Protein AF-A0A4Y1ZN86-F1 (afdb_monomer_lite)

Secondary structure (DSSP, 8-state):
----TT---B-TTTTS-------EEEEEEEETTTTEEEEEEEE----TT------EEEEE-HHHHHHHHHHHHTT-GGGGGTS-TT--TT----TTTHHHHHHHHHHHHHHHHHHH-HHHHHHHHH--S-TTGGGB--HHHHHHHHHHHHHHHHHHHHHHHHHHHHH--SHHHHHHHHHHHHHHHHHHHHHHHHHHHHHHHHHHHHHHHHHHHHHHHHHHHTS---HHHHHHHHHHHHHHHHHHHHHHHHHHHHHHHHHHHHHHHHHHHHHHHHHHHHHH-HHHHHHHTHHHHHHHHHHHHHHHHHHHHHHHHHHHHHHHHHHHHGGG----TTHHHHHHHHHHHHHHHHHHHHHHHHHHHHHHHHHHHHHHHH-

Organism: Araneus ventricosus (NCBI:txid182803)

Sequence (375 aa):
MEDLSDWVAVKANIFTKEEDTDHLRFICAWNDEASKVAITLHEGSRKASDQNNKNRVCLLSMSEIYHMHKQFCLIDTSLARDFPKEIKPNYTPSRKKSEYISTCIEHYLSCAVQKVGKKLVVASMFNEEDPLSCYEENWNEFKIKSLEDLVDKAYKELEEVLQLRGRAESLLQLTTIYALEDQVFKNISDYLGELYNFHLHPFLELREMSHSRVKQAKDKLGEEIGPNIRQQAQKDFEDWSEQSLIATEAIQQLYLEFYRKTYNLMLGGRDRMLEDKKRFGKAAFGLHGMPRLLKLEVQVCQEDLKLHNAIKAIKAYQRDKIKSQLTFLSYDYGAVQEVERIEEEISNAQLNVFDADLDVIEAEERLYKSQVALL

Foldseek 3Di:
DDDCVPPFAFDPPVPDDDPQVWDKFWFWFQDPVVLWIKIWIWTDDPDPPDPDTPIDIDTGALLLLVVVLVVLCVQPVVLVVLQDPQRDRPDRDDPVCRVVVRVSSRRSLSVSCVRRNDLSSCCSGRVDDDSCVVGGDPPLVVVLVVLVVQLVVLVVQLVVLVVQVVVDPDPVSVLVSLVSLVVSLVSNLVSLVVNLVSVLVVLVVLLVVLVVQLVVLVVQCVDPDDPVSNVVSVVSNVVSVVSNVVSVVSNLVSQLVSLVVSLVSLVVSLVVLVVVCVVVDVPRCVVRSVLVNLVSQLSNLVSQLSNLVSVLVVLVVVLVVLVVVLVVQDPDDCSVVVVVVSVVVSVVSVVVNVVSVVSNVVSVVSNVVSVVVND

Structure (mmCIF, N/CA/C/O backbone):
data_AF-A0A4Y1ZN86-F1
#
_entry.id   AF-A0A4Y1ZN86-F1
#
loop_
_atom_site.group_PDB
_atom_site.id
_atom_site.type_symbol
_atom_site.label_atom_id
_atom_site.label_alt_id
_atom_site.label_comp_id
_atom_site.label_asym_id
_atom_site.label_entity_id
_atom_site.label_seq_id
_atom_site.pdbx_PDB_ins_code
_atom_site.Cartn_x
_atom_site.Cartn_y
_atom_site.Cartn_z
_atom_site.occupancy
_atom_site.B_iso_or_equiv
_atom_site.auth_seq_id
_atom_site.auth_comp_id
_atom_site.auth_asym_id
_atom_site.auth_atom_id
_atom_site.pdbx_PDB_model_num
ATOM 1 N N . MET A 1 1 ? -25.597 -20.439 -19.344 1.00 42.72 1 MET A N 1
ATOM 2 C CA . MET A 1 1 ? -24.652 -19.390 -18.927 1.00 42.72 1 MET A CA 1
ATOM 3 C C . MET A 1 1 ? -24.156 -18.824 -20.239 1.00 42.72 1 MET A C 1
ATOM 5 O O . MET A 1 1 ? -23.541 -19.579 -20.978 1.00 42.72 1 MET A O 1
ATOM 9 N N . GLU A 1 2 ? -24.642 -17.649 -20.632 1.00 46.75 2 GLU A N 1
ATOM 10 C CA . GLU A 1 2 ? -24.246 -17.039 -21.908 1.00 46.75 2 GLU A CA 1
ATOM 11 C C . GLU A 1 2 ? -22.754 -16.710 -21.848 1.00 46.75 2 GLU A C 1
ATOM 13 O O . GLU A 1 2 ? -22.270 -16.235 -20.819 1.00 46.75 2 GLU A O 1
ATOM 18 N N . ASP A 1 3 ? -22.035 -17.067 -22.909 1.00 51.09 3 ASP A N 1
ATOM 19 C CA . ASP A 1 3 ? -20.602 -16.836 -23.029 1.00 51.09 3 ASP A CA 1
ATOM 20 C C . ASP A 1 3 ? -20.368 -15.328 -23.158 1.00 51.09 3 ASP A C 1
ATOM 22 O O . ASP A 1 3 ? -20.788 -14.695 -24.127 1.00 51.09 3 ASP A O 1
ATOM 26 N N . LEU A 1 4 ? -19.786 -14.736 -22.117 1.00 58.88 4 LEU A N 1
ATOM 27 C CA . LEU A 1 4 ? -19.472 -13.309 -22.055 1.00 58.88 4 LEU A CA 1
ATOM 28 C C . LEU A 1 4 ? -18.090 -13.008 -22.665 1.00 58.88 4 LEU A C 1
ATOM 30 O O . LEU A 1 4 ? -17.630 -11.875 -22.557 1.00 58.88 4 LEU A O 1
ATOM 34 N N . SER A 1 5 ? -17.429 -13.987 -23.302 1.00 56.00 5 SER A N 1
ATOM 35 C CA . SER A 1 5 ? -16.101 -13.824 -23.916 1.00 56.00 5 SER A CA 1
ATOM 36 C C . SER A 1 5 ? -16.026 -12.699 -24.948 1.00 56.00 5 SER A C 1
ATOM 38 O O . SER A 1 5 ? -14.962 -12.115 -25.131 1.00 56.00 5 SER A O 1
ATOM 40 N N . ASP A 1 6 ? -17.151 -12.392 -25.596 1.00 57.97 6 ASP A N 1
ATOM 41 C CA . ASP A 1 6 ? -17.233 -11.436 -26.706 1.00 57.97 6 ASP A CA 1
ATOM 42 C C . ASP A 1 6 ? -17.707 -10.038 -26.262 1.00 57.97 6 ASP A C 1
ATOM 44 O O . ASP A 1 6 ? -17.934 -9.157 -27.092 1.00 57.97 6 ASP A O 1
ATOM 48 N N . TRP A 1 7 ? -17.890 -9.818 -24.956 1.00 68.19 7 TRP A N 1
ATOM 49 C CA . TRP A 1 7 ? -18.352 -8.539 -24.418 1.00 68.19 7 TRP A CA 1
ATOM 50 C C . TRP A 1 7 ? -17.179 -7.651 -24.009 1.00 68.19 7 TRP A C 1
ATOM 52 O O . TRP A 1 7 ? -16.318 -8.046 -23.225 1.00 68.19 7 TRP A O 1
ATOM 62 N N . VAL A 1 8 ? -17.192 -6.408 -24.490 1.00 66.00 8 VAL A N 1
ATOM 63 C CA . VAL A 1 8 ? -16.204 -5.379 -24.147 1.00 66.00 8 VAL A CA 1
ATOM 64 C C . VAL A 1 8 ? -16.880 -4.309 -23.294 1.00 66.00 8 VAL A C 1
ATOM 66 O O . VAL A 1 8 ? -17.915 -3.759 -23.677 1.00 66.00 8 VAL A O 1
ATOM 69 N N . ALA A 1 9 ? -16.310 -4.030 -22.121 1.00 69.12 9 ALA A N 1
ATOM 70 C CA . ALA A 1 9 ? -16.763 -2.939 -21.266 1.00 69.12 9 ALA A CA 1
ATOM 71 C C . ALA A 1 9 ? -16.417 -1.599 -21.929 1.00 69.12 9 ALA A C 1
ATOM 73 O O . ALA A 1 9 ? -15.285 -1.397 -22.366 1.00 69.12 9 ALA A O 1
ATOM 74 N N . VAL A 1 10 ? -17.395 -0.696 -22.024 1.00 70.69 10 VAL A N 1
ATOM 75 C CA . VAL A 1 10 ? -17.242 0.590 -22.717 1.00 70.69 10 VAL A CA 1
ATOM 76 C C . VAL A 1 10 ? -17.340 1.728 -21.709 1.00 70.69 10 VAL A C 1
ATOM 78 O O . VAL A 1 10 ? -18.229 1.716 -20.859 1.00 70.69 10 VAL A O 1
ATOM 81 N N . LYS A 1 11 ? -16.445 2.717 -21.812 1.00 70.12 11 LYS A N 1
ATOM 82 C CA . LYS A 1 11 ? -16.338 3.826 -20.850 1.00 70.12 11 LYS A CA 1
ATOM 83 C C . LYS A 1 11 ? -17.683 4.517 -20.619 1.00 70.12 11 LYS A C 1
ATOM 85 O O . LYS A 1 11 ? -18.356 4.920 -21.559 1.00 70.12 11 LYS A O 1
ATOM 90 N N . ALA A 1 12 ? -18.026 4.822 -19.371 1.00 67.25 12 ALA A N 1
ATOM 91 C CA . ALA A 1 12 ? -19.236 5.606 -19.072 1.00 67.25 12 ALA A CA 1
ATOM 92 C C . ALA A 1 12 ? -19.291 6.991 -19.776 1.00 67.25 12 ALA A C 1
ATOM 94 O O . ALA A 1 12 ? -20.368 7.542 -19.998 1.00 67.25 12 ALA A O 1
ATOM 95 N N . ASN A 1 13 ? -18.131 7.534 -20.165 1.00 68.62 13 ASN A N 1
ATOM 96 C CA . ASN A 1 13 ? -17.936 8.891 -20.683 1.00 68.62 13 ASN A CA 1
ATOM 97 C C . ASN A 1 13 ? -17.446 8.927 -22.153 1.00 68.62 13 ASN A C 1
ATOM 99 O O . ASN A 1 13 ? -16.665 9.797 -22.534 1.00 68.62 13 ASN A O 1
ATOM 103 N N . ILE A 1 14 ? -17.902 7.995 -23.000 1.00 64.25 14 ILE A N 1
ATOM 104 C CA . ILE A 1 14 ? -17.506 7.862 -24.426 1.00 64.25 14 ILE A CA 1
ATOM 105 C C . ILE A 1 14 ? -17.628 9.160 -25.245 1.00 64.25 14 ILE A C 1
ATOM 107 O O . ILE A 1 14 ? -16.856 9.385 -26.175 1.00 64.25 14 ILE A O 1
ATOM 111 N N . PHE A 1 15 ? -18.619 10.001 -24.938 1.00 65.00 15 PHE A N 1
ATOM 112 C CA . PHE A 1 15 ? -18.975 11.160 -25.768 1.00 65.00 15 PHE A CA 1
ATOM 113 C C . PHE A 1 15 ? -18.444 12.497 -25.244 1.00 65.00 15 PHE A C 1
ATOM 115 O O . PHE A 1 15 ? -18.648 13.533 -25.881 1.00 65.00 15 PHE A O 1
ATOM 122 N N . THR A 1 16 ? -17.769 12.509 -24.095 1.00 61.69 16 THR A N 1
ATOM 123 C CA . THR A 1 16 ? -17.073 13.710 -23.621 1.00 61.69 16 THR A CA 1
ATOM 124 C C . THR A 1 16 ? -15.831 13.929 -24.473 1.00 61.69 16 THR A C 1
ATOM 126 O O . THR A 1 16 ? -14.963 13.065 -24.546 1.00 61.69 16 THR A O 1
ATOM 129 N N . LYS A 1 17 ? -15.752 15.086 -25.139 1.00 56.28 17 LYS A N 1
ATOM 130 C CA . LYS A 1 17 ? -14.562 15.475 -25.900 1.00 56.28 17 LYS A CA 1
ATOM 131 C C . LYS A 1 17 ? -13.383 15.617 -24.942 1.00 56.28 17 LYS A C 1
ATOM 133 O O . LYS A 1 17 ? -13.367 16.543 -24.136 1.00 56.28 17 LYS A O 1
ATOM 138 N N . GLU A 1 18 ? -12.405 14.725 -25.052 1.00 56.97 18 GLU A N 1
ATOM 139 C CA . GLU A 1 18 ? -11.058 14.996 -24.555 1.00 56.97 18 GLU A CA 1
ATOM 140 C C . GLU A 1 18 ? -10.531 16.217 -25.326 1.00 56.97 18 GLU A C 1
ATOM 142 O O . GLU A 1 18 ? -10.608 16.265 -26.558 1.00 56.97 18 GLU A O 1
ATOM 147 N N . GLU A 1 19 ? -10.075 17.251 -24.618 1.00 50.19 19 GLU A N 1
ATOM 148 C CA . GLU A 1 19 ? -9.422 18.392 -25.257 1.00 50.19 19 GLU A CA 1
ATOM 149 C C . GLU A 1 19 ? -8.062 17.928 -25.799 1.00 50.19 19 GLU A C 1
ATOM 151 O O . GLU A 1 19 ? -7.059 17.928 -25.087 1.00 50.19 19 GLU A O 1
ATOM 156 N N . ASP A 1 20 ? -8.024 17.507 -27.066 1.00 55.69 20 ASP A N 1
ATOM 157 C CA . ASP A 1 20 ? -6.776 17.288 -27.799 1.00 55.69 20 ASP A CA 1
ATOM 158 C C . ASP A 1 20 ? -6.069 18.651 -27.953 1.00 55.69 20 ASP A C 1
ATOM 160 O O . ASP A 1 20 ? -6.317 19.412 -28.889 1.00 55.69 20 ASP A O 1
ATOM 164 N N . THR A 1 21 ? -5.213 18.995 -26.988 1.00 52.75 21 THR A N 1
ATOM 165 C CA . THR A 1 21 ? -4.475 20.275 -26.931 1.00 52.75 21 THR A CA 1
ATOM 166 C C . THR A 1 21 ? -3.236 20.311 -27.841 1.00 52.75 21 THR A C 1
ATOM 168 O O . THR A 1 21 ? -2.584 21.353 -27.983 1.00 52.75 21 THR A O 1
ATOM 171 N N . ASP A 1 22 ? -2.920 19.197 -28.505 1.00 63.19 22 ASP A N 1
ATOM 172 C CA . ASP A 1 22 ? -1.746 19.073 -29.363 1.00 63.19 22 ASP A CA 1
ATOM 173 C C . ASP A 1 22 ? -1.958 19.710 -30.737 1.00 63.19 22 ASP A C 1
ATOM 175 O O . ASP A 1 22 ? -2.841 19.333 -31.510 1.00 63.19 22 ASP A O 1
ATOM 179 N N . HIS A 1 23 ? -1.062 20.629 -31.096 1.00 69.75 23 HIS A N 1
ATOM 180 C CA . HIS A 1 23 ? -0.994 21.151 -32.454 1.00 69.75 23 HIS A CA 1
ATOM 181 C C . HIS A 1 23 ? -0.314 20.116 -33.353 1.00 69.75 23 HIS A C 1
ATOM 183 O O . HIS A 1 23 ? 0.867 19.814 -33.182 1.00 69.75 23 HIS A O 1
ATOM 189 N N . LEU A 1 24 ? -1.061 19.586 -34.321 1.00 79.62 24 LEU A N 1
ATOM 190 C CA . LEU A 1 24 ? -0.550 18.631 -35.297 1.00 79.62 24 LEU A CA 1
ATOM 191 C C . LEU A 1 24 ? 0.021 19.352 -36.510 1.00 79.62 24 LEU A C 1
ATOM 193 O O . LEU A 1 24 ? -0.610 20.250 -37.071 1.00 79.62 24 LEU A O 1
ATOM 197 N N . ARG A 1 25 ? 1.208 18.925 -36.944 1.00 87.00 25 ARG A N 1
ATOM 198 C CA . ARG A 1 25 ? 1.817 19.405 -38.184 1.00 87.00 25 ARG A CA 1
ATOM 199 C C . ARG A 1 25 ? 2.249 18.235 -39.054 1.00 87.00 25 ARG A C 1
ATOM 201 O O . ARG A 1 25 ? 3.132 17.472 -38.671 1.00 87.00 25 ARG A O 1
ATOM 208 N N . PHE A 1 26 ? 1.664 18.158 -40.244 1.00 89.75 26 PHE A N 1
ATOM 209 C CA . PHE A 1 26 ? 2.095 17.248 -41.297 1.00 89.75 26 PHE A CA 1
ATOM 210 C C . PHE A 1 26 ? 3.175 17.907 -42.154 1.00 89.75 26 PHE A C 1
ATOM 212 O O . PHE A 1 26 ? 3.079 19.090 -42.480 1.00 89.75 26 PHE A O 1
ATOM 219 N N . ILE A 1 27 ? 4.189 17.129 -42.515 1.00 91.06 27 ILE A N 1
ATOM 220 C CA . ILE A 1 27 ? 5.190 17.468 -43.525 1.00 91.06 27 ILE A CA 1
ATOM 221 C C . ILE A 1 27 ? 5.187 16.328 -44.535 1.00 91.06 27 ILE A C 1
ATOM 223 O O . ILE A 1 27 ? 5.421 15.180 -44.163 1.00 91.06 27 ILE A O 1
ATOM 227 N N . CYS A 1 28 ? 4.896 16.627 -45.795 1.00 91.88 28 CYS A N 1
ATOM 228 C CA . CYS A 1 28 ? 4.836 15.649 -46.869 1.00 91.88 28 CYS A CA 1
ATOM 229 C C . CYS A 1 28 ? 5.933 15.932 -47.894 1.00 91.88 28 CYS A C 1
ATOM 231 O O . CYS A 1 28 ? 6.207 17.079 -48.240 1.00 91.88 28 CYS A O 1
ATOM 233 N N . ALA A 1 29 ? 6.534 14.877 -48.428 1.00 91.69 29 ALA A N 1
ATOM 234 C CA . ALA A 1 29 ? 7.475 14.974 -49.532 1.00 91.69 29 ALA A CA 1
ATOM 235 C C . ALA A 1 29 ? 7.299 13.790 -50.479 1.00 91.69 29 ALA A C 1
ATOM 237 O O . ALA A 1 29 ? 7.159 12.642 -50.059 1.00 91.69 29 ALA A O 1
ATOM 238 N N . TRP A 1 30 ? 7.323 14.054 -51.779 1.00 90.75 30 TRP A N 1
ATOM 239 C CA . TRP A 1 30 ? 7.318 12.995 -52.779 1.00 90.75 30 TRP A CA 1
ATOM 240 C C . TRP A 1 30 ? 8.679 12.285 -52.838 1.00 90.75 30 TRP A C 1
ATOM 242 O O . TRP A 1 30 ? 9.713 12.934 -52.997 1.00 90.75 30 TRP A O 1
ATOM 252 N N . ASN A 1 31 ? 8.669 10.955 -52.753 1.00 89.56 31 ASN A N 1
ATOM 253 C CA . ASN A 1 31 ? 9.837 10.102 -52.925 1.00 89.56 31 ASN A CA 1
ATOM 254 C C . ASN A 1 31 ? 9.828 9.490 -54.338 1.00 89.56 31 ASN A C 1
ATOM 256 O O . ASN A 1 31 ? 9.019 8.607 -54.636 1.00 89.56 31 ASN A O 1
ATOM 260 N N . ASP A 1 32 ? 10.749 9.956 -55.189 1.00 84.12 32 ASP A N 1
ATOM 261 C CA . ASP A 1 32 ? 10.901 9.505 -56.580 1.00 84.12 32 ASP A CA 1
ATOM 262 C C . ASP A 1 32 ? 11.294 8.019 -56.686 1.00 84.12 32 ASP A C 1
ATOM 264 O O . ASP A 1 32 ? 10.820 7.328 -57.586 1.00 84.12 32 ASP A O 1
ATOM 268 N N . GLU A 1 33 ? 12.126 7.508 -55.772 1.00 82.50 33 GLU A N 1
ATOM 269 C CA . GLU A 1 33 ? 12.627 6.125 -55.808 1.00 82.50 33 GLU A CA 1
ATOM 270 C C . GLU A 1 33 ? 11.536 5.117 -55.441 1.00 82.50 33 GLU A C 1
ATOM 272 O O . GLU A 1 33 ? 11.383 4.085 -56.093 1.00 82.50 33 GLU A O 1
ATOM 277 N N . ALA A 1 34 ? 10.741 5.435 -54.418 1.00 82.50 34 ALA A N 1
ATOM 278 C CA . ALA A 1 34 ? 9.658 4.574 -53.955 1.00 82.50 34 ALA A CA 1
ATOM 279 C C . ALA A 1 34 ? 8.329 4.815 -54.690 1.00 82.50 34 ALA A C 1
ATOM 281 O O . ALA A 1 34 ? 7.391 4.040 -54.506 1.00 82.50 34 ALA A O 1
ATOM 282 N N . SER A 1 35 ? 8.222 5.886 -55.489 1.00 86.19 35 SER A N 1
ATOM 283 C CA . SER A 1 35 ? 6.965 6.359 -56.094 1.00 86.19 35 SER A CA 1
ATOM 284 C C . SER A 1 35 ? 5.826 6.511 -55.069 1.00 86.19 35 SER A C 1
ATOM 286 O O . SER A 1 35 ? 4.676 6.140 -55.320 1.00 86.19 35 SER A O 1
ATOM 288 N N . LYS A 1 36 ? 6.160 7.044 -53.889 1.00 90.50 36 LYS A N 1
ATOM 289 C CA . LYS A 1 36 ? 5.264 7.213 -52.734 1.00 90.50 36 LYS A CA 1
ATOM 290 C C . LYS A 1 36 ? 5.473 8.578 -52.076 1.00 90.50 36 LYS A C 1
ATOM 292 O O . LYS A 1 36 ? 6.497 9.224 -52.274 1.00 90.50 36 LYS A O 1
ATOM 297 N N . VAL A 1 37 ? 4.515 9.006 -51.264 1.00 89.56 37 VAL A N 1
ATOM 298 C CA . VAL A 1 37 ? 4.597 10.216 -50.441 1.00 89.56 37 VAL A CA 1
ATOM 299 C C . VAL A 1 37 ? 5.132 9.832 -49.064 1.00 89.56 37 VAL A C 1
ATOM 301 O O . VAL A 1 37 ? 4.528 9.016 -48.369 1.00 89.56 37 VAL A O 1
ATOM 304 N N . ALA A 1 38 ? 6.268 10.402 -48.678 1.00 91.75 38 ALA A N 1
ATOM 305 C CA . ALA A 1 38 ? 6.782 10.340 -47.318 1.00 91.75 38 ALA A CA 1
ATOM 306 C C . ALA A 1 38 ? 6.044 11.379 -46.474 1.00 91.75 38 ALA A C 1
ATOM 308 O O . ALA A 1 38 ? 6.001 12.551 -46.851 1.00 91.75 38 ALA A O 1
ATOM 309 N N . ILE A 1 39 ? 5.451 10.953 -45.364 1.00 92.12 39 ILE A N 1
ATOM 310 C CA . ILE A 1 39 ? 4.666 11.813 -44.482 1.00 92.12 39 ILE A CA 1
ATOM 311 C C . ILE A 1 39 ? 5.241 11.734 -43.078 1.00 92.12 39 ILE A C 1
ATOM 313 O O . ILE A 1 39 ? 5.334 10.654 -42.498 1.00 92.12 39 ILE A O 1
ATOM 317 N N . THR A 1 40 ? 5.589 12.892 -42.533 1.00 89.88 40 THR A N 1
ATOM 318 C CA . THR A 1 40 ? 6.041 13.065 -41.156 1.00 89.88 40 THR A CA 1
ATOM 319 C C . THR A 1 40 ? 4.977 13.828 -40.380 1.00 89.88 40 THR A C 1
ATOM 321 O O . THR A 1 40 ? 4.576 14.922 -40.779 1.00 89.88 40 THR A O 1
ATOM 324 N N . LEU A 1 41 ? 4.525 13.260 -39.267 1.00 88.12 41 LEU A N 1
ATOM 325 C CA . LEU A 1 41 ? 3.613 13.888 -38.322 1.00 88.12 41 LEU 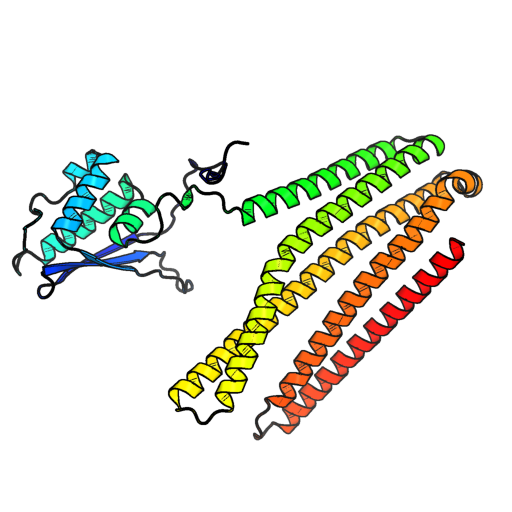A CA 1
ATOM 326 C C . LEU A 1 41 ? 4.389 14.321 -37.080 1.00 88.12 41 LEU A C 1
ATOM 328 O O . LEU A 1 41 ? 5.034 13.503 -36.426 1.00 88.12 41 LEU A O 1
ATOM 332 N N . HIS A 1 42 ? 4.288 15.605 -36.754 1.00 85.56 42 HIS A N 1
ATOM 333 C CA . HIS A 1 42 ? 4.778 16.173 -35.506 1.00 85.56 42 HIS A CA 1
ATOM 334 C C . HIS A 1 42 ? 3.605 16.443 -34.563 1.00 85.56 42 HIS A C 1
ATOM 336 O O . HIS A 1 42 ? 2.687 17.187 -34.922 1.00 85.56 42 HIS A O 1
ATOM 342 N N . GLU A 1 43 ? 3.663 15.870 -33.361 1.00 76.62 43 GLU A N 1
ATOM 343 C CA . GLU A 1 43 ? 2.711 16.112 -32.273 1.00 76.62 43 GLU A CA 1
ATOM 344 C C . GLU A 1 43 ? 3.434 16.841 -31.129 1.00 76.62 43 GLU A C 1
ATOM 346 O O . GLU A 1 43 ? 4.401 16.307 -30.586 1.00 76.62 43 GLU A O 1
ATOM 351 N N . GLY A 1 44 ? 3.008 18.066 -30.791 1.00 64.38 44 GLY A N 1
ATOM 352 C CA . GLY A 1 44 ? 3.495 18.764 -29.595 1.00 64.38 44 GLY A CA 1
ATOM 353 C C . GLY A 1 44 ? 3.328 20.289 -29.602 1.00 64.38 44 GLY A C 1
ATOM 354 O O . GLY A 1 44 ? 3.382 20.952 -30.641 1.00 64.38 44 GLY A O 1
ATOM 355 N N . SER A 1 45 ? 3.162 20.872 -28.411 1.00 54.41 45 SER A N 1
ATOM 356 C CA . SER A 1 45 ? 3.310 22.317 -28.181 1.00 54.41 45 SER A CA 1
ATOM 357 C C . SER A 1 45 ? 4.799 22.644 -28.014 1.00 54.41 45 SER A C 1
ATOM 359 O O . SER A 1 45 ? 5.519 21.918 -27.335 1.00 54.41 45 SER A O 1
ATOM 361 N N . ARG A 1 46 ? 5.288 23.750 -28.594 1.00 48.03 46 ARG A N 1
ATOM 362 C CA . ARG A 1 46 ? 6.678 24.209 -28.408 1.00 48.03 46 ARG A CA 1
ATOM 363 C C . ARG A 1 46 ? 6.920 24.654 -26.954 1.00 48.03 46 ARG A C 1
ATOM 365 O O . ARG A 1 46 ? 6.950 25.849 -26.674 1.00 48.03 46 ARG A O 1
ATOM 372 N N . LYS A 1 47 ? 7.123 23.712 -26.034 1.00 46.00 47 LYS A N 1
ATOM 373 C CA . LYS A 1 47 ? 7.718 23.943 -24.712 1.00 46.00 47 LYS A CA 1
ATOM 374 C C . LYS A 1 47 ? 9.005 23.132 -24.615 1.00 46.00 47 LYS A C 1
ATOM 376 O O . LYS A 1 47 ? 9.051 21.969 -24.990 1.00 46.00 47 LYS A O 1
ATOM 381 N N . ALA A 1 48 ? 10.072 23.777 -24.153 1.00 43.59 48 ALA A N 1
ATOM 382 C CA . ALA A 1 48 ? 11.440 23.257 -24.195 1.00 43.59 48 ALA A CA 1
ATOM 383 C C . ALA A 1 48 ? 11.722 22.086 -23.224 1.00 43.59 48 ALA A C 1
ATOM 385 O O . ALA A 1 48 ? 12.861 21.635 -23.153 1.00 43.59 48 ALA A O 1
ATOM 386 N N . SER A 1 49 ? 10.722 21.607 -22.477 1.00 42.72 49 SER A N 1
ATOM 387 C CA . SER A 1 49 ? 10.877 20.588 -21.430 1.00 42.72 49 SER A CA 1
ATOM 388 C C . SER A 1 49 ? 10.249 19.230 -21.748 1.00 42.72 49 SER A C 1
ATOM 390 O O . SER A 1 49 ? 10.499 18.281 -21.011 1.00 42.72 49 SER A O 1
ATOM 392 N N . ASP A 1 50 ? 9.464 19.100 -22.819 1.00 39.16 50 ASP A N 1
ATOM 393 C CA . ASP A 1 50 ? 8.756 17.847 -23.086 1.00 39.16 50 ASP A CA 1
ATOM 394 C C . ASP A 1 50 ? 9.640 16.931 -23.942 1.00 39.16 50 ASP A C 1
ATOM 396 O O . ASP A 1 50 ? 9.748 17.074 -25.159 1.00 39.16 50 ASP A O 1
ATOM 400 N N . GLN A 1 51 ? 10.285 15.955 -23.299 1.00 44.44 51 GLN A N 1
ATOM 401 C CA . GLN A 1 51 ? 11.060 14.891 -23.957 1.00 44.44 51 GLN A CA 1
ATOM 402 C C . GLN A 1 51 ? 10.188 13.916 -24.781 1.00 44.44 51 GLN A C 1
ATOM 404 O O . GLN A 1 51 ? 10.694 12.918 -25.284 1.00 44.44 51 GLN A O 1
ATOM 409 N N . ASN A 1 52 ? 8.890 14.191 -24.949 1.00 47.00 52 ASN A N 1
ATOM 410 C CA . ASN A 1 52 ? 7.911 13.261 -25.512 1.00 47.00 52 ASN A CA 1
ATOM 411 C C . ASN A 1 52 ? 7.325 13.741 -26.857 1.00 47.00 52 ASN A C 1
ATOM 413 O O . ASN A 1 52 ? 6.127 13.623 -27.102 1.00 47.00 52 ASN A O 1
ATOM 417 N N . ASN A 1 53 ? 8.163 14.294 -27.743 1.00 52.09 53 ASN A N 1
ATOM 418 C CA . ASN A 1 53 ? 7.761 14.576 -29.127 1.00 52.09 53 ASN A CA 1
ATOM 419 C C . ASN A 1 53 ? 7.606 13.252 -29.892 1.00 52.09 53 ASN A C 1
ATOM 421 O O . ASN A 1 53 ? 8.591 12.690 -30.382 1.00 52.09 53 ASN A O 1
ATOM 425 N N . LYS A 1 54 ? 6.372 12.754 -30.019 1.00 66.25 54 LYS A N 1
ATOM 426 C CA . LYS A 1 54 ? 6.050 11.581 -30.846 1.00 66.25 54 LYS A CA 1
ATOM 427 C C . LYS A 1 54 ? 6.058 11.976 -32.324 1.00 66.25 54 LYS A C 1
ATOM 429 O O . LYS A 1 54 ? 5.021 12.244 -32.921 1.00 66.25 54 LYS A O 1
ATOM 434 N N . ASN A 1 55 ? 7.245 12.043 -32.922 1.00 78.56 55 ASN A N 1
ATOM 435 C CA . ASN A 1 55 ? 7.366 12.196 -34.369 1.00 78.56 55 ASN A CA 1
ATOM 436 C C . ASN A 1 55 ? 7.065 10.852 -35.036 1.00 78.56 55 ASN A C 1
ATOM 438 O O . ASN A 1 55 ? 7.789 9.882 -34.812 1.00 78.56 55 ASN A O 1
ATOM 442 N N . ARG A 1 56 ? 6.027 10.798 -35.871 1.00 83.62 56 ARG A N 1
ATOM 443 C CA . ARG A 1 56 ? 5.682 9.600 -36.649 1.00 83.62 56 ARG A CA 1
ATOM 444 C C . ARG A 1 56 ? 6.043 9.798 -38.112 1.00 83.62 56 ARG A C 1
ATOM 446 O O . ARG A 1 56 ? 5.902 10.901 -38.635 1.00 83.62 56 ARG A O 1
ATOM 453 N N . VAL A 1 57 ? 6.485 8.737 -38.784 1.00 87.69 57 VAL A N 1
ATOM 454 C CA . VAL A 1 57 ? 6.838 8.769 -40.211 1.00 87.69 57 VAL A CA 1
ATOM 455 C C . VAL A 1 57 ? 6.211 7.573 -40.916 1.00 87.69 57 VAL A C 1
ATOM 457 O O . VAL A 1 57 ? 6.322 6.449 -40.437 1.00 87.69 57 VAL A O 1
ATOM 460 N N . CYS A 1 58 ? 5.562 7.804 -42.054 1.00 88.44 58 CYS A N 1
ATOM 461 C CA . CYS A 1 58 ? 5.034 6.746 -42.910 1.00 88.44 58 CYS A CA 1
ATOM 462 C C . CYS A 1 58 ? 5.278 7.046 -44.393 1.00 88.44 58 CYS A C 1
ATOM 464 O O . CYS A 1 58 ? 5.611 8.166 -44.784 1.00 88.44 58 CYS A O 1
ATOM 466 N N . LEU A 1 59 ? 5.143 6.014 -45.227 1.00 91.44 59 LEU A N 1
ATOM 467 C CA . LEU A 1 59 ? 5.346 6.099 -46.668 1.00 91.44 59 LEU A CA 1
ATOM 468 C C . LEU A 1 59 ? 4.129 5.519 -47.389 1.00 91.44 59 LEU A C 1
ATOM 470 O O . LEU A 1 59 ? 3.923 4.305 -47.388 1.00 91.44 59 LEU A O 1
ATOM 474 N N . LEU A 1 60 ? 3.348 6.386 -48.029 1.00 89.38 60 LEU A N 1
ATOM 475 C CA . LEU A 1 60 ? 2.040 6.043 -48.582 1.00 89.38 60 LEU A CA 1
ATOM 476 C C . LEU A 1 60 ? 1.988 6.255 -50.096 1.00 89.38 60 LEU A C 1
ATOM 478 O O . LEU A 1 60 ? 2.431 7.267 -50.634 1.00 89.38 60 LEU A O 1
ATOM 482 N N . SER A 1 61 ? 1.427 5.285 -50.802 1.00 90.56 61 SER A N 1
ATOM 483 C CA . SER A 1 61 ? 1.096 5.371 -52.222 1.00 90.56 61 SER A CA 1
ATOM 484 C C . SER A 1 61 ? -0.115 6.274 -52.459 1.00 90.56 61 SER A C 1
ATOM 486 O O . SER A 1 61 ? -0.977 6.447 -51.596 1.00 90.56 61 SER A O 1
ATOM 488 N N . MET A 1 62 ? -0.234 6.804 -53.678 1.00 87.56 62 MET A N 1
ATOM 489 C CA . MET A 1 62 ? -1.393 7.620 -54.067 1.00 87.56 62 MET A CA 1
ATOM 490 C C . MET A 1 62 ? -2.704 6.829 -54.028 1.00 87.56 62 MET A C 1
ATOM 492 O O . MET A 1 62 ? -3.756 7.390 -53.722 1.00 87.56 62 MET A O 1
ATOM 496 N N . SER A 1 63 ? -2.649 5.516 -54.270 1.00 87.75 63 SER A N 1
ATOM 497 C CA . SER A 1 63 ? -3.777 4.618 -54.040 1.00 87.75 63 SER A CA 1
ATOM 498 C C . SER A 1 63 ? -4.156 4.548 -52.564 1.00 87.75 63 SER A C 1
ATOM 500 O O . SER A 1 63 ? -5.334 4.685 -52.263 1.00 87.75 63 SER A O 1
ATOM 502 N N . GLU A 1 64 ? -3.212 4.371 -51.637 1.00 88.81 64 GLU A N 1
ATOM 503 C CA . GLU A 1 64 ? -3.508 4.306 -50.193 1.00 88.81 64 GLU A CA 1
ATOM 504 C C . GLU A 1 64 ? -4.133 5.617 -49.697 1.00 88.81 64 GLU A C 1
ATOM 506 O O . GLU A 1 64 ? -5.182 5.591 -49.056 1.00 88.81 64 GLU A O 1
ATOM 511 N N . ILE A 1 65 ? -3.584 6.768 -50.105 1.00 89.56 65 ILE A N 1
ATOM 512 C CA . ILE A 1 65 ? -4.139 8.094 -49.779 1.00 89.56 65 ILE A CA 1
ATOM 513 C C . ILE A 1 65 ? -5.573 8.246 -50.305 1.00 89.56 65 ILE A C 1
ATOM 515 O O . ILE A 1 65 ? -6.451 8.753 -49.606 1.00 89.56 65 ILE A O 1
ATOM 519 N N . TYR A 1 66 ? -5.839 7.767 -51.520 1.00 89.75 66 TYR A N 1
ATOM 520 C CA . TYR A 1 66 ? -7.174 7.805 -52.109 1.00 89.75 66 TYR A CA 1
ATOM 521 C C . TYR A 1 66 ? -8.172 6.860 -51.412 1.00 89.75 66 TYR A C 1
ATOM 523 O O . TYR A 1 66 ? -9.348 7.199 -51.271 1.00 89.75 66 TYR A O 1
ATOM 531 N N . HIS A 1 67 ? -7.732 5.685 -50.949 1.00 88.50 67 HIS A N 1
ATOM 532 C CA . HIS A 1 67 ? -8.583 4.772 -50.177 1.00 88.50 67 HIS A CA 1
ATOM 533 C C . HIS A 1 67 ? -8.910 5.340 -48.792 1.00 88.50 67 HIS A C 1
ATOM 535 O O . HIS A 1 67 ? -10.081 5.338 -48.411 1.00 88.50 67 HIS A O 1
ATOM 541 N N . MET A 1 68 ? -7.924 5.910 -48.092 1.00 88.56 68 MET A N 1
ATOM 542 C CA . MET A 1 68 ? -8.156 6.608 -46.822 1.00 88.56 68 MET A CA 1
ATOM 543 C C . MET A 1 68 ? -9.115 7.785 -47.001 1.00 88.56 68 MET A C 1
ATOM 545 O O . MET A 1 68 ? -10.040 7.961 -46.216 1.00 88.56 68 MET A O 1
ATOM 549 N N . HIS A 1 69 ? -8.978 8.550 -48.087 1.00 90.69 69 HIS A N 1
ATOM 550 C CA . HIS A 1 69 ? -9.928 9.609 -48.414 1.00 90.69 69 HIS A CA 1
ATOM 551 C C . HIS A 1 69 ? -11.371 9.104 -48.539 1.00 90.69 69 HIS A C 1
ATOM 553 O O . HIS A 1 69 ? -12.289 9.712 -47.985 1.00 90.69 69 HIS A O 1
ATOM 559 N N . LYS A 1 70 ? -11.583 7.972 -49.221 1.00 89.56 70 LYS A N 1
ATOM 560 C CA . LYS A 1 70 ? -12.912 7.353 -49.307 1.00 89.56 70 LYS A CA 1
ATOM 561 C C . LYS A 1 70 ? -13.447 6.959 -47.935 1.00 89.56 70 LYS A C 1
ATOM 563 O O . LYS A 1 70 ? -14.620 7.205 -47.680 1.00 89.56 70 LYS A O 1
ATOM 568 N N . GLN A 1 71 ? -12.607 6.390 -47.070 1.00 88.12 71 GLN A N 1
ATOM 569 C CA . GLN A 1 71 ? -12.989 6.024 -45.703 1.00 88.12 71 GLN A CA 1
ATOM 570 C C . GLN A 1 71 ? -13.371 7.260 -44.878 1.00 88.12 71 GLN A C 1
ATOM 572 O O . GLN A 1 71 ? -14.418 7.272 -44.242 1.00 88.12 71 GLN A O 1
ATOM 577 N N . PHE A 1 72 ? -12.594 8.338 -44.963 1.00 90.94 72 PHE A N 1
ATOM 578 C CA . PHE A 1 72 ? -12.883 9.592 -44.266 1.00 90.94 72 PHE A CA 1
ATOM 579 C C . PHE A 1 72 ? -14.175 10.264 -44.752 1.00 90.94 72 PHE A C 1
ATOM 581 O O . PHE A 1 72 ? -14.923 10.819 -43.948 1.00 90.94 72 PHE A O 1
ATOM 588 N N . CYS A 1 73 ? -14.497 10.158 -46.044 1.00 90.12 73 CYS A N 1
ATOM 589 C CA . CYS A 1 73 ? -15.759 10.671 -46.585 1.00 90.12 73 CYS A CA 1
ATOM 590 C C . CYS A 1 73 ? -17.002 9.928 -46.077 1.00 90.12 73 CYS A C 1
ATOM 592 O O . CYS A 1 73 ? -18.096 10.486 -46.159 1.00 90.12 73 CYS A O 1
ATOM 594 N N . LEU A 1 74 ? -16.862 8.694 -45.571 1.00 88.44 74 LEU A N 1
ATOM 595 C CA . LEU A 1 74 ? -17.972 7.983 -44.921 1.00 88.44 74 LEU A CA 1
ATOM 596 C C . LEU A 1 74 ? -18.370 8.644 -43.595 1.00 88.44 74 LEU A C 1
ATOM 598 O O . LEU A 1 74 ? -19.502 8.474 -43.153 1.00 88.44 74 LEU A O 1
ATOM 602 N N . ILE A 1 75 ? -17.453 9.399 -42.984 1.00 84.50 75 ILE A N 1
ATOM 603 C CA . ILE A 1 75 ? -17.650 10.077 -41.700 1.00 84.50 75 ILE A CA 1
ATOM 604 C C . ILE A 1 75 ? -18.078 11.523 -41.931 1.00 84.50 75 ILE A C 1
ATOM 606 O O . ILE A 1 75 ? -19.098 11.952 -41.398 1.00 84.50 75 ILE A O 1
ATOM 610 N N . ASP A 1 76 ? -17.344 12.261 -42.772 1.00 86.94 76 ASP A N 1
ATOM 611 C CA . ASP A 1 76 ? -17.710 13.624 -43.159 1.00 86.94 76 ASP A CA 1
ATOM 612 C C . ASP A 1 76 ? -17.647 13.808 -44.682 1.00 86.94 76 ASP A C 1
ATOM 614 O O . ASP A 1 76 ? -16.586 13.920 -45.302 1.00 86.94 76 ASP A O 1
ATOM 618 N N . THR A 1 77 ? -18.830 13.909 -45.290 1.00 87.69 77 THR A N 1
ATOM 619 C CA . THR A 1 77 ? -18.998 14.112 -46.738 1.00 87.69 77 THR A CA 1
ATOM 620 C C . THR A 1 77 ? -18.433 15.443 -47.247 1.00 87.69 77 THR A C 1
ATOM 622 O O . THR A 1 77 ? -18.164 15.585 -48.442 1.00 87.69 77 THR A O 1
ATOM 625 N N . SER A 1 78 ? -18.220 16.432 -46.372 1.00 88.25 78 SER A N 1
ATOM 626 C CA . SER A 1 78 ? -17.657 17.730 -46.749 1.00 88.25 78 SER A CA 1
ATOM 627 C C . SER A 1 78 ? -16.185 17.633 -47.160 1.00 88.25 78 SER A C 1
ATOM 629 O O . SER A 1 78 ? -15.719 18.461 -47.945 1.00 88.25 78 SER A O 1
ATOM 631 N N . LEU A 1 79 ? -15.480 16.591 -46.702 1.00 87.62 79 LEU A N 1
ATOM 632 C CA . LEU A 1 79 ? -14.071 16.339 -47.002 1.00 87.62 79 LEU A CA 1
ATOM 633 C C . LEU A 1 79 ? -13.829 16.012 -48.490 1.00 87.62 79 LEU A C 1
ATOM 635 O O . LEU A 1 79 ? -12.732 16.217 -49.006 1.00 87.62 79 LEU A O 1
ATOM 639 N N . ALA A 1 80 ? -14.871 15.595 -49.220 1.00 86.25 80 ALA A N 1
ATOM 640 C CA . ALA A 1 80 ? -14.829 15.392 -50.671 1.00 86.25 80 ALA A CA 1
ATOM 641 C C . ALA A 1 80 ? -14.443 16.660 -51.455 1.00 86.25 80 ALA A C 1
ATOM 643 O O . ALA A 1 80 ? -13.924 16.565 -52.566 1.00 86.25 80 ALA A O 1
ATOM 644 N N . ARG A 1 81 ? -14.700 17.855 -50.900 1.00 85.25 81 ARG A N 1
ATOM 645 C CA . ARG A 1 81 ? -14.368 19.137 -51.548 1.00 85.25 81 ARG A CA 1
ATOM 646 C C . ARG A 1 81 ? -12.912 19.545 -51.345 1.00 85.25 81 ARG A C 1
ATOM 648 O O . ARG A 1 81 ? -12.373 20.249 -52.194 1.00 85.25 81 ARG A O 1
ATOM 655 N N . ASP A 1 82 ? -12.315 19.089 -50.247 1.00 84.94 82 ASP A N 1
ATOM 656 C CA . ASP A 1 82 ? -10.970 19.470 -49.813 1.00 84.94 82 ASP A CA 1
ATOM 657 C C . ASP A 1 82 ? -9.895 18.524 -50.372 1.00 84.94 82 ASP A C 1
ATOM 659 O O . ASP A 1 82 ? -8.703 18.814 -50.289 1.00 84.94 82 ASP A O 1
ATOM 663 N N . PHE A 1 83 ? -10.297 17.389 -50.959 1.00 87.19 83 PHE A N 1
ATOM 664 C CA . PHE A 1 83 ? -9.365 16.449 -51.575 1.00 87.19 83 PHE A CA 1
ATOM 665 C C . PHE A 1 83 ? -8.819 16.984 -52.910 1.00 87.19 83 PHE A C 1
ATOM 667 O O . PHE A 1 83 ? -9.604 17.405 -53.771 1.00 87.19 83 PHE A O 1
ATOM 674 N N . PRO A 1 84 ? -7.493 16.940 -53.139 1.00 85.56 84 PRO A N 1
ATOM 675 C CA . PRO A 1 84 ? -6.898 17.458 -54.368 1.00 85.56 84 PRO A CA 1
ATOM 676 C C . PRO A 1 84 ? -7.395 16.694 -55.605 1.00 85.56 84 PRO A C 1
ATOM 678 O O . PRO A 1 84 ? -7.201 15.484 -55.733 1.00 85.56 84 PRO A O 1
ATOM 681 N N . LYS A 1 85 ? -8.024 17.403 -56.550 1.00 81.50 85 LYS A N 1
ATOM 682 C CA . LYS A 1 85 ? -8.674 16.814 -57.743 1.00 81.50 85 LYS A CA 1
ATOM 683 C C . LYS A 1 85 ? -7.683 16.141 -58.695 1.00 81.50 85 LYS A C 1
ATOM 685 O O . LYS A 1 85 ? -8.060 15.300 -59.512 1.00 81.50 85 LYS A O 1
ATOM 690 N N . GLU A 1 86 ? -6.42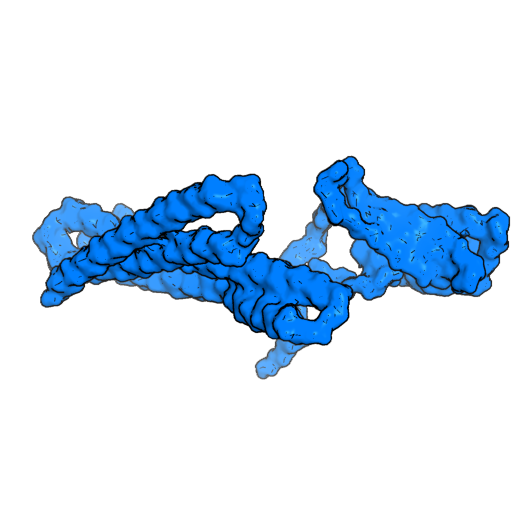2 16.539 -58.611 1.00 75.62 86 GLU A N 1
ATOM 691 C CA . GLU A 1 86 ? -5.305 16.035 -59.396 1.00 75.62 86 GLU A CA 1
ATOM 692 C C . GLU A 1 86 ? -4.855 14.639 -58.937 1.00 75.62 86 GLU A C 1
ATOM 694 O O . GLU A 1 86 ? -4.250 13.909 -59.725 1.00 75.62 86 GLU A O 1
ATOM 699 N N . ILE A 1 87 ? -5.164 14.247 -57.694 1.00 78.19 87 ILE A N 1
ATOM 700 C CA . ILE A 1 87 ? -4.756 12.962 -57.124 1.00 78.19 87 ILE A CA 1
ATOM 701 C C . ILE A 1 87 ? -5.734 11.875 -57.569 1.00 78.19 87 ILE A C 1
ATOM 703 O O . ILE A 1 87 ? -6.904 11.839 -57.192 1.00 78.19 87 ILE A O 1
ATOM 707 N N . LYS A 1 88 ? -5.223 10.949 -58.379 1.00 79.81 88 LYS A N 1
ATOM 708 C CA . LYS A 1 88 ? -5.902 9.711 -58.778 1.00 79.81 88 LYS A CA 1
ATOM 709 C C . LYS A 1 88 ? -5.086 8.510 -58.287 1.00 79.81 88 LYS A C 1
ATOM 711 O O . LYS A 1 88 ? -3.879 8.660 -58.104 1.00 79.81 88 LYS A O 1
ATOM 716 N N . PRO A 1 89 ? -5.686 7.313 -58.149 1.00 76.19 89 PRO A N 1
ATOM 717 C CA . PRO A 1 89 ? -4.988 6.127 -57.637 1.00 76.19 89 PRO A CA 1
ATOM 718 C C . PRO A 1 89 ? -3.664 5.809 -58.348 1.00 76.19 89 PRO A C 1
ATOM 720 O O . PRO A 1 89 ? -2.703 5.414 -57.702 1.00 76.19 89 PRO A O 1
ATOM 723 N N . ASN A 1 90 ? -3.602 6.054 -59.662 1.00 78.50 90 ASN A N 1
ATOM 724 C CA . ASN A 1 90 ? -2.433 5.777 -60.507 1.00 78.50 90 ASN A CA 1
ATOM 725 C C . ASN A 1 90 ? -1.673 7.056 -60.904 1.00 78.50 90 ASN A C 1
ATOM 727 O O . ASN A 1 90 ? -1.018 7.094 -61.943 1.00 78.50 90 ASN A O 1
ATOM 731 N N . TYR A 1 91 ? -1.837 8.146 -60.153 1.00 79.94 91 TYR A N 1
ATOM 732 C CA . TYR A 1 91 ? -1.176 9.408 -60.464 1.00 79.94 91 TYR A CA 1
ATOM 733 C C . TYR A 1 91 ? 0.264 9.410 -59.948 1.00 79.94 91 TYR A C 1
ATOM 735 O O . TYR A 1 91 ? 0.505 9.181 -58.767 1.00 79.94 91 TYR A O 1
ATOM 743 N N . THR A 1 92 ? 1.211 9.741 -60.823 1.00 80.56 92 THR A N 1
ATOM 744 C CA . THR A 1 92 ? 2.613 9.973 -60.460 1.00 80.56 92 THR A CA 1
ATOM 745 C C . THR A 1 92 ? 2.944 11.438 -60.748 1.00 80.56 92 THR A C 1
ATOM 747 O O . THR A 1 92 ? 2.848 11.865 -61.905 1.00 80.56 92 THR A O 1
ATOM 750 N N . PRO A 1 93 ? 3.284 12.253 -59.735 1.00 80.12 93 PRO A N 1
ATOM 751 C CA . PRO A 1 93 ? 3.608 13.652 -59.951 1.00 80.12 93 PRO A CA 1
ATOM 752 C C . PRO A 1 93 ? 4.906 13.802 -60.754 1.00 80.12 93 PRO A C 1
ATOM 754 O O . PRO A 1 93 ? 5.886 13.095 -60.553 1.00 80.12 93 PRO A O 1
ATOM 757 N N . SER A 1 94 ? 4.925 14.773 -61.665 1.00 79.69 94 SER A N 1
ATOM 758 C CA . SER A 1 94 ? 6.163 15.218 -62.313 1.00 79.69 94 SER A CA 1
ATOM 759 C C . SER A 1 94 ? 7.038 15.985 -61.314 1.00 79.69 94 SER A C 1
ATOM 761 O O . SER A 1 94 ? 6.498 16.642 -60.426 1.00 79.69 94 SER A O 1
ATOM 763 N N . ARG A 1 95 ? 8.364 16.027 -61.518 1.00 72.94 95 ARG A N 1
ATOM 764 C CA . ARG A 1 95 ? 9.320 16.786 -60.678 1.00 72.94 95 ARG A CA 1
ATOM 765 C C . ARG A 1 95 ? 8.953 18.257 -60.441 1.00 72.94 95 ARG A C 1
ATOM 767 O O . ARG A 1 95 ? 9.353 18.829 -59.443 1.00 72.94 95 ARG A O 1
ATOM 774 N N . LYS A 1 96 ? 8.198 18.883 -61.353 1.00 73.88 96 LYS A N 1
ATOM 775 C CA . LYS A 1 96 ? 7.724 20.276 -61.206 1.00 73.88 96 LYS A CA 1
ATOM 776 C C . LYS A 1 96 ? 6.435 20.414 -60.383 1.00 73.88 96 LYS A C 1
ATOM 778 O O . LYS A 1 96 ? 6.067 21.522 -60.022 1.00 73.88 96 LYS A O 1
ATOM 783 N N . LYS A 1 97 ? 5.710 19.315 -60.162 1.00 80.75 97 LYS A N 1
ATOM 784 C CA . LYS A 1 97 ? 4.411 19.271 -59.468 1.00 80.75 97 LYS A CA 1
ATOM 785 C C . LYS A 1 97 ? 4.461 18.494 -58.149 1.00 80.75 97 LYS A C 1
ATOM 787 O O . LYS A 1 97 ? 3.478 18.516 -57.420 1.00 80.75 97 LYS A O 1
ATOM 792 N N . SER A 1 98 ? 5.561 17.806 -57.851 1.00 82.25 98 SER A N 1
ATOM 793 C CA . SER A 1 98 ? 5.737 17.007 -56.633 1.00 82.25 98 SER A CA 1
ATOM 794 C C . SER A 1 98 ? 5.620 17.845 -55.359 1.00 82.25 98 SER A C 1
ATOM 796 O O . SER A 1 98 ? 4.931 17.434 -54.429 1.00 82.25 98 SER A O 1
ATOM 798 N N . GLU A 1 99 ? 6.217 19.037 -55.341 1.00 84.69 99 GLU A N 1
ATOM 799 C CA . GLU A 1 99 ? 6.151 19.965 -54.205 1.00 84.69 99 GLU A CA 1
ATOM 800 C C . GLU A 1 99 ? 4.722 20.483 -53.985 1.00 84.69 99 GLU A C 1
ATOM 802 O O . GLU A 1 99 ? 4.181 20.353 -52.893 1.00 84.69 99 GLU A O 1
ATOM 807 N N . TYR A 1 100 ? 4.055 20.930 -55.056 1.00 87.50 100 TYR A N 1
ATOM 808 C CA . TYR A 1 100 ? 2.653 21.359 -55.008 1.00 87.50 100 TYR A CA 1
ATOM 809 C C . TYR A 1 100 ? 1.722 20.266 -54.464 1.00 87.50 100 TYR A C 1
ATOM 811 O O . TYR A 1 100 ? 0.921 20.516 -53.569 1.00 87.50 100 TYR A O 1
ATOM 819 N N . ILE A 1 101 ? 1.852 19.036 -54.973 1.00 86.00 101 ILE A N 1
ATOM 820 C CA . ILE A 1 101 ? 1.043 17.896 -54.523 1.00 86.00 101 ILE A CA 1
ATOM 821 C C . ILE A 1 101 ? 1.316 17.574 -53.051 1.00 86.00 101 ILE A C 1
ATOM 823 O O . ILE A 1 101 ? 0.377 17.273 -52.320 1.00 86.00 101 ILE A O 1
ATOM 827 N N . SER A 1 102 ? 2.569 17.681 -52.607 1.00 88.44 102 SER A N 1
ATOM 828 C CA . SER A 1 102 ? 2.934 17.453 -51.207 1.00 88.44 102 SER A CA 1
ATOM 829 C C . SER A 1 102 ? 2.269 18.482 -50.286 1.00 88.44 102 SER A C 1
ATOM 831 O O . SER A 1 102 ? 1.618 18.091 -49.322 1.00 88.44 102 SER A O 1
ATOM 833 N N . THR A 1 103 ? 2.298 19.771 -50.642 1.00 89.25 103 THR A N 1
ATOM 834 C CA . THR A 1 103 ? 1.592 20.832 -49.897 1.00 89.25 103 THR A CA 1
ATOM 835 C C . THR A 1 103 ? 0.072 20.633 -49.892 1.00 89.25 103 THR A C 1
ATOM 837 O O . THR A 1 103 ? -0.590 20.854 -48.878 1.00 89.25 103 THR A O 1
ATOM 840 N N . CYS A 1 104 ? -0.508 20.185 -51.008 1.00 89.69 104 CYS A N 1
ATOM 841 C CA . CYS A 1 104 ? -1.934 19.866 -51.077 1.00 89.69 104 CYS A CA 1
ATOM 842 C C . CYS A 1 104 ? -2.318 18.709 -50.141 1.00 89.69 104 CYS A C 1
ATOM 844 O O . CYS A 1 104 ? -3.374 18.763 -49.513 1.00 89.69 104 CYS A O 1
ATOM 846 N N . ILE A 1 105 ? -1.467 17.685 -50.026 1.00 90.00 105 ILE A N 1
ATOM 847 C CA . ILE A 1 105 ? -1.681 16.558 -49.108 1.00 90.00 105 ILE A CA 1
ATOM 848 C C . ILE A 1 105 ? -1.545 17.017 -47.649 1.00 90.00 105 ILE A C 1
ATOM 850 O O . ILE A 1 105 ? -2.397 16.667 -46.838 1.00 90.00 105 ILE A O 1
ATOM 854 N N . GLU A 1 106 ? -0.553 17.851 -47.314 1.00 91.88 106 GLU A N 1
ATOM 855 C CA . GLU A 1 106 ? -0.408 18.434 -45.966 1.00 91.88 106 GLU A CA 1
ATOM 856 C C . GLU A 1 106 ? -1.657 19.209 -45.532 1.00 91.88 106 GLU A C 1
ATOM 858 O O . GLU A 1 106 ? -2.162 19.031 -44.417 1.00 91.88 106 GLU A O 1
ATOM 863 N N . HIS A 1 107 ? -2.176 20.058 -46.423 1.00 90.31 107 HIS A N 1
ATOM 864 C CA . HIS A 1 107 ? -3.387 20.825 -46.159 1.00 90.31 107 HIS A CA 1
ATOM 865 C C . HIS A 1 107 ? -4.602 19.908 -45.985 1.00 90.31 107 HIS A C 1
ATOM 867 O O . HIS A 1 107 ? -5.332 20.031 -45.003 1.00 90.31 107 HIS A O 1
ATOM 873 N N . TYR A 1 108 ? -4.773 18.940 -46.889 1.00 92.50 108 TYR A N 1
ATOM 874 C CA . TYR A 1 108 ? -5.861 17.970 -46.829 1.00 92.50 108 TYR A CA 1
ATOM 875 C C . TYR A 1 108 ? -5.862 17.173 -45.519 1.00 92.50 108 TYR A C 1
ATOM 877 O O . TYR A 1 108 ? -6.904 17.061 -44.877 1.00 92.50 108 TYR A O 1
ATOM 885 N N . LEU A 1 109 ? -4.708 16.652 -45.091 1.00 90.62 109 LEU A N 1
ATOM 886 C CA . LEU A 1 109 ? -4.586 15.898 -43.840 1.00 90.62 109 LEU A CA 1
ATOM 887 C C . LEU A 1 109 ? -4.888 16.766 -42.616 1.00 90.62 109 LEU A C 1
ATOM 889 O O . LEU A 1 109 ? -5.543 16.306 -41.683 1.00 90.62 109 LEU A O 1
ATOM 893 N N . SER A 1 110 ? -4.494 18.040 -42.647 1.00 89.62 110 SER A N 1
ATOM 894 C CA . SER A 1 110 ? -4.833 18.991 -41.582 1.00 89.62 110 SER A CA 1
ATOM 895 C C . SER A 1 110 ? -6.349 19.229 -41.498 1.00 89.62 110 SER A C 1
ATOM 897 O O . SER A 1 110 ? -6.915 19.243 -40.406 1.00 89.62 110 SER A O 1
ATOM 899 N N . CYS A 1 111 ? -7.032 19.349 -42.642 1.00 88.38 111 CYS A N 1
ATOM 900 C CA . CYS A 1 111 ? -8.495 19.438 -42.698 1.00 88.38 111 CYS A CA 1
ATOM 901 C C . CYS A 1 111 ? -9.181 18.128 -42.281 1.00 88.38 111 CYS A C 1
ATOM 903 O O . CYS A 1 111 ? -10.198 18.161 -41.587 1.00 88.38 111 CYS A O 1
ATOM 905 N N . ALA A 1 112 ? -8.623 16.978 -42.668 1.00 89.44 112 ALA A N 1
ATOM 906 C CA . ALA A 1 112 ? -9.135 15.664 -42.296 1.00 89.44 112 ALA A CA 1
ATOM 907 C C . ALA A 1 112 ? -9.116 15.477 -40.775 1.00 89.44 112 ALA A C 1
ATOM 909 O O . ALA A 1 112 ? -10.123 15.072 -40.207 1.00 89.44 112 ALA A O 1
ATOM 910 N N . VAL A 1 113 ? -8.033 15.867 -40.098 1.00 87.81 113 VAL A N 1
ATOM 911 C CA . VAL A 1 113 ? -7.943 15.830 -38.629 1.00 87.81 113 VAL A CA 1
ATOM 912 C C . VAL A 1 113 ? -9.038 16.667 -37.964 1.00 87.81 113 VAL A C 1
ATOM 914 O O . VAL A 1 113 ? -9.642 16.210 -36.999 1.00 87.81 113 VAL A O 1
ATOM 917 N N . GLN A 1 114 ? -9.328 17.866 -38.478 1.00 84.44 114 GLN A N 1
ATOM 918 C CA . GLN A 1 114 ? -10.348 18.747 -37.893 1.00 84.44 114 GLN A CA 1
ATOM 919 C C . GLN A 1 114 ? -11.771 18.188 -38.019 1.00 84.44 114 GLN A C 1
ATOM 921 O O . GLN A 1 114 ? -12.604 18.434 -37.149 1.00 84.44 114 GLN A O 1
ATOM 926 N N . LYS A 1 115 ? -12.056 17.467 -39.109 1.00 85.19 115 LYS A N 1
ATOM 927 C CA . LYS A 1 115 ? -13.402 16.978 -39.443 1.00 85.19 115 LYS A CA 1
ATOM 928 C C . LYS A 1 115 ? -13.668 15.553 -38.965 1.00 85.19 115 LYS A C 1
ATOM 930 O O . LYS A 1 115 ? -14.747 15.259 -38.466 1.00 85.19 115 LYS A O 1
ATOM 935 N N . VAL A 1 116 ? -12.681 14.677 -39.120 1.00 84.62 116 VAL A N 1
ATOM 936 C CA . VAL A 1 116 ? -12.766 13.237 -38.834 1.00 84.62 116 VAL A CA 1
ATOM 937 C C . VAL A 1 116 ? -12.225 12.905 -37.439 1.00 84.62 116 VAL A C 1
ATOM 939 O O . VAL A 1 116 ? -12.645 11.925 -36.831 1.00 84.62 116 VAL A O 1
ATOM 942 N N . GLY A 1 117 ? -11.327 13.739 -36.907 1.00 82.94 117 GLY A N 1
ATOM 943 C CA . GLY A 1 117 ? -10.674 13.551 -35.612 1.00 82.94 117 GLY A CA 1
ATOM 944 C C . GLY A 1 117 ? -9.257 12.980 -35.727 1.00 82.94 117 GLY A C 1
ATOM 945 O O . GLY A 1 117 ? -8.965 12.146 -36.587 1.00 82.94 117 GLY A O 1
ATOM 946 N N . LYS A 1 118 ? -8.367 13.419 -34.824 1.00 82.50 118 LYS A N 1
ATOM 947 C CA . LYS A 1 118 ? -6.943 13.030 -34.760 1.00 82.50 118 LYS A CA 1
ATOM 948 C C . LYS A 1 118 ? -6.754 11.512 -34.742 1.00 82.50 118 LYS A C 1
ATOM 950 O O . LYS A 1 118 ? -6.048 10.981 -35.596 1.00 82.50 118 LYS A O 1
ATOM 955 N N . LYS A 1 119 ? -7.393 10.823 -33.788 1.00 78.12 119 LYS A N 1
ATOM 956 C CA . LYS A 1 119 ? -7.167 9.390 -33.520 1.00 78.12 119 LYS A CA 1
ATOM 957 C C . LYS A 1 119 ? -7.418 8.524 -34.758 1.00 78.12 119 LYS A C 1
ATOM 959 O O . LYS A 1 119 ? -6.560 7.728 -35.122 1.00 78.12 119 LYS A O 1
ATOM 964 N N . LEU A 1 120 ? -8.529 8.742 -35.464 1.00 81.25 120 LEU A N 1
ATOM 965 C CA . LEU A 1 120 ? -8.869 7.940 -36.640 1.00 81.25 120 LEU A CA 1
ATOM 966 C C . LEU A 1 120 ? -7.939 8.203 -37.832 1.00 81.25 120 LEU A C 1
ATOM 968 O O . LEU A 1 120 ? -7.549 7.262 -38.525 1.00 81.25 120 LEU A O 1
ATOM 972 N N . VAL A 1 121 ? -7.568 9.467 -38.071 1.00 86.44 121 VAL A N 1
ATOM 973 C CA . VAL A 1 121 ? -6.645 9.824 -39.160 1.00 86.44 121 VAL A CA 1
ATOM 974 C C . VAL A 1 121 ? -5.266 9.212 -38.912 1.00 86.44 121 VAL A C 1
ATOM 976 O O . VAL A 1 121 ? -4.691 8.619 -39.822 1.00 86.44 121 VAL A O 1
ATOM 979 N N . VAL A 1 122 ? -4.763 9.294 -37.678 1.00 84.31 122 VAL A N 1
ATOM 980 C CA . VAL A 1 122 ? -3.472 8.709 -37.290 1.00 84.31 122 VAL A CA 1
ATOM 981 C C . VAL A 1 122 ? -3.509 7.181 -37.387 1.00 84.31 122 VAL A C 1
ATOM 983 O O . VAL A 1 122 ? -2.655 6.607 -38.060 1.00 84.31 122 VAL A O 1
ATOM 986 N N . ALA A 1 123 ? -4.513 6.518 -36.807 1.00 82.88 123 ALA A N 1
ATOM 987 C CA . ALA A 1 123 ? -4.631 5.058 -36.860 1.00 82.88 123 ALA A CA 1
ATOM 988 C C . ALA A 1 123 ? -4.699 4.533 -38.307 1.00 82.88 123 ALA A C 1
ATOM 990 O O . ALA A 1 123 ? -3.990 3.595 -38.664 1.00 82.88 123 ALA A O 1
ATOM 991 N N . SER A 1 124 ? -5.456 5.210 -39.182 1.00 84.38 124 SER A N 1
ATOM 992 C CA . SER A 1 124 ? -5.573 4.833 -40.602 1.00 84.38 124 SER A CA 1
ATOM 993 C C . SER A 1 124 ? -4.262 4.989 -41.384 1.00 84.38 124 SER A C 1
ATOM 995 O O . SER A 1 124 ? -4.019 4.246 -42.330 1.00 84.38 124 SER A O 1
ATOM 997 N N . MET A 1 125 ? -3.421 5.966 -41.024 1.00 84.50 125 MET A N 1
ATOM 998 C CA . MET A 1 125 ? -2.175 6.270 -41.743 1.00 84.50 125 MET A CA 1
ATOM 999 C C . MET A 1 125 ? -0.966 5.475 -41.257 1.00 84.50 125 MET A C 1
ATOM 1001 O O . MET A 1 125 ? -0.063 5.198 -42.049 1.00 84.50 125 MET A O 1
ATOM 1005 N N . PHE A 1 126 ? -0.914 5.174 -39.960 1.00 82.94 126 PHE A N 1
ATOM 1006 C CA . PHE A 1 126 ? 0.242 4.544 -39.325 1.00 82.94 126 PHE A CA 1
ATOM 1007 C C . PHE A 1 126 ? -0.002 3.072 -38.969 1.00 82.94 126 PHE A C 1
ATOM 1009 O O . PHE A 1 126 ? 0.929 2.419 -38.507 1.00 82.94 126 PHE A O 1
ATOM 1016 N N . ASN A 1 127 ? -1.207 2.533 -39.224 1.00 68.38 127 ASN A N 1
ATOM 1017 C CA . ASN A 1 127 ? -1.625 1.189 -38.795 1.00 68.38 127 ASN A CA 1
ATOM 1018 C C . ASN A 1 127 ? -1.348 0.942 -37.295 1.00 68.38 127 ASN A C 1
ATOM 1020 O O . ASN A 1 127 ? -1.040 -0.178 -36.889 1.00 68.38 127 ASN A O 1
ATOM 1024 N N . GLU A 1 128 ? -1.396 2.005 -36.488 1.00 63.62 128 GLU A N 1
ATOM 1025 C CA . GLU A 1 128 ? -1.343 1.926 -35.026 1.00 63.62 128 GLU A CA 1
ATOM 1026 C C . GLU A 1 128 ? -2.734 1.562 -34.480 1.00 63.62 128 GLU A C 1
ATOM 1028 O O . GLU A 1 128 ? -3.706 1.697 -35.218 1.00 63.62 128 GLU A O 1
ATOM 1033 N N . GLU A 1 129 ? -2.761 1.074 -33.228 1.00 58.53 129 GLU A N 1
ATOM 1034 C CA . GLU A 1 129 ? -3.895 0.627 -32.387 1.00 58.53 129 GLU A CA 1
ATOM 1035 C C . GLU A 1 129 ? -5.318 0.776 -32.951 1.00 58.53 129 GLU A C 1
ATOM 1037 O O . GLU A 1 129 ? -5.691 1.818 -33.488 1.00 58.53 129 GLU A O 1
ATOM 1042 N N . ASP A 1 130 ? -6.151 -0.250 -32.719 1.00 62.94 130 ASP A N 1
ATOM 1043 C CA . ASP A 1 130 ? -7.584 -0.216 -33.028 1.00 62.94 130 ASP A CA 1
ATOM 1044 C C . ASP A 1 130 ? -8.186 1.136 -32.597 1.00 62.94 130 ASP A C 1
ATOM 1046 O O . ASP A 1 130 ? -8.151 1.458 -31.407 1.00 62.94 130 ASP A O 1
ATOM 1050 N N . PRO A 1 131 ? -8.737 1.945 -33.528 1.00 61.19 131 PRO A N 1
ATOM 1051 C CA . PRO A 1 131 ? -9.371 3.219 -33.202 1.00 61.19 131 PRO A CA 1
ATOM 1052 C C . PRO A 1 131 ? -10.438 3.103 -32.107 1.00 61.19 131 PRO A C 1
ATOM 1054 O O . PRO A 1 131 ? -10.778 4.106 -31.473 1.00 61.19 131 PRO A O 1
ATOM 1057 N N . LEU A 1 132 ? -10.978 1.897 -31.900 1.00 64.00 132 LEU A N 1
ATOM 1058 C CA . LEU A 1 132 ? -11.978 1.598 -30.889 1.00 64.00 132 LEU A CA 1
ATOM 1059 C C . LEU A 1 132 ? -11.406 1.348 -29.486 1.00 64.00 132 LEU A C 1
ATOM 1061 O O . LEU A 1 132 ? -12.166 1.463 -28.526 1.00 64.00 132 LEU A O 1
ATOM 1065 N N . SER A 1 133 ? -10.095 1.117 -29.334 1.00 65.06 133 SER A N 1
ATOM 1066 C CA . SER A 1 133 ? -9.436 0.886 -28.032 1.00 65.06 133 SER A CA 1
ATOM 1067 C C . SER A 1 133 ? -9.693 2.025 -27.042 1.00 65.06 133 SER A C 1
ATOM 1069 O O . SER A 1 133 ? -9.820 1.827 -25.836 1.00 65.06 133 SER A O 1
ATOM 1071 N N . CYS A 1 134 ? -9.846 3.251 -27.551 1.00 60.34 134 CYS A N 1
ATOM 1072 C CA . CYS A 1 134 ? -10.124 4.421 -26.728 1.00 60.34 134 CYS A CA 1
ATOM 1073 C C . CYS A 1 134 ? -11.503 4.391 -26.043 1.00 60.34 134 CYS A C 1
ATOM 1075 O O . CYS A 1 134 ? -11.692 5.121 -25.061 1.00 60.34 134 CYS A O 1
ATOM 1077 N N . TYR A 1 135 ? -12.426 3.553 -26.527 1.00 63.28 135 TYR A N 1
ATOM 1078 C CA . TYR A 1 135 ? -13.745 3.326 -25.943 1.00 63.28 135 TYR A CA 1
ATOM 1079 C C . TYR A 1 135 ? -13.760 2.186 -24.924 1.00 63.28 135 TYR A C 1
ATOM 1081 O O . TYR A 1 135 ? -14.660 2.159 -24.086 1.00 63.28 135 TYR A O 1
ATOM 1089 N N . GLU A 1 136 ? -12.774 1.290 -24.958 1.00 67.56 136 GLU A N 1
ATOM 1090 C CA . GLU A 1 136 ? -12.676 0.158 -24.039 1.00 67.56 136 GLU A CA 1
ATOM 1091 C C . GLU A 1 136 ? -12.314 0.642 -22.628 1.00 67.56 136 GLU A C 1
ATOM 1093 O O . GLU A 1 136 ? -11.453 1.511 -22.438 1.00 67.56 136 GLU A O 1
ATOM 1098 N N . GLU A 1 137 ? -12.993 0.114 -21.611 1.00 67.38 137 GLU A N 1
ATOM 1099 C CA . GLU A 1 137 ? -12.569 0.303 -20.227 1.00 67.38 137 GLU A CA 1
ATOM 1100 C C . GLU A 1 137 ? -11.333 -0.547 -19.960 1.00 67.38 137 GLU A C 1
ATOM 1102 O O . GLU A 1 137 ? -11.310 -1.755 -20.203 1.00 67.38 137 GLU A O 1
ATOM 1107 N N . ASN A 1 138 ? -10.299 0.078 -19.402 1.00 77.31 138 ASN A N 1
ATOM 1108 C CA . ASN A 1 138 ? -9.180 -0.669 -18.866 1.00 77.31 138 ASN A CA 1
ATOM 1109 C C . ASN A 1 138 ? -9.689 -1.475 -17.663 1.00 77.31 138 ASN A C 1
ATOM 1111 O O . ASN A 1 138 ? -9.979 -0.911 -16.607 1.00 77.31 138 ASN A O 1
ATOM 1115 N N . TRP A 1 139 ? -9.796 -2.797 -17.822 1.00 76.00 139 TRP A N 1
ATOM 1116 C CA . TRP A 1 139 ? -10.269 -3.711 -16.778 1.00 76.00 139 TRP A CA 1
ATOM 1117 C C . TRP A 1 139 ? -9.549 -3.518 -15.440 1.00 76.00 139 TRP A C 1
ATOM 1119 O O . TRP A 1 139 ? -10.169 -3.653 -14.385 1.00 76.00 139 TRP A O 1
ATOM 1129 N N . ASN A 1 140 ? -8.260 -3.167 -15.468 1.00 78.50 140 ASN A N 1
ATOM 1130 C CA . ASN A 1 140 ? -7.496 -2.904 -14.252 1.00 78.50 140 ASN A CA 1
ATOM 1131 C C . ASN A 1 140 ? -7.945 -1.608 -13.569 1.00 78.50 140 ASN A C 1
ATOM 1133 O O . ASN A 1 140 ? -8.126 -1.601 -12.355 1.00 78.50 140 ASN A O 1
ATOM 1137 N N . GLU A 1 141 ? -8.175 -0.534 -14.329 1.00 82.56 141 GLU A N 1
ATOM 1138 C CA . GLU A 1 141 ? -8.682 0.736 -13.788 1.00 82.56 141 GLU A CA 1
ATOM 1139 C C . GLU A 1 141 ? -10.097 0.575 -13.234 1.00 82.56 141 GLU A C 1
ATOM 1141 O O . GLU A 1 141 ? -10.380 1.028 -12.126 1.00 82.56 141 GLU A O 1
ATOM 1146 N N . PHE A 1 142 ? -10.966 -0.127 -13.965 1.00 83.62 142 PHE A N 1
ATOM 1147 C CA . PHE A 1 142 ? -12.315 -0.439 -13.503 1.00 83.62 142 PHE A CA 1
ATOM 1148 C C . PHE A 1 142 ? -12.283 -1.228 -12.189 1.00 83.62 142 PHE A C 1
ATOM 1150 O O . PHE A 1 142 ? -12.993 -0.896 -11.240 1.00 83.62 142 PHE A O 1
ATOM 1157 N N . LYS A 1 143 ? -11.423 -2.250 -12.103 1.00 87.94 143 LYS A N 1
ATOM 1158 C CA . LYS A 1 143 ? -11.289 -3.078 -10.904 1.00 87.94 143 LYS A CA 1
ATOM 1159 C C . LYS A 1 143 ? -10.748 -2.295 -9.709 1.00 87.94 143 LYS A C 1
ATOM 1161 O O . LYS A 1 143 ? -11.293 -2.450 -8.620 1.00 87.94 143 LYS A O 1
ATOM 1166 N N . ILE A 1 144 ? -9.734 -1.448 -9.900 1.00 89.44 144 ILE A N 1
ATOM 1167 C CA . ILE A 1 144 ? -9.223 -0.559 -8.841 1.00 89.44 144 ILE A CA 1
ATOM 1168 C C . ILE A 1 144 ? -10.349 0.331 -8.337 1.00 89.44 144 ILE A C 1
ATOM 1170 O O . ILE A 1 144 ? -10.647 0.311 -7.148 1.00 89.44 144 ILE A O 1
ATOM 1174 N N . LYS A 1 145 ? -11.032 1.028 -9.248 1.00 91.38 145 LYS A N 1
ATOM 1175 C CA . LYS A 1 145 ? -12.118 1.938 -8.892 1.00 91.38 145 LYS A CA 1
ATOM 1176 C C . LYS A 1 145 ? -13.244 1.224 -8.146 1.00 91.38 145 LYS A C 1
ATOM 1178 O O . LYS A 1 145 ? -13.736 1.723 -7.144 1.00 91.38 145 LYS A O 1
ATOM 1183 N N . SER A 1 146 ? -13.611 0.021 -8.586 1.00 92.19 146 SER A N 1
ATOM 1184 C CA . SER A 1 146 ? -14.609 -0.790 -7.891 1.00 92.19 146 SER A CA 1
ATOM 1185 C C . SER A 1 146 ? -14.171 -1.179 -6.475 1.00 92.19 146 SER A C 1
ATOM 1187 O O . SER A 1 146 ? -15.018 -1.235 -5.587 1.00 92.19 146 SER A O 1
ATOM 1189 N N . LEU A 1 147 ? -12.889 -1.486 -6.252 1.00 95.00 147 LEU A N 1
ATOM 1190 C CA . LEU A 1 147 ? -12.360 -1.806 -4.921 1.00 95.00 147 LEU A CA 1
ATOM 1191 C C . LEU A 1 147 ? -12.287 -0.555 -4.033 1.00 95.00 147 LEU A C 1
ATOM 1193 O O . LEU A 1 147 ? -12.649 -0.622 -2.860 1.00 95.00 147 LEU A O 1
ATOM 1197 N N . GLU A 1 148 ? -11.884 0.588 -4.590 1.00 95.56 148 GLU A N 1
ATOM 1198 C CA . GLU A 1 148 ? -11.911 1.888 -3.909 1.00 95.56 148 GLU A CA 1
ATOM 1199 C C . GLU A 1 148 ? -13.338 2.260 -3.480 1.00 95.56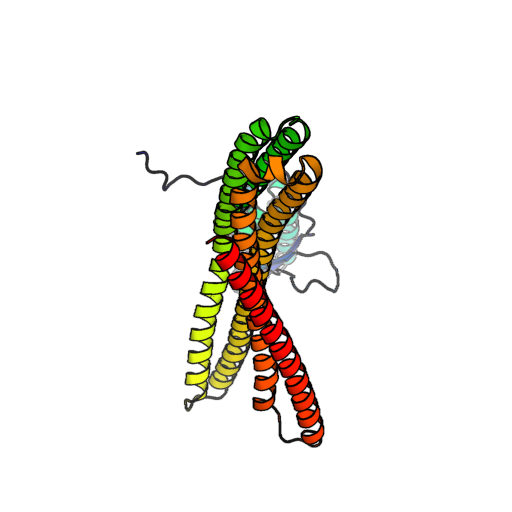 148 GLU A C 1
ATOM 1201 O O . GLU A 1 148 ? -13.562 2.578 -2.314 1.00 95.56 148 GLU A O 1
ATOM 1206 N N . ASP A 1 149 ? -14.324 2.104 -4.370 1.00 96.12 149 ASP A N 1
ATOM 1207 C CA . ASP A 1 149 ? -15.738 2.358 -4.077 1.00 96.12 149 ASP A CA 1
ATOM 1208 C C . ASP A 1 149 ? -16.269 1.452 -2.946 1.00 96.12 149 ASP A C 1
ATOM 1210 O O . ASP A 1 149 ? -17.071 1.892 -2.113 1.00 96.12 149 ASP A O 1
ATOM 1214 N N . LEU A 1 150 ? -15.826 0.187 -2.880 1.00 97.31 150 LEU A N 1
ATOM 1215 C CA . LEU A 1 150 ? -16.173 -0.734 -1.788 1.00 97.31 150 LEU A CA 1
ATOM 1216 C C . LEU A 1 150 ? -15.585 -0.276 -0.448 1.00 97.31 150 LEU A C 1
ATOM 1218 O O . LEU A 1 150 ? -16.293 -0.286 0.564 1.00 97.31 150 LEU A O 1
ATOM 1222 N N . VAL A 1 151 ? -14.321 0.156 -0.441 1.00 97.50 151 VAL A N 1
ATOM 1223 C CA . VAL A 1 151 ? -13.661 0.707 0.751 1.00 97.50 151 VAL A CA 1
ATOM 1224 C C . VAL A 1 151 ? -14.375 1.979 1.216 1.00 97.50 151 VAL A C 1
ATOM 1226 O O . VAL A 1 151 ? -14.736 2.082 2.390 1.00 97.50 151 VAL A O 1
ATOM 1229 N N . ASP A 1 152 ? -14.656 2.911 0.307 1.00 97.75 152 ASP A N 1
ATOM 1230 C CA . ASP A 1 152 ? -15.351 4.165 0.608 1.00 97.75 152 ASP A CA 1
ATOM 1231 C C . ASP A 1 152 ? -16.757 3.926 1.157 1.00 97.75 152 ASP A C 1
ATOM 1233 O O . ASP A 1 152 ? -17.191 4.584 2.108 1.00 97.75 152 ASP A O 1
ATOM 1237 N N . LYS A 1 153 ? -17.482 2.959 0.588 1.00 97.75 153 LYS A N 1
ATOM 1238 C CA . LYS A 1 153 ? -18.791 2.558 1.101 1.00 97.75 153 LYS A CA 1
ATOM 1239 C C . LYS A 1 153 ? -18.687 2.006 2.524 1.00 97.75 153 LYS A C 1
ATOM 1241 O O . LYS A 1 153 ? -19.483 2.399 3.372 1.00 97.75 153 LYS A O 1
ATOM 1246 N N . ALA A 1 154 ? -17.704 1.156 2.810 1.00 97.81 154 ALA A N 1
ATOM 1247 C CA . ALA A 1 154 ? -17.511 0.603 4.148 1.00 97.81 154 ALA A CA 1
ATOM 1248 C C . ALA A 1 154 ? -17.129 1.682 5.183 1.00 97.81 154 ALA A C 1
ATOM 1250 O O . ALA A 1 154 ? -17.593 1.638 6.323 1.00 97.81 154 ALA A O 1
ATOM 1251 N N . TYR A 1 155 ? -16.349 2.698 4.795 1.00 97.94 155 TYR A N 1
ATOM 1252 C CA . TYR A 1 155 ? -16.085 3.857 5.657 1.00 97.94 155 TYR A CA 1
ATOM 1253 C C . TYR A 1 155 ? -17.336 4.715 5.895 1.00 97.94 155 TYR A C 1
ATOM 1255 O O . TYR A 1 155 ? -17.554 5.153 7.024 1.00 97.94 155 TYR A O 1
ATOM 1263 N N . LYS A 1 156 ? -18.201 4.901 4.890 1.00 98.06 156 LYS A N 1
ATOM 1264 C CA . LYS A 1 156 ? -19.504 5.569 5.080 1.00 98.06 156 LYS A CA 1
ATOM 1265 C C . LYS A 1 156 ? -20.408 4.791 6.038 1.00 98.06 156 LYS A C 1
ATOM 1267 O O . LYS A 1 156 ? -21.005 5.388 6.929 1.00 98.06 156 LYS A O 1
ATOM 1272 N N . GLU A 1 157 ? -20.451 3.463 5.925 1.00 97.75 157 GLU A N 1
ATOM 1273 C CA . GLU A 1 157 ? -21.160 2.603 6.885 1.00 97.75 157 GLU A CA 1
ATOM 1274 C C . GLU A 1 157 ? -20.608 2.784 8.312 1.00 97.75 157 GLU A C 1
ATOM 1276 O O . GLU A 1 157 ? -21.375 2.839 9.276 1.00 97.75 157 GLU A O 1
ATOM 1281 N N . LEU A 1 158 ? -19.288 2.950 8.470 1.00 97.50 158 LEU A N 1
ATOM 1282 C CA . LEU A 1 158 ? -18.691 3.249 9.774 1.00 97.50 158 LEU A CA 1
ATOM 1283 C C . LEU A 1 158 ? -19.156 4.606 10.309 1.00 97.50 158 LEU A C 1
ATOM 1285 O O . LEU A 1 158 ? -19.520 4.701 11.480 1.00 97.50 158 LEU A O 1
ATOM 1289 N N . GLU A 1 159 ? -19.175 5.648 9.479 1.00 97.56 159 GLU A N 1
ATOM 1290 C CA . GLU A 1 159 ? -19.679 6.967 9.876 1.00 97.56 159 GLU A CA 1
ATOM 1291 C C . GLU A 1 159 ? -21.137 6.900 10.351 1.00 97.56 159 GLU A C 1
ATOM 1293 O O . GLU A 1 159 ? -21.472 7.470 11.393 1.00 97.56 159 GLU A O 1
ATOM 1298 N N . GLU A 1 160 ? -21.994 6.150 9.657 1.00 97.56 160 GLU A N 1
ATOM 1299 C CA . GLU A 1 160 ? -23.385 5.921 10.061 1.00 97.56 160 GLU A CA 1
ATOM 1300 C C . GLU A 1 160 ? -23.480 5.215 11.424 1.00 97.56 160 GLU A C 1
ATOM 1302 O O . GLU A 1 160 ? -24.225 5.653 12.309 1.00 97.56 160 GLU A O 1
ATOM 1307 N N . VAL A 1 161 ? -22.678 4.168 11.650 1.00 96.94 161 VAL A N 1
ATOM 1308 C CA . VAL A 1 161 ? -22.612 3.468 12.946 1.00 96.94 161 VAL A CA 1
ATOM 1309 C C . VAL A 1 161 ? -22.123 4.400 14.061 1.00 96.94 161 VAL A C 1
ATOM 1311 O O . VAL A 1 161 ? -22.653 4.367 15.176 1.00 96.94 161 VAL A O 1
ATOM 1314 N N . LEU A 1 162 ? -21.162 5.283 13.782 1.00 95.88 162 LEU A N 1
ATOM 1315 C CA . LEU A 1 162 ? -20.685 6.276 14.749 1.00 95.88 162 LEU A CA 1
ATOM 1316 C C . LEU A 1 162 ? -21.749 7.335 15.070 1.00 95.88 162 LEU A C 1
ATOM 1318 O O . LEU A 1 162 ? -21.877 7.741 16.228 1.00 95.88 162 LEU A O 1
ATOM 1322 N N . GLN A 1 163 ? -22.572 7.735 14.098 1.00 95.94 163 GLN A N 1
ATOM 1323 C CA . GLN A 1 163 ? -23.728 8.595 14.363 1.00 95.94 163 GLN A CA 1
ATOM 1324 C C . GLN A 1 163 ? -24.755 7.904 15.269 1.00 95.94 163 GLN A C 1
ATOM 1326 O O . GLN A 1 163 ? -25.282 8.533 16.191 1.00 95.94 163 GLN A O 1
ATOM 1331 N N . LEU A 1 164 ? -25.020 6.609 15.055 1.00 94.88 164 LEU A N 1
ATOM 1332 C CA . LEU A 1 164 ? -25.881 5.813 15.937 1.00 94.88 164 LEU A CA 1
ATOM 1333 C C . LEU A 1 164 ? -25.303 5.725 17.355 1.00 94.88 164 LEU A C 1
ATOM 1335 O O . LEU A 1 164 ? -26.040 5.910 18.325 1.00 94.88 164 LEU A O 1
ATOM 1339 N N . ARG A 1 165 ? -23.983 5.530 17.486 1.00 93.69 165 ARG A N 1
ATOM 1340 C CA . ARG A 1 165 ? -23.273 5.547 18.777 1.00 93.69 165 ARG A CA 1
ATOM 1341 C C . ARG A 1 165 ? -23.495 6.856 19.531 1.00 93.69 165 ARG A C 1
ATOM 1343 O O . ARG A 1 165 ? -23.782 6.827 20.726 1.00 93.69 165 ARG A O 1
ATOM 1350 N N . GLY A 1 166 ? -23.406 7.994 18.840 1.00 91.56 166 GLY A N 1
ATOM 1351 C CA . GLY A 1 166 ? -23.626 9.316 19.434 1.00 91.56 166 GLY A CA 1
ATOM 1352 C C . GLY A 1 166 ? -25.034 9.510 20.011 1.00 91.56 166 GLY A C 1
ATOM 1353 O O . GLY A 1 166 ? -25.201 10.244 20.981 1.00 91.56 166 GLY A O 1
ATOM 1354 N N . ARG A 1 167 ? -26.038 8.816 19.459 1.00 93.38 167 ARG A N 1
ATOM 1355 C CA . ARG A 1 167 ? -27.438 8.861 19.921 1.00 93.38 167 ARG A CA 1
ATOM 1356 C C . ARG A 1 167 ? -27.747 7.867 21.043 1.00 93.38 167 ARG A C 1
ATOM 1358 O O . ARG A 1 167 ? -28.831 7.928 21.612 1.00 93.38 167 ARG A O 1
ATOM 1365 N N . ALA A 1 168 ? -26.838 6.945 21.356 1.00 92.19 168 ALA A N 1
ATOM 1366 C CA . ALA A 1 168 ? -27.074 5.941 22.383 1.00 92.19 168 ALA A CA 1
ATOM 1367 C C . ALA A 1 168 ? -27.021 6.559 23.792 1.00 92.19 168 ALA A C 1
ATOM 1369 O O . ALA A 1 168 ? -26.048 7.222 24.176 1.00 92.19 168 ALA A O 1
ATOM 1370 N N . GLU A 1 169 ? -28.063 6.302 24.583 1.00 88.75 169 GLU A N 1
ATOM 1371 C CA . GLU A 1 169 ? -28.205 6.824 25.950 1.00 88.75 169 GLU A CA 1
ATOM 1372 C C . GLU A 1 169 ? -27.778 5.803 27.010 1.00 88.75 169 GLU A C 1
ATOM 1374 O O . GLU A 1 169 ? -27.399 6.175 28.120 1.00 88.75 169 GLU A O 1
ATOM 1379 N N . SER A 1 170 ? -27.800 4.512 26.667 1.00 90.38 170 SER A N 1
ATOM 1380 C CA . SER A 1 170 ? -27.501 3.420 27.594 1.00 90.38 170 SER A CA 1
ATOM 1381 C C . SER A 1 170 ? -26.433 2.467 27.065 1.00 90.38 170 SER A C 1
ATOM 1383 O O . SER A 1 170 ? -26.292 2.241 25.863 1.00 90.38 170 SER A O 1
ATOM 1385 N N . LEU A 1 171 ? -25.716 1.834 27.994 1.00 89.62 171 LEU A N 1
ATOM 1386 C CA . LEU A 1 171 ? -24.693 0.842 27.669 1.00 89.62 171 LEU A CA 1
ATOM 1387 C C . LEU A 1 171 ? -25.274 -0.419 26.999 1.00 89.62 171 LEU A C 1
ATOM 1389 O O . LEU A 1 171 ? -24.605 -1.058 26.188 1.00 89.62 171 LEU A O 1
ATOM 1393 N N . LEU A 1 172 ? -26.534 -0.759 27.291 1.00 88.00 172 LEU A N 1
ATOM 1394 C CA . LEU A 1 172 ? -27.217 -1.888 26.657 1.00 88.00 172 LEU A CA 1
ATOM 1395 C C . LEU A 1 172 ? -27.429 -1.637 25.156 1.00 88.00 172 LEU A C 1
ATOM 1397 O O . LEU A 1 172 ? -27.145 -2.514 24.345 1.00 88.00 172 LEU A O 1
ATOM 1401 N N . GLN A 1 173 ? -27.849 -0.422 24.783 1.00 90.62 173 GLN A N 1
ATOM 1402 C CA . GLN A 1 173 ? -27.934 -0.002 23.378 1.00 90.62 173 GLN A CA 1
ATOM 1403 C C . GLN A 1 173 ? -26.554 0.018 22.712 1.00 90.62 173 GLN A C 1
ATOM 1405 O O . GLN A 1 173 ? -26.419 -0.390 21.564 1.00 90.62 173 GLN A O 1
ATOM 1410 N N . LEU A 1 174 ? -25.507 0.439 23.428 1.00 93.12 174 LEU A N 1
ATOM 1411 C CA . LEU A 1 174 ? -24.148 0.411 22.883 1.00 93.12 174 LEU A CA 1
ATOM 1412 C C . LEU A 1 174 ? -23.641 -1.004 22.611 1.00 93.12 174 LEU A C 1
ATOM 1414 O O . LEU A 1 174 ? -22.847 -1.183 21.700 1.00 93.12 174 LEU A O 1
ATOM 1418 N N . THR A 1 175 ? -24.113 -2.014 23.339 1.00 91.88 175 THR A N 1
ATOM 1419 C CA . THR A 1 175 ? -23.651 -3.397 23.144 1.00 91.88 175 THR A CA 1
ATOM 1420 C C . THR A 1 175 ? -24.017 -3.927 21.753 1.00 91.88 175 THR A C 1
ATOM 1422 O O . THR A 1 175 ? -23.213 -4.614 21.126 1.00 91.88 175 THR A O 1
ATOM 1425 N N . THR A 1 176 ? -25.192 -3.568 21.225 1.00 92.50 176 THR A N 1
ATOM 1426 C CA . THR A 1 176 ? -25.568 -3.922 19.847 1.00 92.50 176 THR A CA 1
ATOM 1427 C C . THR A 1 176 ? -24.801 -3.088 18.823 1.00 92.50 176 THR A C 1
ATOM 1429 O O . THR A 1 176 ? -24.339 -3.628 17.822 1.00 92.50 176 THR A O 1
ATOM 1432 N N . ILE A 1 177 ? -24.591 -1.795 19.094 1.00 95.56 177 ILE A N 1
ATOM 1433 C CA . ILE A 1 177 ? -23.810 -0.896 18.227 1.00 95.56 177 ILE A CA 1
ATOM 1434 C C . ILE A 1 177 ? -22.349 -1.347 18.134 1.00 95.56 177 ILE A C 1
ATOM 1436 O O . ILE A 1 177 ? -21.762 -1.297 17.062 1.00 95.56 177 ILE A O 1
ATOM 1440 N N . TYR A 1 178 ? -21.769 -1.842 19.224 1.00 95.88 178 TYR A N 1
ATOM 1441 C CA . TYR A 1 178 ? -20.425 -2.411 19.246 1.00 95.88 178 TYR A CA 1
ATOM 1442 C C . TYR A 1 178 ? -20.281 -3.609 18.308 1.00 95.88 178 TYR A C 1
ATOM 1444 O O . TYR A 1 178 ? -19.291 -3.692 17.589 1.00 95.88 178 TYR A O 1
ATOM 1452 N N . ALA A 1 179 ? -21.272 -4.503 18.274 1.00 94.44 179 ALA A N 1
ATOM 1453 C CA . ALA A 1 179 ? -21.265 -5.633 17.350 1.00 94.44 179 ALA A CA 1
ATOM 1454 C C . ALA A 1 179 ? -21.354 -5.177 15.882 1.00 94.44 179 ALA A C 1
ATOM 1456 O O . ALA A 1 179 ? -20.692 -5.754 15.021 1.00 94.44 179 ALA A O 1
ATOM 1457 N N . LEU A 1 180 ? -22.132 -4.124 15.600 1.00 96.12 180 LEU A N 1
ATOM 1458 C CA . LEU A 1 180 ? -22.184 -3.509 14.269 1.00 96.12 180 LEU A CA 1
ATOM 1459 C C . LEU A 1 180 ? -20.846 -2.859 13.898 1.00 96.12 180 LEU A C 1
ATOM 1461 O O . LEU A 1 180 ? -20.347 -3.082 12.801 1.00 96.12 180 LEU A O 1
ATOM 1465 N N . GLU A 1 181 ? -20.241 -2.105 14.819 1.00 96.38 181 GLU A N 1
ATOM 1466 C CA . GLU A 1 181 ? -18.931 -1.475 14.624 1.00 96.38 181 GLU A CA 1
ATOM 1467 C C . GLU A 1 181 ? -17.848 -2.532 14.343 1.00 96.38 181 GLU A C 1
ATOM 1469 O O . GLU A 1 181 ? -17.085 -2.375 13.395 1.00 96.38 181 GLU A O 1
ATOM 1474 N N . ASP A 1 182 ? -17.829 -3.647 15.083 1.00 96.62 182 ASP A N 1
ATOM 1475 C CA . ASP A 1 182 ? -16.885 -4.753 14.859 1.00 96.62 182 ASP A CA 1
ATOM 1476 C C . ASP A 1 182 ? -17.068 -5.412 13.481 1.00 96.62 182 ASP A C 1
ATOM 1478 O O . ASP A 1 182 ? -16.086 -5.783 12.831 1.00 96.62 182 ASP A O 1
ATOM 1482 N N . GLN A 1 183 ? -18.313 -5.544 13.010 1.00 97.06 183 GLN A N 1
ATOM 1483 C CA . GLN A 1 183 ? -18.594 -6.081 11.679 1.00 97.06 183 GLN A CA 1
ATOM 1484 C C . GLN A 1 183 ? -18.131 -5.123 10.577 1.00 97.06 183 GLN A C 1
ATOM 1486 O O . GLN A 1 183 ? -17.520 -5.565 9.605 1.00 97.06 183 GLN A O 1
ATOM 1491 N N . VAL A 1 184 ? -18.376 -3.820 10.733 1.00 97.69 184 VAL A N 1
ATOM 1492 C CA . VAL A 1 184 ? -17.908 -2.812 9.774 1.00 97.69 184 VAL A CA 1
ATOM 1493 C C . VAL A 1 184 ? -16.381 -2.742 9.762 1.00 97.69 184 VAL A C 1
ATOM 1495 O O . VAL A 1 184 ? -15.789 -2.687 8.689 1.00 97.69 184 VAL A O 1
ATOM 1498 N N . PHE A 1 185 ? -15.716 -2.830 10.919 1.00 97.25 185 PHE A N 1
ATOM 1499 C CA . PHE A 1 185 ? -14.253 -2.906 10.977 1.00 97.25 185 PHE A CA 1
ATOM 1500 C C . PHE A 1 185 ? -13.707 -4.091 10.195 1.00 97.25 185 PHE A C 1
ATOM 1502 O O . PHE A 1 185 ? -12.759 -3.923 9.429 1.00 97.25 185 PHE A O 1
ATOM 1509 N N . LYS A 1 186 ? -14.320 -5.270 10.354 1.00 96.75 186 LYS A N 1
ATOM 1510 C CA . LYS A 1 186 ? -13.944 -6.453 9.583 1.00 96.75 186 LYS A CA 1
ATOM 1511 C C . LYS A 1 186 ? -14.100 -6.203 8.081 1.00 96.75 186 LYS A C 1
ATOM 1513 O O . LYS A 1 186 ? -13.151 -6.435 7.346 1.00 96.75 186 LYS A O 1
ATOM 1518 N N . ASN A 1 187 ? -15.243 -5.666 7.650 1.00 97.50 187 ASN A N 1
ATOM 1519 C CA . ASN A 1 187 ? -15.484 -5.353 6.240 1.00 97.50 187 ASN A CA 1
ATOM 1520 C C . ASN A 1 187 ? -14.427 -4.379 5.689 1.00 97.50 187 ASN A C 1
ATOM 1522 O O . ASN A 1 187 ? -13.869 -4.624 4.626 1.00 97.50 187 ASN A O 1
ATOM 1526 N N . ILE A 1 188 ? -14.107 -3.305 6.423 1.00 98.25 188 ILE A N 1
ATOM 1527 C CA . ILE A 1 188 ? -13.066 -2.345 6.023 1.00 98.25 188 ILE A CA 1
ATOM 1528 C C . ILE A 1 188 ? -11.705 -3.042 5.908 1.00 98.25 188 ILE A C 1
ATOM 1530 O O . ILE A 1 188 ? -10.998 -2.831 4.927 1.00 98.25 188 ILE A O 1
ATOM 1534 N N . SER A 1 189 ? -11.322 -3.869 6.887 1.00 97.00 189 SER A N 1
ATOM 1535 C CA . SER A 1 189 ? -10.059 -4.618 6.837 1.00 97.00 189 SER A CA 1
ATOM 1536 C C . SER A 1 189 ? -9.997 -5.586 5.653 1.00 97.00 189 SER A C 1
ATOM 1538 O O . SER A 1 189 ? -8.961 -5.648 4.993 1.00 97.00 189 SER A O 1
ATOM 1540 N N . ASP A 1 190 ? -11.090 -6.291 5.360 1.00 97.12 190 ASP A N 1
ATOM 1541 C CA . ASP A 1 190 ? -11.177 -7.236 4.244 1.00 97.12 190 ASP A CA 1
ATOM 1542 C C . ASP A 1 190 ? -11.059 -6.494 2.895 1.00 97.12 190 ASP A C 1
ATOM 1544 O O . ASP A 1 190 ? -10.195 -6.833 2.083 1.00 97.12 190 ASP A O 1
ATOM 1548 N N . TYR A 1 191 ? -11.817 -5.408 2.687 1.00 98.00 191 TYR A N 1
ATOM 1549 C CA . TYR A 1 191 ? -11.753 -4.614 1.449 1.00 98.00 191 TYR A CA 1
ATOM 1550 C C . TYR A 1 191 ? -10.417 -3.886 1.263 1.00 98.00 191 TYR A C 1
ATOM 1552 O O . TYR A 1 191 ? -9.888 -3.847 0.152 1.00 98.00 191 TYR A O 1
ATOM 1560 N N . LEU A 1 192 ? -9.824 -3.345 2.335 1.00 97.88 192 LEU A N 1
ATOM 1561 C CA . LEU A 1 192 ? -8.463 -2.803 2.275 1.00 97.88 192 LEU A CA 1
ATOM 1562 C C . LEU A 1 192 ? -7.462 -3.898 1.895 1.00 97.88 192 LEU A C 1
ATOM 1564 O O . LEU A 1 192 ? -6.563 -3.644 1.097 1.00 97.88 192 LEU A O 1
ATOM 1568 N N . GLY A 1 193 ? -7.619 -5.110 2.432 1.00 96.94 193 GLY A N 1
ATOM 1569 C CA . GLY A 1 193 ? -6.791 -6.254 2.068 1.00 96.94 193 GLY A CA 1
ATOM 1570 C C . GLY A 1 193 ? -6.873 -6.567 0.575 1.00 96.94 193 GLY A C 1
ATOM 1571 O O . GLY A 1 193 ? -5.842 -6.708 -0.078 1.00 96.94 193 GLY A O 1
ATOM 1572 N N . GLU A 1 194 ? -8.079 -6.624 0.011 1.00 96.38 194 GLU A N 1
ATOM 1573 C CA . GLU A 1 194 ? -8.286 -6.853 -1.425 1.00 96.38 194 GLU A CA 1
ATOM 1574 C C . GLU A 1 194 ? -7.677 -5.743 -2.294 1.00 96.38 194 GLU A C 1
ATOM 1576 O O . GLU A 1 194 ? -6.958 -6.042 -3.251 1.00 96.38 194 GLU A O 1
ATOM 1581 N N . LEU A 1 195 ? -7.898 -4.475 -1.930 1.00 96.88 195 LEU A N 1
ATOM 1582 C CA . LEU A 1 195 ? -7.357 -3.314 -2.640 1.00 96.88 195 LEU A CA 1
ATOM 1583 C C . LEU A 1 195 ? -5.822 -3.315 -2.650 1.00 96.88 195 LEU A C 1
ATOM 1585 O O . LEU A 1 195 ? -5.200 -3.235 -3.711 1.00 96.88 195 LEU A O 1
ATOM 1589 N N . TYR A 1 196 ? -5.191 -3.448 -1.480 1.00 96.69 196 TYR A N 1
ATOM 1590 C CA . TYR A 1 196 ? -3.730 -3.431 -1.386 1.00 96.69 196 TYR A CA 1
ATOM 1591 C C . TYR A 1 196 ? -3.095 -4.681 -2.007 1.00 96.69 196 TYR A C 1
ATOM 1593 O O . TYR A 1 196 ? -2.041 -4.563 -2.625 1.00 96.69 196 TYR A O 1
ATOM 1601 N N . ASN A 1 197 ? -3.740 -5.852 -1.939 1.00 94.88 197 ASN A N 1
ATOM 1602 C CA . ASN A 1 197 ? -3.280 -7.040 -2.667 1.00 94.88 197 ASN A CA 1
ATOM 1603 C C . ASN A 1 197 ? -3.303 -6.824 -4.184 1.00 94.88 197 ASN A C 1
ATOM 1605 O O . ASN A 1 197 ? -2.376 -7.249 -4.876 1.00 94.88 197 ASN A O 1
ATOM 1609 N N . PHE A 1 198 ? -4.330 -6.142 -4.700 1.00 94.00 198 PHE A N 1
ATOM 1610 C CA . PHE A 1 198 ? -4.401 -5.808 -6.118 1.00 94.00 198 PHE A CA 1
ATOM 1611 C C . PHE A 1 198 ? -3.280 -4.846 -6.531 1.00 94.00 198 PHE A C 1
ATOM 1613 O O . PHE A 1 198 ? -2.586 -5.106 -7.511 1.00 94.00 198 PHE A O 1
ATOM 1620 N N . HIS A 1 199 ? -3.034 -3.786 -5.753 1.00 93.56 199 HIS A N 1
ATOM 1621 C CA . HIS A 1 199 ? -1.929 -2.855 -6.012 1.00 93.56 199 HIS A CA 1
ATOM 1622 C C . HIS A 1 199 ? -0.545 -3.489 -5.871 1.00 93.56 199 HIS A C 1
ATOM 1624 O O . HIS A 1 199 ? 0.391 -3.077 -6.551 1.00 93.56 199 HIS A O 1
ATOM 1630 N N . LEU A 1 200 ? -0.399 -4.482 -4.996 1.00 95.19 200 LEU A N 1
ATOM 1631 C CA . LEU A 1 200 ? 0.875 -5.139 -4.732 1.00 95.19 200 LEU A CA 1
ATOM 1632 C C . LEU A 1 200 ? 1.329 -6.026 -5.901 1.00 95.19 200 LEU A C 1
ATOM 1634 O O . LEU A 1 200 ? 2.529 -6.145 -6.156 1.00 95.19 200 LEU A O 1
ATOM 1638 N N . HIS A 1 201 ? 0.384 -6.649 -6.607 1.00 92.38 201 HIS A N 1
ATOM 1639 C CA . HIS A 1 201 ? 0.667 -7.700 -7.581 1.00 92.38 201 HIS A CA 1
ATOM 1640 C C . HIS A 1 201 ? 1.622 -7.279 -8.717 1.00 92.38 201 HIS A C 1
ATOM 1642 O O . HIS A 1 201 ? 2.637 -7.961 -8.884 1.00 92.38 201 HIS A O 1
ATOM 1648 N N . PRO A 1 202 ? 1.428 -6.137 -9.412 1.00 93.69 202 PRO A N 1
ATOM 1649 C CA . PRO A 1 202 ? 2.334 -5.719 -10.486 1.00 93.69 202 PRO A CA 1
ATOM 1650 C C . PRO A 1 202 ? 3.780 -5.521 -10.016 1.00 93.69 202 PRO A C 1
ATOM 1652 O O . PRO A 1 202 ? 4.726 -5.823 -10.740 1.00 93.69 202 PRO A O 1
ATOM 1655 N N . PHE A 1 203 ? 3.978 -5.044 -8.783 1.00 95.31 203 PHE A N 1
ATOM 1656 C CA . PHE A 1 203 ? 5.319 -4.837 -8.237 1.00 95.31 203 PHE A CA 1
ATOM 1657 C C . PHE A 1 203 ? 5.978 -6.145 -7.799 1.00 95.31 203 PHE A C 1
ATOM 1659 O O . PHE A 1 203 ? 7.197 -6.278 -7.909 1.00 95.31 203 PHE A O 1
ATOM 1666 N N . LEU A 1 204 ? 5.203 -7.128 -7.329 1.00 94.56 204 LEU A N 1
ATOM 1667 C CA . LEU A 1 204 ? 5.731 -8.464 -7.038 1.00 94.56 204 LEU A CA 1
ATOM 1668 C C . LEU A 1 204 ? 6.250 -9.133 -8.310 1.00 94.56 204 LEU A C 1
ATOM 1670 O O . LEU A 1 204 ? 7.383 -9.617 -8.313 1.00 94.56 204 LEU A O 1
ATOM 1674 N N . GLU A 1 205 ? 5.458 -9.089 -9.381 1.00 94.62 205 GLU A N 1
ATOM 1675 C CA . GLU A 1 205 ? 5.844 -9.608 -10.693 1.00 94.62 205 GLU A CA 1
ATOM 1676 C C . GLU A 1 205 ? 7.064 -8.867 -11.241 1.00 94.62 205 GLU A C 1
ATOM 1678 O O . GLU A 1 205 ? 8.044 -9.496 -11.646 1.00 94.62 205 GLU A O 1
ATOM 1683 N N . LEU A 1 206 ? 7.059 -7.529 -11.187 1.00 93.62 206 LEU A N 1
ATOM 1684 C CA . LEU A 1 206 ? 8.190 -6.720 -11.632 1.00 93.62 206 LEU A CA 1
ATOM 1685 C C . LEU A 1 206 ? 9.465 -7.062 -10.857 1.00 93.62 206 LEU A C 1
ATOM 1687 O O . LEU A 1 206 ? 10.528 -7.190 -11.463 1.00 93.62 206 LEU A O 1
ATOM 1691 N N . ARG A 1 207 ? 9.381 -7.249 -9.536 1.00 94.56 207 ARG A N 1
ATOM 1692 C CA . ARG A 1 207 ? 10.534 -7.610 -8.702 1.00 94.56 207 ARG A CA 1
ATOM 1693 C C . ARG A 1 207 ? 11.083 -8.990 -9.061 1.00 94.56 207 ARG A C 1
ATOM 1695 O O . ARG A 1 207 ? 12.298 -9.146 -9.157 1.00 94.56 207 ARG A O 1
ATOM 1702 N N . GLU A 1 208 ? 10.219 -9.982 -9.263 1.00 93.25 208 GLU A N 1
ATOM 1703 C CA . GLU A 1 208 ? 10.632 -11.338 -9.645 1.00 93.25 208 GLU A CA 1
ATOM 1704 C C . GLU A 1 208 ? 11.279 -11.358 -11.036 1.00 93.25 208 GLU A C 1
ATOM 1706 O O . GLU A 1 208 ? 12.385 -11.884 -11.213 1.00 93.25 208 GLU A O 1
ATOM 1711 N N . MET A 1 209 ? 10.640 -10.699 -12.005 1.00 94.56 209 MET A N 1
ATOM 1712 C CA . MET A 1 209 ? 11.168 -10.538 -13.356 1.00 94.56 209 MET A CA 1
ATOM 1713 C C . MET A 1 209 ? 12.517 -9.821 -13.348 1.00 94.56 209 MET A C 1
ATOM 1715 O O . MET A 1 209 ? 13.474 -10.308 -13.954 1.00 94.56 209 MET A O 1
ATOM 1719 N N . SER A 1 210 ? 12.624 -8.711 -12.618 1.00 93.25 210 SER A N 1
ATOM 1720 C CA . SER A 1 210 ? 13.862 -7.938 -12.501 1.00 93.25 210 SER A CA 1
ATOM 1721 C C . SER A 1 210 ? 14.977 -8.767 -11.871 1.00 93.25 210 SER A C 1
ATOM 1723 O O . SER A 1 210 ? 16.074 -8.813 -12.417 1.00 93.25 210 SER A O 1
ATOM 1725 N N . HIS A 1 211 ? 14.703 -9.514 -10.797 1.00 90.62 211 HIS A N 1
ATOM 1726 C CA . HIS A 1 211 ? 15.698 -10.391 -10.175 1.00 90.62 211 HIS A CA 1
ATOM 1727 C C . HIS A 1 211 ? 16.233 -11.440 -11.164 1.00 90.62 211 HIS A C 1
ATOM 1729 O O . HIS A 1 211 ? 17.446 -11.642 -11.271 1.00 90.62 211 HIS A O 1
ATOM 1735 N N . SER A 1 212 ? 15.341 -12.090 -11.919 1.00 93.31 212 SER A N 1
ATOM 1736 C CA . SER A 1 212 ? 15.724 -13.072 -12.940 1.00 93.31 212 SER A CA 1
ATOM 1737 C C . SER A 1 212 ? 16.588 -12.443 -14.039 1.00 93.31 212 SER A C 1
ATOM 1739 O O . SER A 1 212 ? 17.624 -12.996 -14.416 1.00 93.31 212 SER A O 1
ATOM 1741 N N . ARG A 1 213 ? 16.214 -11.249 -14.515 1.00 93.00 213 ARG A N 1
ATOM 1742 C CA . ARG A 1 213 ? 16.946 -10.510 -15.555 1.00 93.00 213 ARG A CA 1
ATOM 1743 C C . ARG A 1 213 ? 18.308 -10.014 -15.080 1.00 93.00 213 ARG A C 1
ATOM 1745 O O . ARG A 1 213 ? 19.286 -10.199 -15.801 1.00 93.00 213 ARG A O 1
ATOM 1752 N N . VAL A 1 214 ? 18.396 -9.476 -13.864 1.00 92.69 214 VAL A N 1
ATOM 1753 C CA . VAL A 1 214 ? 19.661 -9.077 -13.227 1.00 92.69 214 VAL A CA 1
ATOM 1754 C C . VAL A 1 214 ? 20.603 -10.271 -13.133 1.00 92.69 214 VAL A C 1
ATOM 1756 O O . VAL A 1 214 ? 21.770 -10.158 -13.502 1.00 92.69 214 VAL A O 1
ATOM 1759 N N . LYS A 1 215 ? 20.105 -11.436 -12.699 1.00 91.56 215 LYS A N 1
ATOM 1760 C CA . LYS A 1 215 ? 20.911 -12.659 -12.629 1.00 91.56 215 LYS A CA 1
ATOM 1761 C C . LYS A 1 215 ? 21.437 -13.069 -14.008 1.00 91.56 215 LYS A C 1
ATOM 1763 O O . LYS A 1 215 ? 22.636 -13.266 -14.153 1.00 91.56 215 LYS A O 1
ATOM 1768 N N . GLN A 1 216 ? 20.577 -13.105 -15.026 1.00 91.06 216 GLN A N 1
ATOM 1769 C CA . GLN A 1 216 ? 20.984 -13.429 -16.400 1.00 91.06 216 GLN A CA 1
ATOM 1770 C C . GLN A 1 216 ? 22.019 -12.445 -16.960 1.00 91.06 216 GLN A C 1
ATOM 1772 O O . GLN A 1 216 ? 22.955 -12.858 -17.640 1.00 91.06 216 GLN A O 1
ATOM 1777 N N . ALA A 1 217 ? 21.856 -11.145 -16.702 1.00 90.12 217 ALA A N 1
ATOM 1778 C CA . ALA A 1 217 ? 22.818 -10.134 -17.127 1.00 90.12 217 ALA A CA 1
ATOM 1779 C C . ALA A 1 217 ? 24.174 -10.337 -16.433 1.00 90.12 217 ALA A C 1
ATOM 1781 O O . ALA A 1 217 ? 25.216 -10.289 -17.084 1.00 90.12 217 ALA A O 1
ATOM 1782 N N . LYS A 1 218 ? 24.158 -10.660 -15.135 1.00 89.50 218 LYS A N 1
ATOM 1783 C CA . LYS A 1 218 ? 25.358 -10.953 -14.344 1.00 89.50 218 LYS A CA 1
ATOM 1784 C C . LYS A 1 218 ? 26.083 -12.212 -14.825 1.00 89.50 218 LYS A C 1
ATOM 1786 O O . LYS A 1 218 ? 27.304 -12.192 -14.941 1.00 89.50 218 LYS A O 1
ATOM 1791 N N . ASP A 1 219 ? 25.335 -13.261 -15.162 1.00 89.12 219 ASP A N 1
ATOM 1792 C CA . ASP A 1 219 ? 25.880 -14.501 -15.721 1.00 89.12 219 ASP A CA 1
ATOM 1793 C C . ASP A 1 219 ? 26.557 -14.231 -17.080 1.00 89.12 219 ASP A C 1
ATOM 1795 O O . ASP A 1 219 ? 27.709 -14.608 -17.277 1.00 89.12 219 ASP A O 1
ATOM 1799 N N . LYS A 1 220 ? 25.908 -13.466 -17.974 1.00 88.31 220 LYS A N 1
ATOM 1800 C CA . LYS A 1 220 ? 26.490 -13.052 -19.269 1.00 88.31 220 LYS A CA 1
ATOM 1801 C C . LYS A 1 220 ? 27.762 -12.219 -19.117 1.00 88.31 220 LYS A C 1
ATOM 1803 O O . LYS A 1 220 ? 28.689 -12.372 -19.905 1.00 88.31 220 LYS A O 1
ATOM 1808 N N . LEU A 1 221 ? 27.821 -11.330 -18.125 1.00 87.12 221 LEU A N 1
ATOM 1809 C CA . LEU A 1 221 ? 29.022 -10.536 -17.842 1.00 87.12 221 LEU A CA 1
ATOM 1810 C C . LEU A 1 221 ? 30.204 -11.402 -17.371 1.00 87.12 221 LEU A C 1
ATOM 1812 O O . LEU A 1 221 ? 31.351 -10.986 -17.535 1.00 87.12 221 LEU A O 1
ATOM 1816 N N . GLY A 1 222 ? 29.935 -12.593 -16.824 1.00 82.75 222 GLY A N 1
ATOM 1817 C CA . GLY A 1 222 ? 30.946 -13.582 -16.445 1.00 82.75 222 GLY A CA 1
ATOM 1818 C C . GLY A 1 222 ? 31.488 -14.428 -17.604 1.00 82.75 222 GLY A C 1
ATOM 1819 O O . GLY A 1 222 ? 32.493 -15.114 -17.427 1.00 82.75 222 GLY A O 1
ATOM 1820 N N . GLU A 1 223 ? 30.860 -14.386 -18.782 1.00 86.88 223 GLU A N 1
ATOM 1821 C CA . GLU A 1 223 ? 31.287 -15.126 -19.974 1.00 86.88 223 GLU A CA 1
ATOM 1822 C C . GLU A 1 223 ? 32.299 -14.328 -20.826 1.00 86.88 223 GLU A C 1
ATOM 1824 O O . GLU A 1 223 ? 32.357 -13.093 -20.802 1.00 86.88 223 GLU A O 1
ATOM 1829 N N . GLU A 1 224 ? 33.100 -15.024 -21.640 1.00 77.56 224 GLU A N 1
ATOM 1830 C CA . GLU A 1 224 ? 34.004 -14.393 -22.614 1.00 77.56 224 GLU A CA 1
ATOM 1831 C C . GLU A 1 224 ? 33.228 -13.870 -23.836 1.00 77.56 224 GLU A C 1
ATOM 1833 O O . GLU A 1 224 ? 33.236 -14.443 -24.924 1.00 77.56 224 GLU A O 1
ATOM 1838 N N . ILE A 1 225 ? 32.530 -12.752 -23.645 1.00 83.69 225 ILE A N 1
ATOM 1839 C CA . ILE A 1 225 ? 31.718 -12.083 -24.668 1.00 83.69 225 ILE A CA 1
ATOM 1840 C C . ILE A 1 225 ? 32.441 -10.899 -25.330 1.00 83.69 225 ILE A C 1
ATOM 1842 O O . ILE A 1 225 ? 33.311 -10.249 -24.742 1.00 83.69 225 ILE A O 1
ATOM 1846 N N . GLY A 1 226 ? 32.052 -10.590 -26.573 1.00 87.25 226 GLY A N 1
ATOM 1847 C CA . GLY A 1 226 ? 32.553 -9.430 -27.320 1.00 87.25 226 GLY A CA 1
ATOM 1848 C C . GLY A 1 226 ? 32.154 -8.080 -26.692 1.00 87.25 226 GLY A C 1
ATOM 1849 O O . GLY A 1 226 ? 31.174 -8.010 -25.947 1.00 87.25 226 GLY A O 1
ATOM 1850 N N . PRO A 1 227 ? 32.861 -6.978 -27.014 1.00 87.44 227 PRO A N 1
ATOM 1851 C CA . PRO A 1 227 ? 32.724 -5.691 -26.319 1.00 87.44 227 PRO A CA 1
ATOM 1852 C C . PRO A 1 227 ? 31.317 -5.082 -26.415 1.00 87.44 227 PRO A C 1
ATOM 1854 O O . PRO A 1 227 ? 30.806 -4.576 -25.420 1.00 87.44 227 PRO A O 1
ATOM 1857 N N . ASN A 1 228 ? 30.651 -5.199 -27.567 1.00 86.62 228 ASN A N 1
ATOM 1858 C CA . ASN A 1 228 ? 29.292 -4.675 -27.753 1.00 86.62 228 ASN A CA 1
ATOM 1859 C C . ASN A 1 228 ? 28.259 -5.450 -26.920 1.00 86.62 228 ASN A C 1
ATOM 1861 O O . ASN A 1 228 ? 27.348 -4.859 -26.349 1.00 86.62 228 ASN A O 1
ATOM 1865 N N . ILE A 1 229 ? 28.419 -6.775 -26.824 1.00 85.56 229 ILE A N 1
ATOM 1866 C CA . ILE A 1 229 ? 27.533 -7.637 -26.028 1.00 85.56 229 ILE A CA 1
ATOM 1867 C C . ILE A 1 229 ? 27.751 -7.352 -24.542 1.00 85.56 229 ILE A C 1
ATOM 1869 O O . ILE A 1 229 ? 26.787 -7.286 -23.786 1.00 85.56 229 ILE A O 1
ATOM 1873 N N . ARG A 1 230 ? 29.002 -7.114 -24.132 1.00 88.06 230 ARG A N 1
ATOM 1874 C CA . ARG A 1 230 ? 29.335 -6.726 -22.759 1.00 88.06 230 ARG A CA 1
ATOM 1875 C C . ARG A 1 230 ? 28.715 -5.386 -22.383 1.00 88.06 230 ARG A C 1
ATOM 1877 O O . ARG A 1 230 ? 28.126 -5.282 -21.317 1.00 88.06 230 ARG A O 1
ATOM 1884 N N . GLN A 1 231 ? 28.801 -4.389 -23.262 1.00 88.81 231 GLN A N 1
ATOM 1885 C CA . GLN A 1 231 ? 28.183 -3.084 -23.024 1.00 88.81 231 GLN A CA 1
ATOM 1886 C C . GLN A 1 231 ? 26.657 -3.192 -22.904 1.00 88.81 231 GLN A C 1
ATOM 1888 O O . GLN A 1 231 ? 26.074 -2.600 -22.000 1.00 88.81 231 GLN A O 1
ATOM 1893 N N . GLN A 1 232 ? 26.017 -3.984 -23.769 1.00 88.69 232 GLN A N 1
ATOM 1894 C CA . GLN A 1 232 ? 24.578 -4.224 -23.673 1.00 88.69 232 GLN A CA 1
ATOM 1895 C C . GLN A 1 232 ? 24.208 -4.958 -22.379 1.00 88.69 232 GLN A C 1
ATOM 1897 O O . GLN A 1 232 ? 23.268 -4.557 -21.709 1.00 88.69 232 GLN A O 1
ATOM 1902 N N . ALA A 1 233 ? 24.959 -5.995 -21.996 1.00 88.44 233 ALA A N 1
ATOM 1903 C CA . ALA A 1 233 ? 24.716 -6.737 -20.760 1.00 88.44 233 ALA A CA 1
ATOM 1904 C C . ALA A 1 233 ? 24.915 -5.869 -19.506 1.00 88.44 233 ALA A C 1
ATOM 1906 O O . ALA A 1 233 ? 24.174 -6.025 -18.541 1.00 88.44 233 ALA A O 1
ATOM 1907 N N . GLN A 1 234 ? 25.875 -4.937 -19.533 1.00 89.56 234 GLN A N 1
ATOM 1908 C CA . GLN A 1 234 ? 26.085 -3.962 -18.463 1.00 89.56 234 GLN A CA 1
ATOM 1909 C C . GLN A 1 234 ? 24.893 -3.008 -18.342 1.00 89.56 234 GLN A C 1
ATOM 1911 O O . GLN A 1 234 ? 24.383 -2.803 -17.245 1.00 89.56 234 GLN A O 1
ATOM 1916 N N . LYS A 1 235 ? 24.408 -2.486 -19.474 1.00 91.50 235 LYS A N 1
ATOM 1917 C CA . LYS A 1 235 ? 23.220 -1.632 -19.495 1.00 91.50 235 LYS A CA 1
ATOM 1918 C C . LYS A 1 235 ? 21.979 -2.381 -19.003 1.00 91.50 235 LYS A C 1
ATOM 1920 O O . LYS A 1 235 ? 21.271 -1.882 -18.141 1.00 91.50 235 LYS A O 1
ATOM 1925 N N . ASP A 1 236 ? 21.755 -3.599 -19.497 1.00 90.12 236 ASP A N 1
ATOM 1926 C CA . ASP A 1 236 ? 20.646 -4.441 -19.047 1.00 90.12 236 ASP A CA 1
ATOM 1927 C C . ASP A 1 236 ? 20.741 -4.695 -17.529 1.00 90.12 236 ASP A C 1
ATOM 1929 O O . ASP A 1 236 ? 19.735 -4.648 -16.827 1.00 90.12 236 ASP A O 1
ATOM 1933 N N . PHE A 1 237 ? 21.942 -4.951 -16.999 1.00 91.62 237 PHE A N 1
ATOM 1934 C CA . PHE A 1 237 ? 22.153 -5.135 -15.563 1.00 91.62 237 PHE A CA 1
ATOM 1935 C C . PHE A 1 237 ? 21.750 -3.893 -14.757 1.00 91.62 237 PHE A C 1
ATOM 1937 O O . PHE A 1 237 ? 21.043 -4.029 -13.759 1.00 91.62 237 PHE A O 1
ATOM 1944 N N . GLU A 1 238 ? 22.174 -2.705 -15.189 1.00 90.94 238 GLU A N 1
ATOM 1945 C CA . GLU A 1 238 ? 21.849 -1.431 -14.539 1.00 90.94 238 GLU A CA 1
ATOM 1946 C C . GLU A 1 238 ? 20.340 -1.150 -14.586 1.00 90.94 238 GLU A C 1
ATOM 1948 O O . GLU A 1 238 ? 19.724 -0.978 -13.531 1.00 90.94 238 GLU A O 1
ATOM 1953 N N . ASP A 1 239 ? 19.734 -1.225 -15.776 1.00 93.06 239 ASP A N 1
ATOM 1954 C CA . ASP A 1 239 ? 18.307 -0.967 -15.997 1.00 93.06 239 ASP A CA 1
ATOM 1955 C C . ASP A 1 239 ? 17.438 -1.915 -15.142 1.00 93.06 239 ASP A C 1
ATOM 1957 O O . ASP A 1 239 ? 16.544 -1.482 -14.411 1.00 93.06 239 ASP A O 1
ATOM 1961 N N . TRP A 1 240 ? 17.710 -3.227 -15.165 1.00 94.38 240 TRP A N 1
ATOM 1962 C CA . TRP A 1 240 ? 16.932 -4.199 -14.384 1.00 94.38 240 TRP A CA 1
ATOM 1963 C C . TRP A 1 240 ? 17.211 -4.122 -12.878 1.00 94.38 240 TRP A C 1
ATOM 1965 O O . TRP A 1 240 ? 16.324 -4.426 -12.076 1.00 94.38 240 TRP A O 1
ATOM 1975 N N . SER A 1 241 ? 18.409 -3.700 -12.468 1.00 90.25 241 SER A N 1
ATOM 1976 C CA . SER A 1 241 ? 18.710 -3.449 -11.056 1.00 90.25 241 SER A CA 1
ATOM 1977 C C . SER A 1 241 ? 17.915 -2.251 -10.530 1.00 90.25 241 SER A C 1
ATOM 1979 O O . SER A 1 241 ? 17.387 -2.312 -9.417 1.00 90.25 241 SER A O 1
ATOM 1981 N N . GLU A 1 242 ? 17.771 -1.193 -11.330 1.00 90.94 242 GLU A N 1
ATOM 1982 C CA . GLU A 1 242 ? 16.931 -0.040 -10.998 1.00 90.94 242 GLU A CA 1
ATOM 1983 C C . GLU A 1 242 ? 15.451 -0.435 -10.899 1.00 90.94 242 GLU A C 1
ATOM 1985 O O . GLU A 1 242 ? 14.798 -0.132 -9.900 1.00 90.94 242 GLU A O 1
ATOM 1990 N N . GLN A 1 243 ? 14.927 -1.198 -11.865 1.00 93.31 243 GLN A N 1
ATOM 1991 C CA . GLN A 1 243 ? 13.542 -1.686 -11.802 1.00 93.31 243 GLN A CA 1
ATOM 1992 C C . GLN A 1 243 ? 13.285 -2.550 -10.556 1.00 93.31 243 GLN A C 1
ATOM 1994 O O . GLN A 1 243 ? 12.248 -2.411 -9.901 1.00 93.31 243 GLN A O 1
ATOM 1999 N N . SER A 1 244 ? 14.246 -3.395 -10.164 1.00 91.69 244 SER A N 1
ATOM 2000 C CA . SER A 1 244 ? 14.151 -4.187 -8.930 1.00 91.69 244 SER A CA 1
ATOM 2001 C C . SER A 1 244 ? 14.097 -3.315 -7.672 1.00 91.69 244 SER A C 1
ATOM 2003 O O . SER A 1 244 ? 13.418 -3.676 -6.703 1.00 91.69 244 SER A O 1
ATOM 2005 N N . LEU A 1 245 ? 14.830 -2.199 -7.660 1.00 90.88 245 LEU A N 1
ATOM 2006 C CA . LEU A 1 245 ? 14.832 -1.238 -6.561 1.00 90.88 245 LEU A CA 1
ATOM 2007 C C . LEU A 1 245 ? 13.472 -0.539 -6.455 1.00 90.88 245 LEU A C 1
ATOM 2009 O O . LEU A 1 245 ? 12.853 -0.593 -5.394 1.00 90.88 245 LEU A O 1
ATOM 2013 N N . ILE A 1 246 ? 12.976 0.016 -7.566 1.00 92.25 246 ILE A N 1
ATOM 2014 C CA . ILE A 1 246 ? 11.666 0.683 -7.642 1.00 92.25 246 ILE A CA 1
ATOM 2015 C C . ILE A 1 246 ? 10.556 -0.258 -7.164 1.00 92.25 246 ILE A C 1
ATOM 2017 O O . ILE A 1 246 ? 9.744 0.112 -6.317 1.00 92.25 246 ILE A O 1
ATOM 2021 N N . ALA A 1 247 ? 10.548 -1.502 -7.650 1.00 95.31 247 ALA A N 1
ATOM 2022 C CA . ALA A 1 247 ? 9.557 -2.495 -7.250 1.00 95.31 247 ALA A CA 1
ATOM 2023 C C . ALA A 1 247 ? 9.617 -2.805 -5.744 1.00 95.31 247 ALA A C 1
ATOM 2025 O O . ALA A 1 247 ? 8.584 -2.918 -5.087 1.00 95.31 247 ALA A O 1
ATOM 2026 N N . THR A 1 248 ? 10.822 -2.920 -5.178 1.00 94.06 248 THR A N 1
ATOM 2027 C CA . THR A 1 248 ? 11.006 -3.210 -3.748 1.00 94.06 248 THR A CA 1
ATOM 2028 C C . THR A 1 248 ? 10.536 -2.053 -2.870 1.00 94.06 248 THR A C 1
ATOM 2030 O O . THR A 1 248 ? 9.833 -2.289 -1.886 1.00 94.06 248 THR A O 1
ATOM 2033 N N . GLU A 1 249 ? 10.878 -0.816 -3.234 1.00 92.81 249 GLU A N 1
ATOM 2034 C CA . GLU A 1 249 ? 10.443 0.384 -2.516 1.00 92.81 249 GLU A CA 1
ATOM 2035 C C . GLU A 1 249 ? 8.915 0.549 -2.597 1.00 92.81 249 GLU A C 1
ATOM 2037 O O . GLU A 1 249 ? 8.273 0.779 -1.573 1.00 92.81 249 GLU A O 1
ATOM 2042 N N . ALA A 1 250 ? 8.305 0.325 -3.767 1.00 95.81 250 ALA A N 1
ATOM 2043 C CA . ALA A 1 250 ? 6.850 0.371 -3.935 1.00 95.81 250 ALA A CA 1
ATOM 2044 C C . ALA A 1 250 ? 6.120 -0.677 -3.073 1.00 95.81 250 ALA A C 1
ATOM 2046 O O . ALA A 1 250 ? 5.174 -0.341 -2.360 1.00 95.81 250 ALA A O 1
ATOM 2047 N N . ILE A 1 251 ? 6.595 -1.930 -3.065 1.00 96.31 251 ILE A N 1
ATOM 2048 C CA . ILE A 1 251 ? 6.055 -3.002 -2.207 1.00 96.31 251 ILE A CA 1
ATOM 2049 C C . ILE A 1 251 ? 6.099 -2.594 -0.732 1.00 96.31 251 ILE A C 1
ATOM 2051 O O . ILE A 1 251 ? 5.122 -2.759 -0.001 1.00 96.31 251 ILE A O 1
ATOM 2055 N N . GLN A 1 252 ? 7.239 -2.066 -0.285 1.00 95.25 252 GLN A N 1
ATOM 2056 C CA . GLN A 1 252 ? 7.429 -1.644 1.097 1.00 95.25 252 GLN A CA 1
ATOM 2057 C C . GLN A 1 252 ? 6.467 -0.521 1.498 1.00 95.25 252 GLN A C 1
ATOM 2059 O O . GLN A 1 252 ? 5.870 -0.595 2.573 1.00 95.25 252 GLN A O 1
ATOM 2064 N N . GLN A 1 253 ? 6.280 0.485 0.637 1.00 96.38 253 GLN A N 1
ATOM 2065 C CA . GLN A 1 253 ? 5.340 1.578 0.897 1.00 96.38 253 GLN A CA 1
ATOM 2066 C C . GLN A 1 253 ? 3.893 1.083 0.967 1.00 96.38 253 GLN A C 1
ATOM 2068 O O . GLN A 1 253 ? 3.171 1.455 1.890 1.00 96.38 253 GLN A O 1
ATOM 2073 N N . LEU A 1 254 ? 3.486 0.183 0.066 1.00 97.00 254 LEU A N 1
ATOM 2074 C CA . LEU A 1 254 ? 2.141 -0.400 0.087 1.00 97.00 254 LEU A CA 1
ATOM 2075 C C . LEU A 1 254 ? 1.861 -1.157 1.393 1.00 97.00 254 LEU A C 1
ATOM 2077 O O . LEU A 1 254 ? 0.811 -0.958 2.002 1.00 97.00 254 LEU A O 1
ATOM 2081 N N . TYR A 1 255 ? 2.807 -1.976 1.868 1.00 96.94 255 TYR A N 1
ATOM 2082 C CA . TYR A 1 255 ? 2.667 -2.646 3.166 1.00 96.94 255 TYR A CA 1
ATOM 2083 C C . TYR A 1 255 ? 2.592 -1.653 4.328 1.00 96.94 255 TYR A C 1
ATOM 2085 O O . TYR A 1 255 ? 1.765 -1.822 5.226 1.00 96.94 255 TYR A O 1
ATOM 2093 N N . LEU A 1 256 ? 3.436 -0.618 4.319 1.00 97.19 256 LEU A N 1
ATOM 2094 C CA . LEU A 1 256 ? 3.457 0.398 5.368 1.00 97.19 256 LEU A CA 1
ATOM 2095 C C . LEU A 1 256 ? 2.118 1.141 5.453 1.00 97.19 256 LEU A C 1
ATOM 2097 O O . LEU A 1 256 ? 1.564 1.298 6.542 1.00 97.19 256 LEU A O 1
ATOM 2101 N N . GLU A 1 257 ? 1.579 1.578 4.316 1.00 97.31 257 GLU A N 1
ATOM 2102 C CA . GLU A 1 257 ? 0.288 2.259 4.262 1.00 97.31 257 GLU A CA 1
ATOM 2103 C C . GLU A 1 257 ? -0.867 1.357 4.696 1.00 97.31 257 GLU A C 1
ATOM 2105 O O . GLU A 1 257 ? -1.717 1.799 5.473 1.00 97.31 257 GLU A O 1
ATOM 2110 N N . PHE A 1 258 ? -0.881 0.099 4.245 1.00 97.75 258 PHE A N 1
ATOM 2111 C CA . PHE A 1 258 ? -1.883 -0.882 4.650 1.00 97.75 258 PHE A CA 1
ATOM 2112 C C . PHE A 1 258 ? -1.901 -1.065 6.173 1.00 97.75 258 PHE A C 1
ATOM 2114 O O . PHE A 1 258 ? -2.936 -0.832 6.801 1.00 97.75 258 PHE A O 1
ATOM 2121 N N . TYR A 1 259 ? -0.752 -1.385 6.783 1.00 98.00 259 TYR A N 1
ATOM 2122 C CA . TYR A 1 259 ? -0.669 -1.583 8.235 1.00 98.00 259 TYR A CA 1
ATOM 2123 C C . TYR A 1 259 ? -0.975 -0.308 9.016 1.00 98.00 259 TYR A C 1
ATOM 2125 O O . TYR A 1 259 ? -1.593 -0.358 10.077 1.00 98.00 259 TYR A O 1
ATOM 2133 N N . ARG A 1 260 ? -0.609 0.864 8.487 1.00 98.12 260 ARG A N 1
ATOM 2134 C CA . ARG A 1 260 ? -0.974 2.142 9.103 1.00 98.12 260 ARG A CA 1
ATOM 2135 C C . ARG A 1 260 ? -2.488 2.358 9.089 1.00 98.12 260 ARG A C 1
ATOM 2137 O O . ARG A 1 260 ? -3.040 2.824 10.087 1.00 98.12 260 ARG A O 1
ATOM 2144 N N . LYS A 1 261 ? -3.174 2.037 7.987 1.00 97.81 261 LYS A N 1
ATOM 2145 C CA . LYS A 1 261 ? -4.639 2.154 7.890 1.00 97.81 261 LYS A CA 1
ATOM 2146 C C . LYS A 1 261 ? -5.347 1.188 8.841 1.00 97.81 261 LYS A C 1
ATOM 2148 O O . LYS A 1 261 ? -6.242 1.627 9.564 1.00 97.81 261 LYS A O 1
ATOM 2153 N N . THR A 1 262 ? -4.933 -0.080 8.898 1.00 97.62 262 THR A N 1
ATOM 2154 C CA . THR A 1 262 ? -5.539 -1.073 9.805 1.00 97.62 262 THR A CA 1
ATOM 2155 C C . THR A 1 262 ? -5.269 -0.750 11.274 1.00 97.62 262 THR A C 1
ATOM 2157 O O . THR A 1 262 ? -6.193 -0.797 12.087 1.00 97.62 262 THR A O 1
ATOM 2160 N N . TYR A 1 263 ? -4.049 -0.321 11.613 1.00 97.81 263 TYR A N 1
ATOM 2161 C CA . TYR A 1 263 ? -3.704 0.142 12.958 1.00 97.81 263 TYR A CA 1
ATOM 2162 C C . TYR A 1 263 ? -4.581 1.318 13.400 1.00 97.81 263 TYR A C 1
ATOM 2164 O O . TYR A 1 263 ? -5.199 1.255 14.462 1.00 97.81 263 TYR A O 1
ATOM 2172 N N . ASN A 1 264 ? -4.706 2.363 12.574 1.00 97.69 264 ASN A N 1
ATOM 2173 C CA . ASN A 1 264 ? -5.522 3.536 12.904 1.00 97.69 264 ASN A CA 1
ATOM 2174 C C . ASN A 1 264 ? -7.011 3.194 13.072 1.00 97.69 264 ASN A C 1
ATOM 2176 O O . ASN A 1 264 ? -7.678 3.765 13.937 1.00 97.69 264 ASN A O 1
ATOM 2180 N N . LEU A 1 265 ? -7.529 2.254 12.273 1.00 97.31 265 LEU A N 1
ATOM 2181 C CA . LEU A 1 265 ? -8.902 1.768 12.399 1.00 97.31 265 LEU A CA 1
ATOM 2182 C C . LEU A 1 265 ? -9.139 1.134 13.779 1.00 97.31 265 LEU A C 1
ATOM 2184 O O . LEU A 1 265 ? -10.063 1.533 14.494 1.00 97.31 265 LEU A O 1
ATOM 2188 N N . MET A 1 266 ? -8.270 0.198 14.177 1.00 97.06 266 MET A N 1
ATOM 2189 C CA . MET A 1 266 ? -8.363 -0.489 15.471 1.00 97.06 266 MET A CA 1
ATOM 2190 C C . MET A 1 266 ? -8.130 0.472 16.640 1.00 97.06 266 MET A C 1
ATOM 2192 O O . MET A 1 266 ? -8.867 0.444 17.630 1.00 97.06 266 MET A O 1
ATOM 2196 N N . LEU A 1 267 ? -7.142 1.362 16.510 1.00 97.75 267 LEU A N 1
ATOM 2197 C CA . LEU A 1 267 ? -6.808 2.371 17.511 1.00 97.75 267 LEU A CA 1
ATOM 2198 C C . LEU A 1 267 ? -8.008 3.278 17.791 1.00 97.75 267 LEU A C 1
ATOM 2200 O O . LEU A 1 267 ? -8.389 3.453 18.948 1.00 97.75 267 LEU A O 1
ATOM 2204 N N . GLY A 1 268 ? -8.662 3.770 16.734 1.00 97.25 268 GLY A N 1
ATOM 2205 C CA . GLY A 1 268 ? -9.867 4.582 16.861 1.00 97.25 268 GLY A CA 1
ATOM 2206 C C . GLY A 1 268 ? -10.998 3.847 17.588 1.00 97.25 268 GLY A C 1
ATOM 2207 O O . GLY A 1 268 ? -11.670 4.437 18.433 1.00 97.25 268 GLY A O 1
ATOM 2208 N N . GLY A 1 269 ? -11.198 2.554 17.307 1.00 96.62 269 GLY A N 1
ATOM 2209 C CA . GLY A 1 269 ? -12.175 1.725 18.022 1.00 96.62 269 GLY A CA 1
ATOM 2210 C C . GLY A 1 269 ? -11.878 1.615 19.521 1.00 96.62 269 GLY A C 1
ATOM 2211 O O . GLY A 1 269 ? -12.767 1.833 20.353 1.00 96.62 269 GLY A O 1
ATOM 2212 N N . ARG A 1 270 ? -10.616 1.338 19.871 1.00 97.06 270 ARG A N 1
ATOM 2213 C CA . ARG A 1 270 ? -10.145 1.257 21.262 1.00 97.06 270 ARG A CA 1
ATOM 2214 C C . ARG A 1 270 ? -10.312 2.583 22.000 1.00 97.06 270 ARG A C 1
ATOM 2216 O O . ARG A 1 270 ? -10.819 2.591 23.121 1.00 97.06 270 ARG A O 1
ATOM 2223 N N . ASP A 1 271 ? -9.931 3.699 21.386 1.00 97.38 271 ASP A N 1
ATOM 2224 C CA . ASP A 1 271 ? -9.998 5.017 22.025 1.00 97.38 271 ASP A CA 1
ATOM 2225 C C . ASP A 1 271 ? -11.437 5.427 22.335 1.00 97.38 271 ASP A C 1
ATOM 2227 O O . ASP A 1 271 ? -11.735 5.828 23.463 1.00 97.38 271 ASP A O 1
ATOM 2231 N N . ARG A 1 272 ? -12.367 5.191 21.404 1.00 95.50 272 ARG A N 1
ATOM 2232 C CA . ARG A 1 272 ? -13.793 5.423 21.666 1.00 95.50 272 ARG A CA 1
ATOM 2233 C C . ARG A 1 272 ? -14.327 4.538 22.799 1.00 95.50 272 ARG A C 1
ATOM 2235 O O . ARG A 1 272 ? -15.162 4.970 23.590 1.00 95.50 272 ARG A O 1
ATOM 2242 N N . MET A 1 273 ? -13.848 3.298 22.936 1.00 95.44 273 MET A N 1
ATOM 2243 C CA . MET A 1 273 ? -14.223 2.450 24.079 1.00 95.44 273 MET A CA 1
ATOM 2244 C C . MET A 1 273 ? -13.667 2.964 25.414 1.00 95.44 273 MET A C 1
ATOM 2246 O O . MET A 1 273 ? -14.335 2.845 26.445 1.00 95.44 273 MET A O 1
ATOM 2250 N N . LEU A 1 274 ? -12.478 3.571 25.420 1.00 96.06 274 LEU A N 1
ATOM 2251 C CA . LEU A 1 274 ? -11.944 4.240 26.609 1.00 96.06 274 LEU A CA 1
ATOM 2252 C C . LEU A 1 274 ? -12.760 5.482 26.987 1.00 96.06 274 LEU A C 1
ATOM 2254 O O . LEU A 1 274 ? -12.924 5.763 28.178 1.00 96.06 274 LEU A O 1
ATOM 2258 N N . GLU A 1 275 ? -13.299 6.208 26.010 1.00 94.94 275 GLU A N 1
ATOM 2259 C CA . GLU A 1 275 ? -14.244 7.305 26.248 1.00 94.94 275 GLU A CA 1
ATOM 2260 C C . GLU A 1 275 ? -15.545 6.797 26.875 1.00 94.94 275 GLU A C 1
ATOM 2262 O O . GLU A 1 275 ? -15.985 7.334 27.894 1.00 94.94 275 GLU A O 1
ATOM 2267 N N . ASP A 1 276 ? -16.105 5.698 26.367 1.00 94.25 276 ASP A N 1
ATOM 2268 C CA . ASP A 1 276 ? -17.311 5.093 26.944 1.00 94.25 276 ASP A CA 1
ATOM 2269 C C . ASP A 1 276 ? -17.076 4.575 28.372 1.00 94.25 276 ASP A C 1
ATOM 2271 O O . ASP A 1 276 ? -17.925 4.746 29.252 1.00 94.25 276 ASP A O 1
ATOM 2275 N N . LYS A 1 277 ? -15.888 4.030 28.662 1.00 94.75 277 LYS A N 1
ATOM 2276 C CA . LYS A 1 277 ? -15.484 3.653 30.027 1.00 94.75 277 LYS A CA 1
ATOM 2277 C C . LYS A 1 277 ? -15.499 4.846 30.984 1.00 94.75 277 LYS A C 1
ATOM 2279 O O . LYS A 1 277 ? -15.877 4.692 32.148 1.00 94.75 277 LYS A O 1
ATOM 2284 N N . LYS A 1 278 ? -15.093 6.031 30.512 1.00 94.31 278 LYS A N 1
ATOM 2285 C CA . LYS A 1 278 ? -15.173 7.281 31.285 1.00 94.31 278 LYS A CA 1
ATOM 2286 C C . LYS A 1 278 ? -16.625 7.750 31.429 1.00 94.31 278 LYS A C 1
ATOM 2288 O O . LYS A 1 278 ? -17.008 8.145 32.525 1.00 94.31 278 LYS A O 1
ATOM 2293 N N . ARG A 1 279 ? -17.428 7.658 30.362 1.00 92.88 279 ARG A N 1
ATOM 2294 C CA . ARG A 1 279 ? -18.829 8.116 30.314 1.00 92.88 279 ARG A CA 1
ATOM 2295 C C . ARG A 1 279 ? -19.763 7.320 31.229 1.00 92.88 279 ARG A C 1
ATOM 2297 O O . ARG A 1 279 ? -20.543 7.922 31.958 1.00 92.88 279 ARG A O 1
ATOM 2304 N N . PHE A 1 280 ? -19.697 5.988 31.205 1.00 90.44 280 PHE A N 1
ATOM 2305 C CA . PHE A 1 280 ? -20.630 5.118 31.945 1.00 90.44 280 PHE A CA 1
ATOM 2306 C C . PHE A 1 280 ? -20.090 4.634 33.298 1.00 90.44 280 PHE A C 1
ATOM 2308 O O . PHE A 1 280 ? -20.811 4.004 34.071 1.00 90.44 280 PHE A O 1
ATOM 2315 N N . GLY A 1 281 ? -18.830 4.941 33.611 1.00 91.75 281 GLY A N 1
ATOM 2316 C CA . GLY A 1 281 ? -18.182 4.548 34.856 1.00 91.75 281 GLY A CA 1
ATOM 2317 C C . GLY A 1 281 ? -17.731 3.083 34.879 1.00 91.75 281 GLY A C 1
ATOM 2318 O O . GLY A 1 281 ? -18.242 2.215 34.173 1.00 91.75 281 GLY A O 1
ATOM 2319 N N . LYS A 1 282 ? -16.744 2.795 35.737 1.00 91.12 282 LYS A N 1
ATOM 2320 C CA . LYS A 1 282 ? -16.020 1.510 35.750 1.00 91.12 282 LYS A CA 1
ATOM 2321 C C . LYS A 1 282 ? -16.916 0.294 36.016 1.00 91.12 282 LYS A C 1
ATOM 2323 O O . LYS A 1 282 ? -16.716 -0.734 35.382 1.00 91.12 282 LYS A O 1
ATOM 2328 N N . ALA A 1 283 ? -17.877 0.403 36.935 1.00 89.38 283 ALA A N 1
ATOM 2329 C CA . ALA A 1 283 ? -18.719 -0.726 37.340 1.00 89.38 283 ALA A CA 1
ATOM 2330 C C . ALA A 1 283 ? -19.711 -1.139 36.240 1.00 89.38 283 ALA A C 1
ATOM 2332 O O . ALA A 1 283 ? -19.759 -2.307 35.870 1.00 89.38 283 ALA A O 1
ATOM 2333 N N . ALA A 1 284 ? -20.452 -0.178 35.675 1.00 88.25 284 ALA A N 1
ATOM 2334 C CA . ALA A 1 284 ? -21.412 -0.458 34.608 1.00 88.25 284 ALA A CA 1
ATOM 2335 C C . ALA A 1 284 ? -20.701 -0.903 33.323 1.00 88.25 284 ALA A C 1
ATOM 2337 O O . ALA A 1 284 ? -21.067 -1.917 32.734 1.00 88.25 284 ALA A O 1
ATOM 2338 N N . PHE A 1 285 ? -19.632 -0.199 32.930 1.00 94.81 285 PHE A N 1
ATOM 2339 C CA . PHE A 1 285 ? -18.824 -0.576 31.769 1.00 94.81 285 PHE A CA 1
ATOM 2340 C C . PHE A 1 285 ? -18.185 -1.962 31.927 1.00 94.81 285 PHE A C 1
ATOM 2342 O O . PHE A 1 285 ? -18.098 -2.710 30.956 1.00 94.81 285 PHE A O 1
ATOM 2349 N N . GLY A 1 286 ? -17.779 -2.322 33.148 1.00 92.62 286 GLY A N 1
ATOM 2350 C CA . GLY A 1 286 ? -17.196 -3.622 33.475 1.00 92.62 286 GLY A CA 1
ATOM 2351 C C . GLY A 1 286 ? -18.046 -4.812 33.030 1.00 92.62 286 GLY A C 1
ATOM 2352 O O . GLY A 1 286 ? -17.498 -5.799 32.552 1.00 92.62 286 GLY A O 1
ATOM 2353 N N . LEU A 1 287 ? -19.374 -4.700 33.125 1.00 89.50 287 LEU A N 1
ATOM 2354 C CA . LEU A 1 287 ? -20.302 -5.795 32.825 1.00 89.50 287 LEU A CA 1
ATOM 2355 C C . LEU A 1 287 ? -20.452 -6.087 31.326 1.00 89.50 287 LEU A C 1
ATOM 2357 O O . LEU A 1 287 ? -20.655 -7.239 30.953 1.00 89.50 287 LEU A O 1
ATOM 2361 N N . HIS A 1 288 ? -20.371 -5.064 30.469 1.00 88.88 288 HIS A N 1
ATOM 2362 C CA . HIS A 1 288 ? -20.722 -5.200 29.046 1.00 88.88 288 HIS A CA 1
ATOM 2363 C C . HIS A 1 288 ? -19.647 -4.691 28.076 1.00 88.88 288 HIS A C 1
ATOM 2365 O O . HIS A 1 288 ? -19.508 -5.225 26.981 1.00 88.88 288 HIS A O 1
ATOM 2371 N N . GLY A 1 289 ? -18.874 -3.669 28.455 1.00 92.31 289 GLY A N 1
ATOM 2372 C CA . GLY A 1 289 ? -17.862 -3.049 27.594 1.00 92.31 289 GLY A CA 1
ATOM 2373 C C . GLY A 1 289 ? -16.457 -3.630 27.758 1.00 92.31 289 GLY A C 1
ATOM 2374 O O . GLY A 1 289 ? -15.694 -3.665 26.795 1.00 92.31 289 GLY A O 1
ATOM 2375 N N . MET A 1 290 ? -16.107 -4.115 28.953 1.00 94.44 290 MET A N 1
ATOM 2376 C CA . MET A 1 290 ? -14.742 -4.568 29.250 1.00 94.44 290 MET A CA 1
ATOM 2377 C C . MET A 1 290 ? -14.252 -5.730 28.363 1.00 94.44 290 MET A C 1
ATOM 2379 O O . MET A 1 290 ? -13.133 -5.622 27.863 1.00 94.44 290 MET A O 1
ATOM 2383 N N . PRO A 1 291 ? -15.045 -6.790 28.085 1.00 93.94 291 PRO A N 1
ATOM 2384 C CA . PRO A 1 291 ? -14.581 -7.891 27.235 1.00 93.94 291 PRO A CA 1
ATOM 2385 C C . PRO A 1 291 ? -14.200 -7.439 25.819 1.00 93.94 291 PRO A C 1
ATOM 2387 O O . PRO A 1 291 ? -13.187 -7.875 25.274 1.00 93.94 291 PRO A O 1
ATOM 2390 N N . ARG A 1 292 ? -14.982 -6.521 25.230 1.00 95.12 292 ARG A N 1
ATOM 2391 C CA . ARG A 1 292 ? -14.677 -5.950 23.911 1.00 95.12 292 ARG A CA 1
ATOM 2392 C C . ARG A 1 292 ? -13.444 -5.053 23.957 1.00 95.12 292 ARG A C 1
ATOM 2394 O O . ARG A 1 292 ? -12.613 -5.152 23.062 1.00 95.12 292 ARG A O 1
ATOM 2401 N N . LEU A 1 293 ? -13.303 -4.218 24.991 1.00 96.25 293 LEU A N 1
ATOM 2402 C CA . LEU A 1 293 ? -12.134 -3.346 25.141 1.00 96.25 293 LEU A CA 1
ATOM 2403 C C . LEU A 1 293 ? -10.835 -4.158 25.193 1.00 96.25 293 LEU A C 1
ATOM 2405 O O . LEU A 1 293 ? -9.914 -3.844 24.451 1.00 96.25 293 LEU A O 1
ATOM 2409 N N . LEU A 1 294 ? -10.782 -5.222 26.000 1.00 95.88 294 LEU A N 1
ATOM 2410 C CA . LEU A 1 294 ? -9.600 -6.088 26.091 1.00 95.88 294 LEU A CA 1
ATOM 2411 C C . LEU A 1 294 ? -9.274 -6.753 24.746 1.00 95.88 294 LEU A C 1
ATOM 2413 O O . LEU A 1 294 ? -8.116 -6.816 24.341 1.00 95.88 294 LEU A O 1
ATOM 2417 N N . LYS A 1 295 ? -10.298 -7.204 24.009 1.00 96.31 295 LYS A N 1
ATOM 2418 C CA . LYS A 1 295 ? -10.112 -7.760 22.663 1.00 96.31 295 LYS A CA 1
ATOM 2419 C C . LYS A 1 295 ? -9.546 -6.722 21.687 1.00 96.31 295 LYS A C 1
ATOM 2421 O O . LYS A 1 295 ? -8.608 -7.034 20.957 1.00 96.31 295 LYS A O 1
ATOM 2426 N N . LEU A 1 296 ? -10.086 -5.501 21.690 1.00 96.75 296 LEU A N 1
ATOM 2427 C CA . LEU A 1 296 ? -9.591 -4.400 20.860 1.00 96.75 296 LEU A CA 1
ATOM 2428 C C . LEU A 1 296 ? -8.163 -3.997 21.244 1.00 96.75 296 LEU A C 1
ATOM 2430 O O . LEU A 1 296 ? -7.370 -3.717 20.357 1.00 96.75 296 LEU A O 1
ATOM 2434 N N . GLU A 1 297 ? -7.806 -3.997 22.530 1.00 96.94 297 GLU A N 1
ATOM 2435 C CA . GLU A 1 297 ? -6.434 -3.725 22.983 1.00 96.94 297 GLU A CA 1
ATOM 2436 C C . GLU A 1 297 ? -5.441 -4.733 22.391 1.00 96.94 297 GLU A C 1
ATOM 2438 O O . GLU A 1 297 ? -4.432 -4.324 21.816 1.00 96.94 297 GLU A O 1
ATOM 2443 N N . VAL A 1 298 ? -5.767 -6.030 22.426 1.00 97.12 298 VAL A N 1
ATOM 2444 C CA . VAL A 1 298 ? -4.944 -7.066 21.782 1.00 97.12 298 VAL A CA 1
ATOM 2445 C C . VAL A 1 298 ? -4.839 -6.830 20.272 1.00 97.12 298 VAL A C 1
ATOM 2447 O O . VAL A 1 298 ? -3.743 -6.902 19.722 1.00 97.12 298 VAL A O 1
ATOM 2450 N N . GLN A 1 299 ? -5.947 -6.517 19.595 1.00 96.81 299 GLN A N 1
ATOM 2451 C CA . GLN A 1 299 ? -5.947 -6.250 18.150 1.00 96.81 299 GLN A CA 1
ATOM 2452 C C . GLN A 1 299 ? -5.113 -5.015 17.785 1.00 96.81 299 GLN A C 1
ATOM 2454 O O . GLN A 1 299 ? -4.343 -5.063 16.831 1.00 96.81 299 GLN A O 1
ATOM 2459 N N . VAL A 1 300 ? -5.203 -3.933 18.563 1.00 97.75 300 VAL A N 1
ATOM 2460 C CA . VAL A 1 300 ? -4.368 -2.736 18.384 1.00 97.75 300 VAL A CA 1
ATOM 2461 C C . VAL A 1 300 ? -2.895 -3.097 18.513 1.00 97.75 300 VAL A C 1
ATOM 2463 O O . VAL A 1 300 ? -2.116 -2.731 17.641 1.00 97.75 300 VAL A O 1
ATOM 2466 N N . CYS A 1 301 ? -2.509 -3.848 19.547 1.00 97.25 301 CYS A N 1
ATOM 2467 C CA . CYS A 1 301 ? -1.123 -4.281 19.717 1.00 97.25 301 CYS A CA 1
ATOM 2468 C C . CYS A 1 301 ? -0.644 -5.207 18.584 1.00 97.25 301 CYS A C 1
ATOM 2470 O O . CYS A 1 301 ? 0.514 -5.130 18.186 1.00 97.25 301 CYS A O 1
ATOM 2472 N N . GLN A 1 302 ? -1.517 -6.055 18.030 1.00 97.50 302 GLN A N 1
ATOM 2473 C CA . GLN A 1 302 ? -1.188 -6.892 16.870 1.00 97.50 302 GLN A CA 1
ATOM 2474 C C . GLN A 1 302 ? -0.930 -6.058 15.610 1.00 97.50 302 GLN A C 1
ATOM 2476 O O . GLN A 1 302 ? 0.057 -6.299 14.918 1.00 97.50 302 GLN A O 1
ATOM 2481 N N . GLU A 1 303 ? -1.797 -5.089 15.303 1.00 97.19 303 GLU A N 1
ATOM 2482 C CA . GLU A 1 303 ? -1.610 -4.205 14.145 1.00 97.19 303 GLU A CA 1
ATOM 2483 C C . GLU A 1 303 ? -0.399 -3.277 14.325 1.00 97.19 303 GLU A C 1
ATOM 2485 O O . GLU A 1 303 ? 0.368 -3.079 13.383 1.00 97.19 303 GLU A O 1
ATOM 2490 N N . ASP A 1 304 ? -0.164 -2.785 15.545 1.00 97.56 304 ASP A N 1
ATOM 2491 C CA . ASP A 1 304 ? 1.013 -1.980 15.891 1.00 97.56 304 ASP A CA 1
ATOM 2492 C C . ASP A 1 304 ? 2.313 -2.762 15.661 1.00 97.56 304 ASP A C 1
ATOM 2494 O O . ASP A 1 304 ? 3.253 -2.263 15.045 1.00 97.56 304 ASP A O 1
ATOM 2498 N N . LEU A 1 305 ? 2.355 -4.028 16.087 1.00 97.75 305 LEU A N 1
ATOM 2499 C CA . LEU A 1 305 ? 3.511 -4.895 15.881 1.00 97.75 305 LEU A CA 1
ATOM 2500 C C . LEU A 1 305 ? 3.773 -5.165 14.391 1.00 97.75 305 LEU A C 1
ATOM 2502 O O . LEU A 1 305 ? 4.929 -5.182 13.960 1.00 97.75 305 LEU A O 1
ATOM 2506 N N . LYS A 1 306 ? 2.725 -5.364 13.581 1.00 97.00 306 LYS A N 1
ATOM 2507 C CA . LYS A 1 306 ? 2.873 -5.515 12.121 1.00 97.00 306 LYS A CA 1
ATOM 2508 C C . LYS A 1 306 ? 3.471 -4.255 11.493 1.00 97.00 306 LYS A C 1
ATOM 2510 O O . LYS A 1 306 ? 4.387 -4.362 10.676 1.00 97.00 306 LYS A O 1
ATOM 2515 N N . LEU A 1 307 ? 2.999 -3.077 11.907 1.00 98.00 307 LEU A N 1
ATOM 2516 C CA . LEU A 1 307 ? 3.499 -1.791 11.427 1.00 98.00 307 LEU A CA 1
ATOM 2517 C C . LEU A 1 307 ? 4.980 -1.585 11.778 1.00 98.00 307 LEU A C 1
ATOM 2519 O O . LEU A 1 307 ? 5.779 -1.287 10.890 1.00 98.00 307 LEU A O 1
ATOM 2523 N N . HIS A 1 308 ? 5.369 -1.809 13.036 1.00 98.00 308 HIS A N 1
ATOM 2524 C CA . HIS A 1 308 ? 6.764 -1.674 13.468 1.00 98.00 308 HIS A CA 1
ATOM 2525 C C . HIS A 1 308 ? 7.694 -2.662 12.755 1.00 98.00 308 HIS A C 1
ATOM 2527 O O . HIS A 1 308 ? 8.779 -2.281 12.315 1.00 98.00 308 HIS A O 1
ATOM 2533 N N . ASN A 1 309 ? 7.254 -3.906 12.535 1.00 97.44 309 ASN A N 1
ATOM 2534 C CA . ASN A 1 309 ? 8.022 -4.874 11.749 1.00 97.44 309 ASN A CA 1
ATOM 2535 C C . ASN A 1 309 ? 8.228 -4.422 10.293 1.00 97.44 309 ASN A C 1
ATOM 2537 O O . ASN A 1 309 ? 9.320 -4.597 9.746 1.00 97.44 309 ASN A O 1
ATOM 2541 N N . ALA A 1 310 ? 7.218 -3.809 9.669 1.00 97.00 310 ALA A N 1
ATOM 2542 C CA . ALA A 1 310 ? 7.358 -3.242 8.329 1.00 97.00 310 ALA A CA 1
ATOM 2543 C C . ALA A 1 310 ? 8.351 -2.065 8.30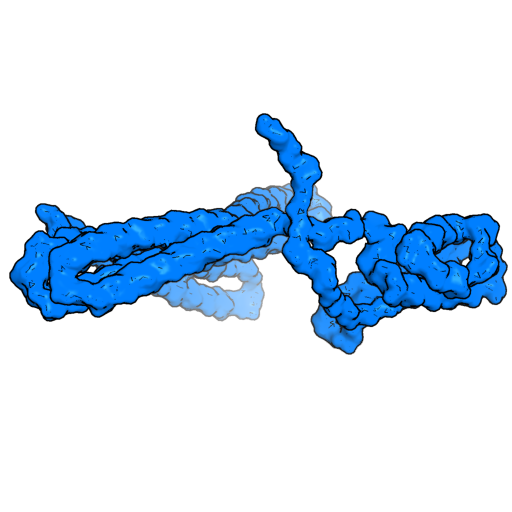8 1.00 97.00 310 ALA A C 1
ATOM 2545 O O . ALA A 1 310 ? 9.227 -2.019 7.443 1.00 97.00 310 ALA A O 1
ATOM 2546 N N . ILE A 1 311 ? 8.279 -1.158 9.290 1.00 97.31 311 ILE A N 1
ATOM 2547 C CA . ILE A 1 311 ? 9.223 -0.036 9.438 1.00 97.31 311 ILE A CA 1
ATOM 2548 C C . ILE A 1 311 ? 10.655 -0.556 9.599 1.00 97.31 311 ILE A C 1
ATOM 2550 O O . ILE A 1 311 ? 11.553 -0.127 8.871 1.00 97.31 311 ILE A O 1
ATOM 2554 N N . LYS A 1 312 ? 10.868 -1.526 10.493 1.00 96.62 312 LYS A N 1
ATOM 2555 C CA . LYS A 1 312 ? 12.162 -2.186 10.697 1.00 96.62 312 LYS A CA 1
ATOM 2556 C C . LYS A 1 312 ? 12.708 -2.784 9.399 1.00 96.62 312 LYS A C 1
ATOM 2558 O O . LYS A 1 312 ? 13.877 -2.574 9.077 1.00 96.62 312 LYS A O 1
ATOM 2563 N N . ALA A 1 313 ? 11.879 -3.497 8.634 1.00 95.62 313 ALA A N 1
ATOM 2564 C CA . ALA A 1 313 ? 12.293 -4.088 7.362 1.00 95.62 313 ALA A CA 1
ATOM 2565 C C . ALA A 1 313 ? 12.758 -3.024 6.350 1.00 95.62 313 ALA A C 1
ATOM 2567 O O . ALA A 1 313 ? 13.774 -3.217 5.681 1.00 95.62 313 ALA A O 1
ATOM 2568 N N . ILE A 1 314 ? 12.073 -1.876 6.287 1.00 95.69 314 ILE A N 1
ATOM 2569 C CA . ILE A 1 314 ? 12.460 -0.737 5.438 1.00 95.69 314 ILE A CA 1
ATOM 2570 C C . ILE A 1 314 ? 13.800 -0.148 5.889 1.00 95.69 314 ILE A C 1
ATOM 2572 O O . ILE A 1 314 ? 14.684 0.076 5.063 1.00 95.69 314 ILE A O 1
ATOM 2576 N N . LYS A 1 315 ? 13.987 0.076 7.195 1.00 96.06 315 LYS A N 1
ATOM 2577 C CA . LYS A 1 315 ? 15.249 0.604 7.743 1.00 96.06 315 LYS A CA 1
ATOM 2578 C C . LYS A 1 315 ? 16.422 -0.341 7.473 1.00 96.06 315 LYS A C 1
ATOM 2580 O O . LYS A 1 315 ? 17.487 0.106 7.048 1.00 96.06 315 LYS A O 1
ATOM 2585 N N . ALA A 1 316 ? 16.215 -1.647 7.647 1.00 95.19 316 ALA A N 1
ATOM 2586 C CA . ALA A 1 316 ? 17.217 -2.663 7.334 1.00 95.19 316 ALA A CA 1
ATOM 2587 C C . ALA A 1 316 ? 17.575 -2.661 5.841 1.00 95.19 316 ALA A C 1
ATOM 2589 O O . ALA A 1 316 ? 18.755 -2.681 5.494 1.00 95.19 316 ALA A O 1
ATOM 2590 N N . TYR A 1 317 ? 16.569 -2.549 4.970 1.00 94.19 317 TYR A N 1
ATOM 2591 C CA . TYR A 1 317 ? 16.772 -2.443 3.529 1.00 94.19 317 TYR A CA 1
ATOM 2592 C C . TYR A 1 317 ? 17.574 -1.194 3.138 1.00 94.19 317 TYR A C 1
ATOM 2594 O O . TYR A 1 317 ? 18.530 -1.294 2.372 1.00 94.19 317 TYR A O 1
ATOM 2602 N N . GLN A 1 318 ? 17.241 -0.026 3.698 1.00 93.19 318 GLN A N 1
ATOM 2603 C CA . GLN A 1 318 ? 17.973 1.224 3.459 1.00 93.19 318 GLN A CA 1
ATOM 2604 C C . GLN A 1 318 ? 19.443 1.110 3.872 1.00 93.19 318 GLN A C 1
ATOM 2606 O O . GLN A 1 318 ? 20.329 1.502 3.115 1.00 93.19 318 GLN A O 1
ATOM 2611 N N . ARG A 1 319 ? 19.721 0.513 5.035 1.00 94.81 319 ARG A N 1
ATOM 2612 C CA . ARG A 1 319 ? 21.092 0.233 5.473 1.00 94.81 319 ARG A CA 1
ATOM 2613 C C . ARG A 1 319 ? 21.826 -0.678 4.486 1.00 94.81 319 ARG A C 1
ATOM 2615 O O . ARG A 1 319 ? 22.973 -0.406 4.141 1.00 94.81 319 ARG A O 1
ATOM 2622 N N . ASP A 1 320 ? 21.195 -1.763 4.045 1.00 92.19 320 ASP A N 1
ATOM 2623 C CA . ASP A 1 320 ? 21.835 -2.729 3.146 1.00 92.19 320 ASP A CA 1
ATOM 2624 C C . ASP A 1 320 ? 22.073 -2.133 1.746 1.00 92.19 320 ASP A C 1
ATOM 2626 O O . ASP A 1 320 ? 23.100 -2.409 1.122 1.00 92.19 320 ASP A O 1
ATOM 2630 N N . LYS A 1 321 ? 21.198 -1.219 1.303 1.00 90.56 321 LYS A N 1
ATOM 2631 C CA . LYS A 1 321 ? 21.395 -0.386 0.108 1.00 90.56 321 LYS A CA 1
ATOM 2632 C C . LYS A 1 321 ? 22.652 0.481 0.237 1.00 90.56 321 LYS A C 1
ATOM 2634 O O . LYS A 1 321 ? 23.482 0.444 -0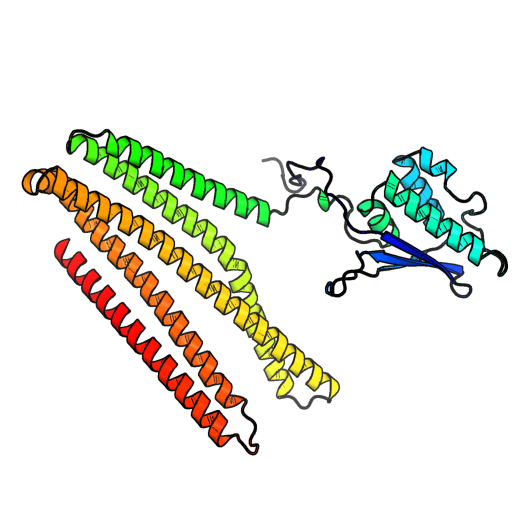.666 1.00 90.56 321 LYS A O 1
ATOM 2639 N N . ILE A 1 322 ? 22.849 1.177 1.361 1.00 90.56 322 ILE A N 1
ATOM 2640 C CA . ILE A 1 322 ? 24.068 1.977 1.606 1.00 90.56 322 ILE A CA 1
ATOM 2641 C C . ILE A 1 322 ? 25.308 1.067 1.643 1.00 90.56 322 ILE A C 1
ATOM 2643 O O . ILE A 1 322 ? 26.294 1.339 0.967 1.00 90.56 322 ILE A O 1
ATOM 2647 N N . LYS A 1 323 ? 25.245 -0.085 2.328 1.00 89.69 323 LYS A N 1
ATOM 2648 C CA . LYS A 1 323 ? 26.356 -1.060 2.353 1.00 89.69 323 LYS A CA 1
ATOM 2649 C C . LYS A 1 323 ? 26.765 -1.535 0.962 1.00 89.69 323 LYS A C 1
ATOM 2651 O O . LYS A 1 323 ? 27.950 -1.743 0.718 1.00 89.69 323 LYS A O 1
ATOM 2656 N N . SER A 1 324 ? 25.809 -1.707 0.048 1.00 86.38 324 SER A N 1
ATOM 2657 C CA . SER A 1 324 ? 26.120 -2.129 -1.320 1.00 86.38 324 SER A CA 1
ATOM 2658 C C . SER A 1 324 ? 26.966 -1.102 -2.083 1.00 86.38 324 SER A C 1
ATOM 2660 O O . SER A 1 324 ? 27.753 -1.497 -2.939 1.00 86.38 324 SER A O 1
ATOM 2662 N N . GLN A 1 325 ? 26.910 0.187 -1.728 1.00 85.50 325 GLN A N 1
ATOM 2663 C CA . GLN A 1 325 ? 27.708 1.238 -2.373 1.00 85.50 325 GLN A CA 1
ATOM 2664 C C . GLN A 1 325 ? 29.216 1.030 -2.173 1.00 85.50 325 GLN A C 1
ATOM 2666 O O . GLN A 1 325 ? 29.985 1.296 -3.093 1.00 85.50 325 GLN A O 1
ATOM 2671 N N . LEU A 1 326 ? 29.637 0.446 -1.040 1.00 82.50 326 LEU A N 1
ATOM 2672 C CA . LEU A 1 326 ? 31.044 0.103 -0.787 1.00 82.50 326 LEU A CA 1
ATOM 2673 C C . LEU A 1 326 ? 31.623 -0.851 -1.841 1.00 82.50 326 LEU A C 1
ATOM 2675 O O . LEU A 1 326 ? 32.822 -0.827 -2.101 1.00 82.50 326 LEU A O 1
ATOM 2679 N N . THR A 1 327 ? 30.787 -1.689 -2.462 1.00 76.81 327 THR A N 1
ATOM 2680 C CA . THR A 1 327 ? 31.249 -2.662 -3.465 1.00 76.81 327 THR A CA 1
ATOM 2681 C C . THR A 1 327 ? 31.559 -2.045 -4.831 1.00 76.81 327 THR A C 1
ATOM 2683 O O . THR A 1 327 ? 32.218 -2.693 -5.640 1.00 76.81 327 THR A O 1
ATOM 2686 N N . PHE A 1 328 ? 31.134 -0.801 -5.080 1.00 70.69 328 PHE A N 1
ATOM 2687 C CA . PHE A 1 328 ? 31.275 -0.118 -6.372 1.00 70.69 328 PHE A CA 1
ATOM 2688 C C . PHE A 1 328 ? 32.264 1.061 -6.343 1.00 70.69 328 PHE A C 1
ATOM 2690 O O . PHE A 1 328 ? 32.356 1.803 -7.319 1.00 70.69 328 PHE A O 1
ATOM 2697 N N . LEU A 1 329 ? 33.007 1.248 -5.248 1.00 78.06 329 LEU A N 1
ATOM 2698 C CA . LEU A 1 329 ? 33.976 2.339 -5.116 1.00 78.06 329 LEU A CA 1
ATOM 2699 C C . LEU A 1 329 ? 35.229 2.103 -5.976 1.00 78.06 329 LEU A C 1
ATOM 2701 O O . LEU A 1 329 ? 35.825 1.025 -5.942 1.00 78.06 329 LEU A O 1
ATOM 2705 N N . SER A 1 330 ? 35.654 3.129 -6.722 1.00 66.25 330 SER A N 1
ATOM 2706 C CA . SER A 1 330 ? 36.929 3.136 -7.448 1.00 66.25 330 SER A CA 1
ATOM 2707 C C . SER A 1 330 ? 38.096 3.512 -6.523 1.00 66.25 330 SER A C 1
ATOM 2709 O O . SER A 1 330 ? 37.953 4.297 -5.586 1.00 66.25 330 SER A O 1
ATOM 2711 N N . TYR A 1 331 ? 39.283 2.958 -6.785 1.00 68.56 331 TYR A N 1
ATOM 2712 C CA . TYR A 1 331 ? 40.499 3.203 -5.995 1.00 68.56 331 TYR A CA 1
ATOM 2713 C C . TYR A 1 331 ? 41.239 4.481 -6.439 1.00 68.56 331 TYR A C 1
ATOM 2715 O O . TYR A 1 331 ? 42.412 4.429 -6.807 1.00 68.56 331 TYR A O 1
ATOM 2723 N N . ASP A 1 332 ? 40.554 5.627 -6.409 1.00 74.88 332 ASP A N 1
ATOM 2724 C CA . ASP A 1 332 ? 41.103 6.924 -6.832 1.00 74.88 332 ASP A CA 1
ATOM 2725 C C . ASP A 1 332 ? 41.572 7.807 -5.653 1.00 74.88 332 ASP A C 1
ATOM 2727 O O . ASP A 1 332 ? 41.334 7.518 -4.475 1.00 74.88 332 ASP A O 1
ATOM 2731 N N . TYR A 1 333 ? 42.256 8.920 -5.955 1.00 55.88 333 TYR A N 1
ATOM 2732 C CA . TYR A 1 333 ? 42.668 9.911 -4.952 1.00 55.88 333 TYR A CA 1
ATOM 2733 C C . TYR A 1 333 ? 41.428 10.585 -4.339 1.00 55.88 333 TYR A C 1
ATOM 2735 O O . TYR A 1 333 ? 40.778 11.399 -4.988 1.00 55.88 333 TYR A O 1
ATOM 2743 N N . GLY A 1 334 ? 41.092 10.218 -3.099 1.00 70.62 334 GLY A N 1
ATOM 2744 C CA . GLY A 1 334 ? 39.848 10.612 -2.419 1.00 70.62 334 GLY A CA 1
ATOM 2745 C C . GLY A 1 334 ? 38.994 9.428 -1.951 1.00 70.62 334 GLY A C 1
ATOM 2746 O O . GLY A 1 334 ? 38.114 9.619 -1.117 1.00 70.62 334 GLY A O 1
ATOM 2747 N N . ALA A 1 335 ? 39.309 8.201 -2.388 1.00 77.94 335 ALA A N 1
ATOM 2748 C CA . ALA A 1 335 ? 38.584 6.990 -1.996 1.00 77.94 335 ALA A CA 1
ATOM 2749 C C . ALA A 1 335 ? 38.538 6.776 -0.474 1.00 77.94 335 ALA A C 1
ATOM 2751 O O . ALA A 1 335 ? 37.545 6.285 0.039 1.00 77.94 335 ALA A O 1
ATOM 2752 N N . VAL A 1 336 ? 39.573 7.191 0.266 1.00 82.62 336 VAL A N 1
ATOM 2753 C CA . VAL A 1 336 ? 39.598 7.070 1.736 1.00 82.62 336 VAL A CA 1
ATOM 2754 C C . VAL A 1 336 ? 38.529 7.948 2.395 1.00 82.62 336 VAL A C 1
ATOM 2756 O O . VAL A 1 336 ? 37.788 7.458 3.236 1.00 82.62 336 VAL A O 1
ATOM 2759 N N . GLN A 1 337 ? 38.396 9.211 1.975 1.00 84.94 337 GLN A N 1
ATOM 2760 C CA . GLN A 1 337 ? 37.380 10.126 2.516 1.00 84.94 337 GLN A CA 1
ATOM 2761 C C . GLN A 1 337 ? 35.963 9.681 2.134 1.00 84.94 337 GLN A C 1
ATOM 2763 O O . GLN A 1 337 ? 35.030 9.810 2.921 1.00 84.94 337 GLN A O 1
ATOM 2768 N N . GLU A 1 338 ? 35.806 9.138 0.925 1.00 84.56 338 GLU A N 1
ATOM 2769 C CA . GLU A 1 338 ? 34.537 8.594 0.443 1.00 84.56 338 GLU A CA 1
ATOM 2770 C C . GLU A 1 338 ? 34.113 7.344 1.228 1.00 84.56 338 GLU A C 1
ATOM 2772 O O . GLU A 1 338 ? 32.953 7.224 1.620 1.00 84.56 338 GLU A O 1
ATOM 2777 N N . VAL A 1 339 ? 35.060 6.441 1.505 1.00 87.31 339 VAL A N 1
ATOM 2778 C CA . VAL A 1 339 ? 34.844 5.267 2.361 1.00 87.31 339 VAL A CA 1
ATOM 2779 C C . VAL A 1 339 ? 34.462 5.698 3.772 1.00 87.31 339 VAL A C 1
ATOM 2781 O O . VAL A 1 339 ? 33.447 5.225 4.271 1.00 87.31 339 VAL A O 1
ATOM 2784 N N . GLU A 1 340 ? 35.204 6.626 4.386 1.00 89.12 340 GLU A N 1
ATOM 2785 C CA . GLU A 1 340 ? 34.899 7.140 5.729 1.00 89.12 340 GLU A CA 1
ATOM 2786 C C . GLU A 1 340 ? 33.479 7.727 5.804 1.00 89.12 340 GLU A C 1
ATOM 2788 O O . GLU A 1 340 ? 32.734 7.430 6.739 1.00 89.12 340 GLU A O 1
ATOM 2793 N N . ARG A 1 341 ? 33.058 8.496 4.788 1.00 91.19 341 ARG A N 1
ATOM 2794 C CA . ARG A 1 341 ? 31.693 9.039 4.719 1.00 91.19 341 ARG A CA 1
ATOM 2795 C C . ARG A 1 341 ? 30.640 7.931 4.642 1.00 91.19 341 ARG A C 1
ATOM 2797 O O . ARG A 1 341 ? 29.655 7.968 5.375 1.00 91.19 341 ARG A O 1
ATOM 2804 N N . ILE A 1 342 ? 30.835 6.940 3.770 1.00 90.25 342 ILE A N 1
ATOM 2805 C CA . ILE A 1 342 ? 29.887 5.826 3.619 1.00 90.25 342 ILE A CA 1
ATOM 2806 C C . ILE A 1 342 ? 29.850 4.965 4.892 1.00 90.25 342 ILE A C 1
ATOM 2808 O O . ILE A 1 342 ? 28.780 4.520 5.299 1.00 90.25 342 ILE A O 1
ATOM 2812 N N . GLU A 1 343 ? 30.980 4.752 5.568 1.00 91.50 343 GLU A N 1
ATOM 2813 C CA . GLU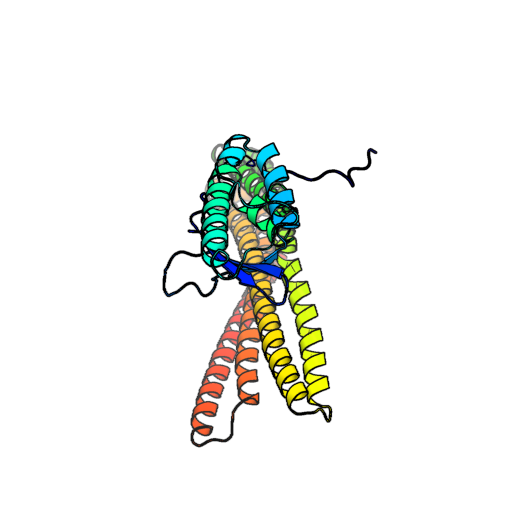 A 1 343 ? 31.037 4.049 6.857 1.00 91.50 343 GLU A CA 1
ATOM 2814 C C . GLU A 1 343 ? 30.265 4.787 7.960 1.00 91.50 343 GLU A C 1
ATOM 2816 O O . GLU A 1 343 ? 29.552 4.153 8.750 1.00 91.50 343 GLU A O 1
ATOM 2821 N N . GLU A 1 344 ? 30.343 6.119 7.993 1.00 94.31 344 GLU A N 1
ATOM 2822 C CA . GLU A 1 344 ? 29.530 6.950 8.882 1.00 94.31 344 GLU A CA 1
ATOM 2823 C C . GLU A 1 344 ? 28.032 6.810 8.557 1.00 94.31 344 GLU A C 1
ATOM 2825 O O . GLU A 1 344 ? 27.218 6.564 9.452 1.00 94.31 344 GLU A O 1
ATOM 2830 N N . GLU A 1 345 ? 27.656 6.874 7.276 1.00 94.25 345 GLU A N 1
ATOM 2831 C CA . GLU A 1 345 ? 26.273 6.672 6.821 1.00 94.25 345 GLU A CA 1
ATOM 2832 C C . GLU A 1 345 ? 25.739 5.276 7.188 1.00 94.25 345 GLU A C 1
ATOM 2834 O O . GLU A 1 345 ? 24.610 5.152 7.672 1.00 94.25 345 GLU A O 1
ATOM 2839 N N . ILE A 1 346 ? 26.549 4.222 7.034 1.00 93.62 346 ILE A N 1
ATOM 2840 C CA . ILE A 1 346 ? 26.199 2.852 7.440 1.00 93.62 346 ILE A CA 1
ATOM 2841 C C . ILE A 1 346 ? 25.998 2.774 8.951 1.00 93.62 346 ILE A C 1
ATOM 2843 O O . ILE A 1 346 ? 25.045 2.134 9.403 1.00 93.62 346 ILE A O 1
ATOM 2847 N N . SER A 1 347 ? 26.875 3.408 9.730 1.00 95.75 347 SER A N 1
ATOM 2848 C CA . SER A 1 347 ? 26.790 3.426 11.193 1.00 95.75 347 SER A CA 1
ATOM 2849 C C . SER A 1 347 ? 25.506 4.118 11.655 1.00 95.75 347 SER A C 1
ATOM 2851 O O . SER A 1 347 ? 24.754 3.556 12.453 1.00 95.75 347 SER A O 1
ATOM 2853 N N . ASN A 1 348 ? 25.181 5.273 11.073 1.00 96.19 348 ASN A N 1
ATOM 2854 C CA . ASN A 1 348 ? 23.931 5.990 11.330 1.00 96.19 348 ASN A CA 1
ATOM 2855 C C . ASN A 1 348 ? 22.697 5.178 10.903 1.00 96.19 348 ASN A C 1
ATOM 2857 O O . ASN A 1 348 ? 21.711 5.091 11.638 1.00 96.19 348 ASN A O 1
ATOM 2861 N N . ALA A 1 349 ? 22.737 4.528 9.738 1.00 95.19 349 ALA A N 1
ATOM 2862 C CA . ALA A 1 349 ? 21.661 3.649 9.289 1.00 95.19 349 ALA A CA 1
ATOM 2863 C C . ALA A 1 349 ? 21.487 2.427 10.208 1.00 95.19 349 ALA A C 1
ATOM 2865 O O . ALA A 1 349 ? 20.363 1.987 10.439 1.00 95.19 349 ALA A O 1
ATOM 2866 N N . GLN A 1 350 ? 22.575 1.897 10.769 1.00 96.81 350 GLN A N 1
ATOM 2867 C CA . GLN A 1 350 ? 22.539 0.796 11.728 1.00 96.81 350 GLN A CA 1
ATOM 2868 C C . GLN A 1 350 ? 21.934 1.220 13.074 1.00 96.81 350 GLN A C 1
ATOM 2870 O O . GLN A 1 350 ? 21.167 0.442 13.638 1.00 96.81 350 GLN A O 1
ATOM 2875 N N . LEU A 1 351 ? 22.210 2.437 13.556 1.00 97.19 351 LEU A N 1
ATOM 2876 C CA . LEU A 1 351 ? 21.536 2.994 14.737 1.00 97.19 351 LEU A CA 1
ATOM 2877 C C . LEU A 1 351 ? 20.019 3.072 14.524 1.00 97.19 351 LEU A C 1
ATOM 2879 O O . LEU A 1 351 ? 19.270 2.545 15.336 1.00 97.19 351 LEU A O 1
ATOM 2883 N N . ASN A 1 352 ? 19.571 3.580 13.371 1.00 96.31 352 ASN A N 1
ATOM 2884 C CA . ASN A 1 352 ? 18.142 3.625 13.035 1.00 96.31 352 ASN A CA 1
ATOM 2885 C C . ASN A 1 352 ? 17.475 2.235 13.002 1.00 96.31 352 ASN A C 1
ATOM 2887 O O . ASN A 1 352 ? 16.278 2.115 13.259 1.00 96.31 352 ASN A O 1
ATOM 2891 N N . VAL A 1 353 ? 18.217 1.185 12.629 1.00 97.00 353 VAL A N 1
ATOM 2892 C CA . VAL A 1 353 ? 17.711 -0.197 12.688 1.00 97.00 353 VAL A CA 1
ATOM 2893 C C . VAL A 1 353 ? 17.567 -0.654 14.137 1.00 97.00 353 VAL A C 1
ATOM 2895 O O . VAL A 1 353 ? 16.561 -1.277 14.458 1.00 97.00 353 VAL A O 1
ATOM 2898 N N . PHE A 1 354 ? 18.528 -0.328 15.004 1.00 97.88 354 PHE A N 1
ATOM 2899 C CA . PHE A 1 354 ? 18.444 -0.662 16.426 1.00 97.88 354 PHE A CA 1
ATOM 2900 C C . PHE A 1 354 ? 17.312 0.078 17.144 1.00 97.88 354 PHE A C 1
ATOM 2902 O O . PHE A 1 354 ? 16.637 -0.531 17.968 1.00 97.88 354 PHE A O 1
ATOM 2909 N N . ASP A 1 355 ? 17.057 1.339 16.797 1.00 97.69 355 ASP A N 1
ATOM 2910 C CA . ASP A 1 355 ? 15.899 2.075 17.316 1.00 97.69 355 ASP A CA 1
ATOM 2911 C C . ASP A 1 355 ? 14.589 1.375 16.910 1.00 97.69 355 ASP A C 1
ATOM 2913 O O . ASP A 1 355 ? 13.745 1.087 17.754 1.00 97.69 355 ASP A O 1
ATOM 2917 N N . ALA A 1 356 ? 14.461 0.979 15.638 1.00 96.75 356 ALA A N 1
ATOM 2918 C CA . ALA A 1 356 ? 13.293 0.231 15.168 1.00 96.75 356 ALA A CA 1
ATOM 2919 C C . ALA A 1 356 ? 13.172 -1.170 15.808 1.00 96.75 356 ALA A C 1
ATOM 2921 O O . ALA A 1 356 ? 12.063 -1.665 16.002 1.00 96.75 356 ALA A O 1
ATOM 2922 N N . ASP A 1 357 ? 14.291 -1.828 16.130 1.00 97.19 357 ASP A N 1
ATOM 2923 C CA . ASP A 1 357 ? 14.299 -3.088 16.884 1.00 97.19 357 ASP A CA 1
ATOM 2924 C C . ASP A 1 357 ? 13.754 -2.897 18.302 1.00 97.19 357 ASP A C 1
ATOM 2926 O O . ASP A 1 357 ? 12.974 -3.727 18.775 1.00 97.19 357 ASP A O 1
ATOM 2930 N N . LEU A 1 358 ? 14.142 -1.806 18.966 1.00 97.81 358 LEU A N 1
ATOM 2931 C CA . LEU A 1 358 ? 13.629 -1.459 20.285 1.00 97.81 358 LEU A CA 1
ATOM 2932 C C . LEU A 1 358 ? 12.116 -1.222 20.232 1.00 97.81 358 LEU A C 1
ATOM 2934 O O . LEU A 1 358 ? 11.392 -1.823 21.023 1.00 97.81 358 LEU A O 1
ATOM 2938 N N . ASP A 1 359 ? 11.633 -0.452 19.253 1.00 97.56 359 ASP A N 1
ATOM 2939 C CA . ASP A 1 359 ? 10.199 -0.201 19.073 1.00 97.56 359 ASP A CA 1
ATOM 2940 C C . ASP A 1 359 ? 9.401 -1.505 18.860 1.00 97.56 359 ASP A C 1
ATOM 2942 O O . ASP A 1 359 ? 8.303 -1.674 19.400 1.00 97.56 359 ASP A O 1
ATOM 2946 N N . VAL A 1 360 ? 9.955 -2.466 18.103 1.00 97.69 360 VAL A N 1
ATOM 2947 C CA . VAL A 1 360 ? 9.346 -3.796 17.923 1.00 97.69 360 VAL A CA 1
ATOM 2948 C C . VAL A 1 360 ? 9.253 -4.536 19.257 1.00 97.69 360 VAL A C 1
ATOM 2950 O O . VAL A 1 360 ? 8.187 -5.058 19.579 1.00 97.69 360 VAL A O 1
ATOM 2953 N N . ILE A 1 361 ? 10.322 -4.553 20.057 1.00 97.81 361 ILE A N 1
ATOM 2954 C CA . ILE A 1 361 ? 10.328 -5.214 21.372 1.00 97.81 361 ILE A CA 1
ATOM 2955 C C . ILE A 1 361 ? 9.316 -4.554 22.321 1.00 97.81 361 ILE A C 1
ATOM 2957 O O . ILE A 1 361 ? 8.586 -5.249 23.029 1.00 97.81 361 ILE A O 1
ATOM 2961 N N . GLU A 1 362 ? 9.213 -3.225 22.319 1.00 97.06 362 GLU A N 1
ATOM 2962 C CA . GLU A 1 362 ? 8.210 -2.499 23.106 1.00 97.06 362 GLU A CA 1
ATOM 2963 C C . GLU A 1 362 ? 6.775 -2.805 22.643 1.00 97.06 362 GLU A C 1
ATOM 2965 O O . GLU A 1 362 ? 5.853 -2.917 23.459 1.00 97.06 362 GLU A O 1
ATOM 2970 N N . ALA A 1 363 ? 6.549 -2.958 21.335 1.00 95.56 363 ALA A N 1
ATOM 2971 C CA . ALA A 1 363 ? 5.264 -3.396 20.792 1.00 95.56 363 ALA A CA 1
ATOM 2972 C C . ALA A 1 363 ? 4.932 -4.847 21.191 1.00 95.56 363 ALA A C 1
ATOM 2974 O O . ALA A 1 363 ? 3.798 -5.123 21.592 1.00 95.56 363 ALA A O 1
ATOM 2975 N N . GLU A 1 364 ? 5.907 -5.760 21.159 1.00 96.44 364 GLU A N 1
ATOM 2976 C CA . GLU A 1 364 ? 5.756 -7.147 21.622 1.00 96.44 364 GLU A CA 1
ATOM 2977 C C . GLU A 1 364 ? 5.437 -7.215 23.118 1.00 96.44 364 GLU A C 1
ATOM 2979 O O . GLU A 1 364 ? 4.504 -7.909 23.523 1.00 96.44 364 GLU A O 1
ATOM 2984 N N . GLU A 1 365 ? 6.154 -6.458 23.951 1.00 96.44 365 GLU A N 1
ATOM 2985 C CA . GLU A 1 365 ? 5.897 -6.402 25.390 1.00 96.44 365 GLU A CA 1
ATOM 2986 C C . GLU A 1 365 ? 4.465 -5.919 25.674 1.00 96.44 365 GLU A C 1
ATOM 2988 O O . GLU A 1 365 ? 3.748 -6.518 26.485 1.00 96.44 365 GLU A O 1
ATOM 2993 N N . ARG A 1 366 ? 4.015 -4.861 24.982 1.00 95.94 366 ARG A N 1
ATOM 2994 C CA . ARG A 1 366 ? 2.633 -4.363 25.078 1.00 95.94 366 ARG A CA 1
ATOM 2995 C C . ARG A 1 366 ? 1.621 -5.423 24.644 1.00 95.94 366 ARG A C 1
ATOM 2997 O O . ARG A 1 366 ? 0.629 -5.624 25.348 1.00 95.94 366 ARG A O 1
ATOM 3004 N N . LEU A 1 367 ? 1.890 -6.141 23.551 1.00 95.62 367 LEU A N 1
ATOM 3005 C CA . LEU A 1 367 ? 1.043 -7.238 23.087 1.00 95.62 367 LEU A CA 1
ATOM 3006 C C . LEU A 1 367 ? 0.928 -8.340 24.144 1.00 95.62 367 LEU A C 1
ATOM 3008 O O . LEU A 1 367 ? -0.189 -8.693 24.520 1.00 95.62 367 LEU A O 1
ATOM 3012 N N . TYR A 1 368 ? 2.042 -8.839 24.680 1.00 95.44 368 TYR A N 1
ATOM 3013 C CA . TYR A 1 368 ? 2.009 -9.892 25.695 1.00 95.44 368 TYR A CA 1
ATOM 3014 C C . TYR A 1 368 ? 1.285 -9.440 26.966 1.00 95.44 368 TYR A C 1
ATOM 3016 O O . TYR A 1 368 ? 0.440 -10.174 27.477 1.00 95.44 368 TYR A O 1
ATOM 3024 N N . LYS A 1 369 ? 1.520 -8.209 27.441 1.00 95.38 369 LYS A N 1
ATOM 3025 C CA . LYS A 1 369 ? 0.776 -7.640 28.579 1.00 95.38 369 LYS A CA 1
ATOM 3026 C C . LYS A 1 369 ? -0.733 -7.598 28.315 1.00 95.38 369 LYS A C 1
ATOM 3028 O O . LYS A 1 369 ? -1.507 -7.972 29.195 1.00 95.38 369 LYS A O 1
ATOM 3033 N N . SER A 1 370 ? -1.153 -7.186 27.117 1.00 93.00 370 SER A N 1
ATOM 3034 C CA . SER A 1 370 ? -2.576 -7.144 26.741 1.00 93.00 370 SER A CA 1
ATOM 3035 C C . SER A 1 370 ? -3.207 -8.539 26.647 1.00 93.00 370 SER A C 1
ATOM 3037 O O . SER A 1 370 ? -4.334 -8.735 27.092 1.00 93.00 370 SER A O 1
ATOM 3039 N N . GLN A 1 371 ? -2.466 -9.536 26.150 1.00 92.38 371 GLN A N 1
ATOM 3040 C CA . GLN A 1 371 ? -2.925 -10.925 26.086 1.00 92.38 371 GLN A CA 1
ATOM 3041 C C . GLN A 1 371 ? -3.079 -11.533 27.479 1.00 92.38 371 GLN A C 1
ATOM 3043 O O . GLN A 1 371 ? -4.075 -12.201 27.737 1.00 92.38 371 GLN A O 1
ATOM 3048 N N . VAL A 1 372 ? -2.141 -11.262 28.392 1.00 93.06 372 VAL A N 1
ATOM 3049 C CA . VAL A 1 372 ? -2.267 -11.687 29.793 1.00 93.06 372 VAL A CA 1
ATOM 3050 C C . VAL A 1 372 ? -3.472 -11.030 30.465 1.00 93.06 372 VAL A C 1
ATOM 3052 O O . VAL A 1 372 ? -4.137 -11.684 31.252 1.00 93.06 372 VAL A O 1
ATOM 3055 N N . ALA A 1 373 ? -3.791 -9.774 30.144 1.00 88.19 373 ALA A N 1
ATOM 3056 C CA . ALA A 1 373 ? -4.976 -9.102 30.680 1.00 88.19 373 ALA A CA 1
ATOM 3057 C C . ALA A 1 373 ? -6.311 -9.647 30.131 1.00 88.19 373 ALA A C 1
ATOM 3059 O O . ALA A 1 373 ? -7.361 -9.361 30.708 1.00 88.19 373 ALA A O 1
ATOM 3060 N N . LEU A 1 374 ? -6.280 -10.382 29.013 1.00 86.19 374 LEU A N 1
ATOM 3061 C CA . LEU A 1 374 ? -7.448 -11.020 28.399 1.00 86.19 374 LEU A CA 1
ATOM 3062 C C . LEU A 1 374 ? -7.729 -12.425 28.972 1.00 86.19 374 LEU A C 1
ATOM 3064 O O . LEU A 1 374 ? -8.875 -12.873 28.906 1.00 86.19 374 LEU A O 1
ATOM 3068 N N . LEU A 1 375 ? -6.696 -13.107 29.486 1.00 78.56 375 LEU A N 1
ATOM 3069 C CA . LEU A 1 375 ? -6.784 -14.403 30.176 1.00 78.56 375 LEU A CA 1
ATOM 3070 C C . LEU A 1 375 ? -7.349 -14.237 31.592 1.00 78.56 375 LEU A C 1
ATOM 3072 O O . LEU A 1 375 ? -8.132 -15.128 31.997 1.00 78.56 375 LEU A O 1
#

InterPro domains:
  IPR031738 JMY/WHAMM, middle domain [PF15871] (137-373)
  IPR031808 JMY/WHAMM, N-terminal [PF15920] (2-130)

pLDDT: mean 86.9, std 12.49, range [39.16, 98.25]

Radius of gyration: 32.63 Å; chains: 1; bounding box: 71×44×100 Å